Protein AF-C1DZU8-F1 (afdb_monomer_lite)

Foldseek 3Di:
DAFDFDDPVLLVQFDLVLLLVLQLVLLLVLLLVLLQLLLLLLLLLLLLLQCNHDVSDSVSSSVVSNVCCVPPVVCNVPDVLSVLSSQLRSQLSSLLSSLSSVCSNVVPDDDVSVVVSLVSSLVSNLVSQLVSLLVSLQVNHNCVVVVHHRFDQDPLLSVLSNVLSVLLSVLLVPQLVVQLVCCCVPVVDDSVVSNVVSNLCSNLVSLLVSVLSNSLSSNCRRPVPDDPVRSVVSSVVSSPVSSVSSSVSVCSSCPVSVVSSSVSSNVSSVVSCCVRPNDPVSVVVVVVVCVVVVPPPVVVCPDPVNVVVVVVVVVVVVCVVPPDDDDDDDDDDDDDDDDDDDDDDDDDYDDDDDDDDDDDDDDDDDDDDDDDDDDDDDDDDDDDDDDDDDDDDDDD

Sequence (396 aa):
MGVKQRTAEEKAAIPAVADASVALVAGVTASVAVAPFLMCVDRAVVSAAAGTAPGGSLARAIFAAASEFFKHPKVAFTSPALWMVAGVYGGTYFAKNVSDVVIERTGTSGPIAEWGKFGVVTGVNMGGSILKDAAFARLFGAAVAAGAAAAVVPTASYVLFAARDCLTIGGAFVVPDAAKDLLVASCGMSPQLAGAAAQLVSPPLMQVVCTPLHLLALNMVNAPVATLAQRVAALKVSTPPALIARSLRMLPAYGIGGILNTTLSARGRDAARRKFLPSAEDLKAVKERLGRRGGAAAAKLANAKGRKALASIGVAARRGIVGKTKGSELNPSDDTGDAPFTLRTGAGAGGGGGGARTLGRFDARRLKAGGGGGARRRLLGFGATTGGSRSAAAAS

InterPro domains:
  IPR038781 Probable citrulline exporter C365.16-like [PTHR37845] (19-270)

Organism: Micromonas commoda (strain RCC299 / NOUM17 / CCMP2709) (NCBI:txid296587)

pLDDT: mean 72.73, std 24.8, range [22.73, 95.0]

Structure (mmCIF, N/CA/C/O backbone):
data_AF-C1DZU8-F1
#
_entry.id   AF-C1DZU8-F1
#
loop_
_atom_site.group_PDB
_atom_site.id
_atom_site.type_symbol
_atom_site.label_atom_id
_atom_site.label_alt_id
_atom_site.label_comp_id
_atom_site.label_asym_id
_atom_site.label_entity_id
_atom_site.label_seq_id
_atom_site.pdbx_PDB_ins_code
_atom_site.Cartn_x
_atom_site.Cartn_y
_atom_site.Cartn_z
_atom_site.occupancy
_atom_site.B_iso_or_equiv
_atom_site.auth_seq_id
_atom_site.auth_comp_id
_atom_site.auth_asym_id
_atom_site.auth_atom_id
_atom_site.pdbx_PDB_model_num
ATOM 1 N N . MET A 1 1 ? 13.547 7.227 -8.035 1.00 37.09 1 MET A N 1
ATOM 2 C CA . MET A 1 1 ? 14.302 6.520 -9.098 1.00 37.09 1 MET A CA 1
ATOM 3 C C . MET A 1 1 ? 13.313 5.981 -10.121 1.00 37.09 1 MET A C 1
ATOM 5 O O . MET A 1 1 ? 12.410 5.251 -9.730 1.00 37.09 1 MET A O 1
ATOM 9 N N . GLY A 1 2 ? 13.434 6.376 -11.390 1.00 50.12 2 GLY A N 1
ATOM 10 C CA . GLY A 1 2 ? 12.626 5.816 -12.482 1.00 50.12 2 GLY A CA 1
ATOM 11 C C . GLY A 1 2 ? 13.201 4.495 -13.002 1.00 50.12 2 GLY A C 1
ATOM 12 O O . GLY A 1 2 ? 14.365 4.181 -12.755 1.00 50.12 2 GLY A O 1
ATOM 13 N N . VAL A 1 3 ? 12.397 3.727 -13.740 1.00 60.94 3 VAL A N 1
ATOM 14 C CA . VAL A 1 3 ? 12.910 2.592 -14.523 1.00 60.94 3 VAL A CA 1
ATOM 15 C C . VAL A 1 3 ? 13.733 3.150 -15.689 1.00 60.94 3 VAL A C 1
ATOM 17 O O . VAL A 1 3 ? 13.331 4.138 -16.303 1.00 60.94 3 VAL A O 1
ATOM 20 N N . LYS A 1 4 ? 14.884 2.537 -16.001 1.00 72.94 4 LYS A N 1
ATOM 21 C CA . LYS A 1 4 ? 15.713 2.948 -17.143 1.00 72.94 4 LYS A CA 1
ATOM 22 C C . LYS A 1 4 ? 14.893 2.861 -18.438 1.00 72.94 4 LYS A C 1
ATOM 24 O O . LYS A 1 4 ? 14.325 1.810 -18.734 1.00 72.94 4 LYS A O 1
ATOM 29 N N . GLN A 1 5 ? 14.851 3.965 -19.179 1.00 82.44 5 GLN A N 1
ATOM 30 C CA . GLN A 1 5 ? 14.191 4.061 -20.480 1.00 82.44 5 GLN A CA 1
ATOM 31 C C . GLN A 1 5 ? 14.921 3.187 -21.512 1.00 82.44 5 GLN A C 1
ATOM 33 O O . GLN A 1 5 ? 16.155 3.171 -21.555 1.00 82.44 5 GLN A O 1
ATOM 38 N N . ARG A 1 6 ? 14.157 2.470 -22.338 1.00 85.81 6 ARG A N 1
ATOM 39 C CA . ARG A 1 6 ? 14.628 1.705 -23.497 1.00 85.81 6 ARG A CA 1
ATOM 40 C C . ARG A 1 6 ? 15.145 2.646 -24.582 1.00 85.81 6 ARG A C 1
ATOM 42 O O . ARG A 1 6 ? 14.563 3.708 -24.818 1.00 85.81 6 ARG A O 1
ATOM 49 N N . THR A 1 7 ? 16.173 2.219 -25.309 1.00 86.94 7 THR A N 1
ATOM 50 C CA . THR A 1 7 ? 16.588 2.894 -26.554 1.00 86.94 7 THR A CA 1
ATOM 51 C C . THR A 1 7 ? 15.544 2.700 -27.664 1.00 86.94 7 THR A C 1
ATOM 53 O O . THR A 1 7 ? 14.659 1.850 -27.554 1.00 86.94 7 THR A O 1
ATOM 56 N N . ALA A 1 8 ? 15.630 3.467 -28.757 1.00 85.06 8 ALA A N 1
ATOM 57 C CA . ALA A 1 8 ? 14.734 3.297 -29.908 1.00 85.06 8 ALA A CA 1
ATOM 58 C C . ALA A 1 8 ? 14.808 1.871 -30.499 1.00 85.06 8 ALA A C 1
ATOM 60 O O . ALA A 1 8 ? 13.776 1.242 -30.731 1.00 85.06 8 ALA A O 1
ATOM 61 N N . GLU A 1 9 ? 16.021 1.328 -30.638 1.00 85.69 9 GLU A N 1
ATOM 62 C CA . GLU A 1 9 ? 16.281 -0.053 -31.071 1.00 85.69 9 GLU A CA 1
ATOM 63 C C . GLU A 1 9 ? 15.629 -1.082 -30.135 1.00 85.69 9 GLU A C 1
ATOM 65 O O . GLU A 1 9 ? 14.965 -2.021 -30.577 1.00 85.69 9 GLU A O 1
ATOM 70 N N . GLU A 1 10 ? 15.761 -0.884 -28.821 1.00 87.88 10 GLU A N 1
ATOM 71 C CA . GLU A 1 10 ? 15.148 -1.758 -27.824 1.00 87.88 10 GLU A CA 1
ATOM 72 C C . GLU A 1 10 ? 13.615 -1.691 -27.856 1.00 87.88 10 GLU A C 1
ATOM 74 O O . GLU A 1 10 ? 12.961 -2.722 -27.688 1.00 87.88 10 GLU A O 1
ATOM 79 N N . LYS A 1 11 ? 13.022 -0.516 -28.111 1.00 87.19 11 LYS A N 1
ATOM 80 C CA . LYS A 1 11 ? 11.566 -0.378 -28.294 1.00 87.19 11 LYS A CA 1
ATOM 81 C C . LYS A 1 11 ? 11.083 -1.108 -29.549 1.00 87.19 11 LYS A C 1
ATOM 83 O O . LYS A 1 11 ? 10.016 -1.717 -29.494 1.00 87.19 11 LYS A O 1
ATOM 88 N N . ALA A 1 12 ? 11.856 -1.093 -30.635 1.00 86.44 12 ALA A N 1
ATOM 89 C CA . ALA A 1 12 ? 11.521 -1.809 -31.866 1.00 86.44 12 ALA A CA 1
ATOM 90 C C . ALA A 1 12 ? 11.604 -3.340 -31.703 1.00 86.44 12 ALA A C 1
ATOM 92 O O . ALA A 1 12 ? 10.720 -4.058 -32.164 1.00 86.44 12 ALA A O 1
ATOM 93 N N . ALA A 1 13 ? 12.634 -3.849 -31.018 1.00 87.50 13 ALA A N 1
ATOM 94 C CA . ALA A 1 13 ? 12.876 -5.290 -30.906 1.00 87.50 13 ALA A CA 1
ATOM 95 C C . ALA A 1 13 ? 12.125 -5.988 -29.755 1.00 87.50 13 ALA A C 1
ATOM 97 O O . ALA A 1 13 ? 11.816 -7.176 -29.847 1.00 87.50 13 ALA A O 1
ATOM 98 N N . ILE A 1 14 ? 11.849 -5.289 -28.648 1.00 91.12 14 ILE A N 1
ATOM 99 C CA . ILE A 1 14 ? 11.209 -5.871 -27.458 1.00 91.12 14 ILE A CA 1
ATOM 100 C C . ILE A 1 14 ? 9.703 -5.583 -27.514 1.00 91.12 14 ILE A C 1
ATOM 102 O O . ILE A 1 14 ? 9.322 -4.413 -27.431 1.00 91.12 14 ILE A O 1
ATOM 106 N N . PRO A 1 15 ? 8.816 -6.596 -27.564 1.00 91.25 15 PRO A N 1
ATOM 107 C CA . PRO A 1 15 ? 7.370 -6.377 -27.555 1.00 91.25 15 PRO A CA 1
ATOM 108 C C . PRO A 1 15 ? 6.892 -5.661 -26.283 1.00 91.25 15 PRO A C 1
ATOM 110 O O . PRO A 1 15 ? 7.299 -6.023 -25.177 1.00 91.25 15 PRO A O 1
ATOM 113 N N . ALA A 1 16 ? 5.964 -4.706 -26.408 1.00 89.31 16 ALA A N 1
ATOM 114 C CA . ALA A 1 16 ? 5.405 -3.986 -25.255 1.00 89.31 16 ALA A CA 1
ATOM 115 C C . ALA A 1 16 ? 4.749 -4.929 -24.223 1.00 89.31 16 ALA A C 1
ATOM 117 O O . ALA A 1 16 ? 4.888 -4.723 -23.019 1.00 89.31 16 ALA A O 1
ATOM 118 N N . VAL A 1 17 ? 4.131 -6.028 -24.680 1.00 90.94 17 VAL A N 1
ATOM 119 C CA . VAL A 1 17 ? 3.574 -7.081 -23.809 1.00 90.94 17 VAL A CA 1
ATOM 120 C C . VAL A 1 17 ? 4.633 -7.746 -22.917 1.00 90.94 17 VAL A C 1
ATOM 122 O O . VAL A 1 17 ? 4.311 -8.166 -21.808 1.00 90.94 17 VAL A O 1
ATOM 125 N N . ALA A 1 18 ? 5.903 -7.806 -23.337 1.00 92.50 18 ALA A N 1
ATOM 126 C CA . ALA A 1 18 ? 6.977 -8.350 -22.507 1.00 92.50 18 ALA A CA 1
ATOM 127 C C . ALA A 1 18 ? 7.333 -7.400 -21.352 1.00 92.50 18 ALA A C 1
ATOM 129 O O . ALA A 1 18 ? 7.465 -7.848 -20.214 1.00 92.50 18 ALA A O 1
ATOM 130 N N . ASP A 1 19 ? 7.417 -6.093 -21.621 1.00 91.00 19 ASP A N 1
ATOM 131 C CA . ASP A 1 19 ? 7.613 -5.073 -20.582 1.00 91.00 19 ASP A CA 1
ATOM 132 C C . ASP A 1 19 ? 6.403 -4.999 -19.629 1.00 91.00 19 ASP A C 1
ATOM 134 O O . ASP A 1 19 ? 6.588 -4.944 -18.415 1.00 91.00 19 ASP A O 1
ATOM 138 N N . ALA A 1 20 ? 5.172 -5.096 -20.146 1.00 90.88 20 ALA A N 1
ATOM 139 C CA . ALA A 1 20 ? 3.954 -5.148 -19.331 1.00 90.88 20 ALA A CA 1
ATOM 140 C C . ALA A 1 20 ? 3.862 -6.429 -18.471 1.00 90.88 20 ALA A C 1
ATOM 142 O O . ALA A 1 20 ? 3.429 -6.382 -17.320 1.00 90.88 20 ALA A O 1
ATOM 143 N N . SER A 1 21 ? 4.331 -7.572 -18.986 1.00 93.31 21 SER A N 1
ATOM 144 C CA . SER A 1 21 ? 4.415 -8.822 -18.213 1.00 93.31 21 SER A CA 1
ATOM 145 C C . SER A 1 21 ? 5.433 -8.713 -17.075 1.00 93.31 21 SER A C 1
ATOM 147 O O . SER A 1 21 ? 5.164 -9.157 -15.961 1.00 93.31 21 SER A O 1
ATOM 149 N N . VAL A 1 22 ? 6.586 -8.079 -17.324 1.00 94.00 22 VAL A N 1
ATOM 150 C CA . VAL A 1 22 ? 7.574 -7.768 -16.277 1.00 94.00 22 VAL A CA 1
ATOM 151 C C . VAL A 1 22 ? 6.978 -6.823 -15.233 1.00 94.00 22 VAL A C 1
ATOM 153 O O . VAL A 1 22 ? 7.119 -7.084 -14.041 1.00 94.00 22 VAL A O 1
ATOM 156 N N . ALA A 1 23 ? 6.279 -5.770 -15.665 1.00 91.38 23 ALA A N 1
ATOM 157 C CA . ALA A 1 23 ? 5.597 -4.815 -14.794 1.00 91.38 23 ALA A CA 1
ATOM 158 C C . ALA A 1 23 ? 4.589 -5.493 -13.846 1.00 91.38 23 ALA A C 1
ATOM 160 O O . ALA A 1 23 ? 4.555 -5.158 -12.658 1.00 91.38 23 ALA A O 1
ATOM 161 N N . LEU A 1 24 ? 3.818 -6.466 -14.353 1.00 92.50 24 LEU A N 1
ATOM 162 C CA . LEU A 1 24 ? 2.885 -7.281 -13.569 1.00 92.50 24 LEU A CA 1
ATOM 163 C C . LEU A 1 24 ? 3.607 -8.185 -12.569 1.00 92.50 24 LEU A C 1
ATOM 165 O O . LEU A 1 24 ? 3.316 -8.123 -11.376 1.00 92.50 24 LEU A O 1
ATOM 169 N N . VAL A 1 25 ? 4.558 -9.001 -13.031 1.00 95.00 25 VAL A N 1
ATOM 170 C CA . VAL A 1 25 ? 5.270 -9.954 -12.164 1.00 95.00 25 VAL A CA 1
ATOM 171 C C . VAL A 1 25 ? 6.036 -9.219 -11.063 1.00 95.00 25 VAL A C 1
ATOM 173 O O . VAL A 1 25 ? 5.931 -9.599 -9.901 1.00 95.00 25 VAL A O 1
ATOM 176 N N . ALA A 1 26 ? 6.733 -8.126 -11.385 1.00 93.81 26 ALA A N 1
ATOM 177 C CA . ALA A 1 26 ? 7.446 -7.318 -10.398 1.00 93.81 26 ALA A CA 1
ATOM 178 C C . ALA A 1 26 ? 6.505 -6.729 -9.333 1.00 93.81 26 ALA A C 1
ATOM 180 O O . ALA A 1 26 ? 6.781 -6.864 -8.140 1.00 93.81 26 ALA A O 1
ATOM 181 N N . GLY A 1 27 ? 5.376 -6.140 -9.750 1.00 92.50 27 GLY A N 1
ATOM 182 C CA . GLY A 1 27 ? 4.399 -5.545 -8.837 1.00 92.50 27 GLY A CA 1
ATOM 183 C C . GLY A 1 27 ? 3.714 -6.579 -7.939 1.00 92.50 27 GLY A C 1
ATOM 184 O O . GLY A 1 27 ? 3.627 -6.385 -6.726 1.00 92.50 27 GLY A O 1
ATOM 185 N N . VAL A 1 28 ? 3.290 -7.714 -8.505 1.00 93.50 28 VAL A N 1
ATOM 186 C CA . VAL A 1 28 ? 2.667 -8.812 -7.749 1.00 93.50 28 VAL A CA 1
ATOM 187 C C . VAL A 1 28 ? 3.661 -9.439 -6.773 1.00 93.50 28 VAL A C 1
ATOM 189 O O . VAL A 1 28 ? 3.337 -9.571 -5.595 1.00 93.50 28 VAL A O 1
ATOM 192 N N . THR A 1 29 ? 4.881 -9.778 -7.205 1.00 94.19 29 THR A N 1
ATOM 193 C CA . THR A 1 29 ? 5.896 -10.374 -6.320 1.00 94.19 29 THR A CA 1
ATOM 194 C C . THR A 1 29 ? 6.289 -9.425 -5.187 1.00 94.19 29 THR A C 1
ATOM 196 O O . THR A 1 29 ? 6.354 -9.854 -4.036 1.00 94.19 29 THR A O 1
ATOM 199 N N . ALA A 1 30 ? 6.499 -8.137 -5.479 1.00 93.31 30 ALA A N 1
ATOM 200 C CA . ALA A 1 30 ? 6.828 -7.151 -4.454 1.00 93.31 30 ALA A CA 1
ATOM 201 C C . ALA A 1 30 ? 5.688 -6.959 -3.444 1.00 93.31 30 ALA A C 1
ATOM 203 O O . ALA A 1 30 ? 5.943 -6.859 -2.247 1.00 93.31 30 ALA A O 1
ATOM 204 N N . SER A 1 31 ? 4.439 -6.960 -3.916 1.00 93.12 31 SER A N 1
ATOM 205 C CA . SER A 1 31 ? 3.251 -6.880 -3.065 1.00 93.12 31 SER A CA 1
ATOM 206 C C . SER A 1 31 ? 3.084 -8.111 -2.167 1.00 93.12 31 SER A C 1
ATOM 208 O O . SER A 1 31 ? 2.959 -7.970 -0.953 1.00 93.12 31 SER A O 1
ATOM 210 N N . VAL A 1 32 ? 3.159 -9.325 -2.727 1.00 94.00 32 VAL A N 1
ATOM 211 C CA . VAL A 1 32 ? 3.045 -10.586 -1.969 1.00 94.00 32 VAL A CA 1
ATOM 212 C C . VAL A 1 32 ? 4.134 -10.704 -0.896 1.00 94.00 32 VAL A C 1
ATOM 214 O O . VAL A 1 32 ? 3.854 -11.201 0.191 1.00 94.00 32 VAL A O 1
ATOM 217 N N . ALA A 1 33 ? 5.344 -10.193 -1.149 1.00 92.69 33 ALA A N 1
ATOM 218 C CA . ALA A 1 33 ? 6.427 -10.185 -0.165 1.00 92.69 33 ALA A CA 1
ATOM 219 C C . ALA A 1 33 ? 6.136 -9.307 1.072 1.00 92.69 33 ALA A C 1
ATOM 221 O O . ALA A 1 33 ? 6.560 -9.654 2.172 1.00 92.69 33 ALA A O 1
ATOM 222 N N . VAL A 1 34 ? 5.410 -8.191 0.919 1.00 92.00 34 VAL A N 1
ATOM 223 C CA . VAL A 1 34 ? 5.080 -7.278 2.036 1.00 92.00 34 VAL A CA 1
ATOM 224 C C . VAL A 1 34 ? 3.693 -7.527 2.641 1.00 92.00 34 VAL A C 1
ATOM 226 O O . VAL A 1 34 ? 3.452 -7.166 3.795 1.00 92.00 34 VAL A O 1
ATOM 229 N N . ALA A 1 35 ? 2.787 -8.176 1.903 1.00 93.19 35 ALA A N 1
ATOM 230 C CA . ALA A 1 35 ? 1.394 -8.382 2.295 1.00 93.19 35 ALA A CA 1
ATOM 231 C C . ALA A 1 35 ? 1.185 -9.038 3.679 1.00 93.19 35 ALA A C 1
ATOM 233 O O . ALA A 1 35 ? 0.297 -8.560 4.386 1.00 93.19 35 ALA A O 1
ATOM 234 N N . PRO A 1 36 ? 1.972 -10.042 4.136 1.00 92.31 36 PRO A N 1
ATOM 235 C CA . PRO A 1 36 ? 1.800 -10.633 5.468 1.00 92.31 36 PRO A CA 1
ATOM 236 C C . PRO A 1 36 ? 1.897 -9.608 6.603 1.00 92.31 36 PRO A C 1
ATOM 238 O O . PRO A 1 36 ? 1.023 -9.548 7.466 1.00 92.31 36 PRO A O 1
ATOM 241 N N . PHE A 1 37 ? 2.917 -8.745 6.569 1.00 91.25 37 PHE A N 1
ATOM 242 C CA . PHE A 1 37 ? 3.114 -7.705 7.580 1.00 91.25 37 PHE A CA 1
ATOM 243 C C . PHE A 1 37 ? 2.000 -6.651 7.533 1.00 91.25 37 PHE A C 1
ATOM 245 O O . PHE A 1 37 ? 1.435 -6.285 8.565 1.00 91.25 37 PHE A O 1
ATOM 252 N N . LEU A 1 38 ? 1.650 -6.196 6.326 1.00 91.31 38 LEU A N 1
ATOM 253 C CA . LEU A 1 38 ? 0.592 -5.207 6.115 1.00 91.31 38 LEU A CA 1
ATOM 254 C C . LEU A 1 38 ? -0.774 -5.736 6.588 1.00 91.31 38 LEU A C 1
ATOM 256 O O . LEU A 1 38 ? -1.510 -5.011 7.252 1.00 91.31 38 LEU A O 1
ATOM 260 N N . MET A 1 39 ? -1.079 -7.012 6.324 1.00 91.69 39 MET A N 1
ATOM 261 C CA . MET A 1 39 ? -2.294 -7.682 6.793 1.00 91.69 39 MET A CA 1
ATOM 262 C C . MET A 1 39 ? -2.345 -7.773 8.324 1.00 91.69 39 MET A C 1
ATOM 264 O O . MET A 1 39 ? -3.403 -7.515 8.897 1.00 91.69 39 MET A O 1
ATOM 268 N N . CYS A 1 40 ? -1.234 -8.100 8.997 1.00 91.00 40 CYS A N 1
ATOM 269 C CA . CYS A 1 40 ? -1.188 -8.139 10.463 1.00 91.00 40 CYS A CA 1
ATOM 270 C C . CYS A 1 40 ? -1.559 -6.789 11.086 1.00 91.00 40 CYS A C 1
ATOM 272 O O . CYS A 1 40 ? -2.351 -6.756 12.025 1.00 91.00 40 CYS A O 1
ATOM 274 N N . VAL A 1 41 ? -1.035 -5.681 10.548 1.00 90.12 41 VAL A N 1
ATOM 275 C CA . VAL A 1 41 ? -1.372 -4.338 11.043 1.00 90.12 41 VAL A CA 1
ATOM 276 C C . VAL A 1 41 ? -2.816 -3.960 10.708 1.00 90.12 41 VAL A C 1
ATOM 278 O O . VAL A 1 41 ? -3.546 -3.542 11.604 1.00 90.12 41 VAL A O 1
ATOM 281 N N . ASP A 1 42 ? -3.258 -4.140 9.460 1.00 88.69 42 ASP A N 1
ATOM 282 C CA . ASP A 1 42 ? -4.618 -3.774 9.037 1.00 88.69 42 ASP A CA 1
ATOM 283 C C . ASP A 1 42 ? -5.686 -4.547 9.829 1.00 88.69 42 ASP A C 1
ATOM 285 O O . ASP A 1 42 ? -6.633 -3.948 10.341 1.00 88.69 42 ASP A O 1
ATOM 289 N N . ARG A 1 43 ? -5.509 -5.865 9.999 1.00 88.69 43 ARG A N 1
ATOM 290 C CA . ARG A 1 43 ? -6.407 -6.707 10.806 1.00 88.69 43 ARG A CA 1
ATOM 291 C C . ARG A 1 43 ? -6.410 -6.263 12.265 1.00 88.69 43 ARG A C 1
ATOM 293 O O . ARG A 1 43 ? -7.480 -6.109 12.842 1.00 88.69 43 ARG A O 1
ATOM 300 N N . ALA A 1 44 ? -5.237 -6.014 12.849 1.00 87.81 44 ALA A N 1
ATOM 301 C CA . ALA A 1 44 ? -5.123 -5.602 14.243 1.00 87.81 44 ALA A CA 1
ATOM 302 C C . ALA A 1 44 ? -5.789 -4.244 14.520 1.00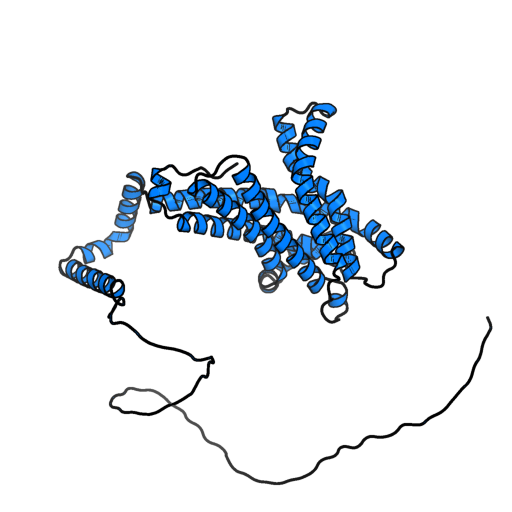 87.81 44 ALA A C 1
ATOM 304 O O . ALA A 1 44 ? -6.473 -4.106 15.533 1.00 87.81 44 ALA A O 1
ATOM 305 N N . VAL A 1 45 ? -5.643 -3.262 13.620 1.00 86.56 45 VAL A N 1
ATOM 306 C CA . VAL A 1 45 ? -6.303 -1.947 13.734 1.00 86.56 45 VAL A CA 1
ATOM 307 C C . VAL A 1 45 ? -7.823 -2.092 13.679 1.00 86.56 45 VAL A C 1
ATOM 309 O O . VAL A 1 45 ? -8.516 -1.498 14.503 1.00 86.56 45 VAL A O 1
ATOM 312 N N . VAL A 1 46 ? -8.349 -2.918 12.768 1.00 84.88 46 VAL A N 1
ATOM 313 C CA . VAL A 1 46 ? -9.797 -3.156 12.657 1.00 84.88 46 VAL A CA 1
ATOM 314 C C . VAL A 1 46 ? -10.340 -3.899 13.880 1.00 84.88 46 VAL A C 1
ATOM 316 O O . VAL A 1 46 ? -11.350 -3.475 14.436 1.00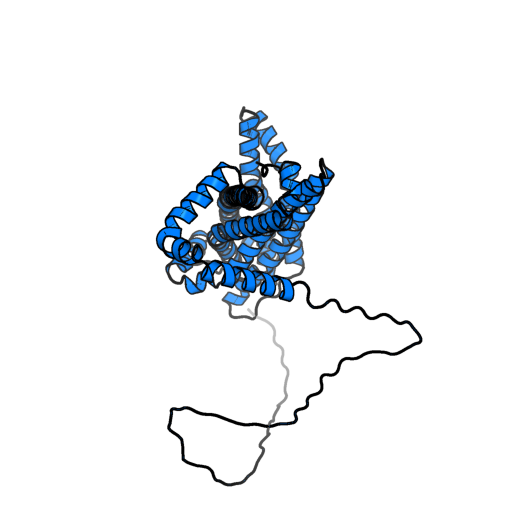 84.88 46 VAL A O 1
ATOM 319 N N . SER A 1 47 ? -9.647 -4.936 14.365 1.00 84.00 47 SER A N 1
ATOM 320 C CA . SER A 1 47 ? -10.031 -5.646 15.593 1.00 84.00 47 SER A CA 1
ATOM 321 C C . SER A 1 47 ? -9.970 -4.743 16.833 1.00 84.00 47 SER A C 1
ATOM 323 O O . SER A 1 47 ? -10.860 -4.788 17.677 1.00 84.00 47 SER A O 1
ATOM 325 N N . ALA A 1 48 ? -8.972 -3.860 16.939 1.00 85.12 48 ALA A N 1
ATOM 326 C CA . ALA A 1 48 ? -8.913 -2.868 18.015 1.00 85.12 48 ALA A CA 1
ATOM 327 C C . ALA A 1 48 ? -10.074 -1.860 17.933 1.00 85.12 48 ALA A C 1
ATOM 329 O O . ALA A 1 48 ? -10.718 -1.591 18.944 1.00 85.12 48 ALA A O 1
ATOM 330 N N . ALA A 1 49 ? -10.409 -1.371 16.734 1.00 83.19 49 ALA A N 1
ATOM 331 C CA . ALA A 1 49 ? -11.562 -0.494 16.500 1.00 83.19 49 ALA A CA 1
ATOM 332 C C . ALA A 1 49 ? -12.926 -1.188 16.708 1.00 83.19 49 ALA A C 1
ATOM 334 O O . ALA A 1 49 ? -13.948 -0.514 16.848 1.00 83.19 49 ALA A O 1
ATOM 335 N N . ALA A 1 50 ? -12.956 -2.523 16.711 1.00 81.56 50 ALA A N 1
ATOM 336 C CA . ALA A 1 50 ? -14.119 -3.343 17.048 1.00 81.56 50 ALA A CA 1
ATOM 337 C C . ALA A 1 50 ? -14.199 -3.712 18.541 1.00 81.56 50 ALA A C 1
ATOM 339 O O . ALA A 1 50 ? -15.188 -4.308 18.956 1.00 81.56 50 ALA A O 1
ATOM 340 N N . GLY A 1 51 ? -13.176 -3.394 19.345 1.00 81.06 51 GLY A N 1
ATOM 341 C CA . GLY A 1 51 ? -13.072 -3.839 20.741 1.00 81.06 51 GLY A CA 1
ATOM 342 C C . GLY A 1 51 ? -12.698 -5.320 20.907 1.00 81.06 51 GLY A C 1
ATOM 343 O O . GLY A 1 51 ? -12.748 -5.842 22.014 1.00 81.06 51 GLY A O 1
ATOM 344 N N . THR A 1 52 ? -12.301 -6.002 19.828 1.00 81.25 52 THR A N 1
ATOM 345 C CA . THR A 1 52 ? -12.053 -7.456 19.772 1.00 81.25 52 THR A CA 1
ATOM 346 C C . THR A 1 52 ? -10.563 -7.822 19.816 1.00 81.25 52 THR A C 1
ATOM 348 O O . THR A 1 52 ? -10.195 -8.991 19.698 1.00 81.25 52 THR A O 1
ATOM 351 N N . ALA A 1 53 ? -9.678 -6.834 19.984 1.00 80.62 53 ALA A N 1
ATOM 352 C CA . ALA A 1 53 ? -8.236 -7.049 20.092 1.00 80.62 53 ALA A CA 1
ATOM 353 C C . ALA A 1 53 ? -7.867 -7.904 21.330 1.00 80.62 53 ALA A C 1
ATOM 355 O O . ALA A 1 53 ? -8.296 -7.573 22.440 1.00 80.62 53 ALA A O 1
ATOM 356 N N . PRO A 1 54 ? -7.018 -8.946 21.190 1.00 75.38 54 PRO A N 1
ATOM 357 C CA . PRO A 1 54 ? -6.572 -9.784 22.304 1.00 75.38 54 PRO A CA 1
ATOM 358 C C . PRO A 1 54 ? -6.024 -8.982 23.495 1.00 75.38 54 PRO A C 1
ATOM 360 O O . PRO A 1 54 ? -4.995 -8.308 23.403 1.00 75.38 54 PRO A O 1
ATOM 363 N N . GLY A 1 55 ? -6.724 -9.056 24.631 1.00 72.25 55 GLY A N 1
ATOM 364 C CA . GLY A 1 55 ? -6.373 -8.322 25.851 1.00 72.25 55 GLY A CA 1
ATOM 365 C C . GLY A 1 55 ? -6.344 -6.798 25.674 1.00 72.25 55 GLY A C 1
ATOM 366 O O . GLY A 1 55 ? -5.466 -6.152 26.246 1.00 72.25 55 GLY A O 1
ATOM 367 N N . GLY A 1 56 ? -7.215 -6.246 24.818 1.00 75.38 56 GLY A N 1
ATOM 368 C CA . GLY A 1 56 ? -7.382 -4.805 24.579 1.00 75.38 56 GLY A CA 1
ATOM 369 C C . GLY A 1 56 ? -6.197 -4.101 23.905 1.00 75.38 56 GLY A C 1
ATOM 370 O O . GLY A 1 56 ? -6.230 -2.889 23.713 1.00 75.38 56 GLY A O 1
ATOM 371 N N . SER A 1 57 ? -5.137 -4.830 23.543 1.00 83.44 57 SER A N 1
ATOM 372 C CA . SER A 1 57 ? -3.876 -4.248 23.081 1.00 83.44 57 SER A CA 1
ATOM 373 C C . SER A 1 57 ? -3.676 -4.445 21.582 1.00 83.44 57 SER A C 1
ATOM 375 O O . SER A 1 57 ? -3.608 -5.573 21.089 1.00 83.44 57 SER A O 1
ATOM 377 N N . LEU A 1 58 ? -3.486 -3.338 20.859 1.00 85.00 58 LEU A N 1
ATOM 378 C CA . LEU A 1 58 ? -3.155 -3.362 19.433 1.00 85.00 58 LEU A CA 1
ATOM 379 C C . LEU A 1 58 ? -1.847 -4.123 19.158 1.00 85.00 58 LEU A C 1
ATOM 381 O O . LEU A 1 58 ? -1.771 -4.880 18.196 1.00 85.00 58 LEU A O 1
ATOM 385 N N . ALA A 1 59 ? -0.842 -3.989 20.031 1.00 86.31 59 ALA A N 1
ATOM 386 C CA . ALA A 1 59 ? 0.408 -4.736 19.909 1.00 86.31 59 ALA A CA 1
ATOM 387 C C . ALA A 1 59 ? 0.165 -6.250 20.024 1.00 86.31 59 ALA A C 1
ATOM 389 O O . ALA A 1 59 ? 0.618 -7.009 19.169 1.00 86.31 59 ALA A O 1
ATOM 390 N N . ARG A 1 60 ? -0.622 -6.698 21.017 1.00 85.88 60 ARG A N 1
ATOM 391 C CA . ARG A 1 60 ? -1.008 -8.117 21.142 1.00 85.88 60 ARG A CA 1
ATOM 392 C C . ARG A 1 60 ? -1.805 -8.605 19.932 1.00 85.88 60 ARG A C 1
ATOM 394 O O . ARG A 1 60 ? -1.580 -9.729 19.500 1.00 85.88 60 ARG A O 1
ATOM 401 N N . ALA A 1 61 ? -2.673 -7.776 19.351 1.00 86.44 61 ALA A N 1
ATOM 402 C CA . ALA A 1 61 ? -3.390 -8.111 18.120 1.00 86.44 61 ALA A CA 1
ATOM 403 C C . ALA A 1 61 ? -2.445 -8.298 16.913 1.00 86.44 61 ALA A C 1
ATOM 405 O O . ALA A 1 61 ? -2.591 -9.275 16.178 1.00 86.44 61 ALA A O 1
ATOM 406 N N . ILE A 1 62 ? -1.437 -7.429 16.749 1.00 89.12 62 ILE A N 1
ATOM 407 C CA . ILE A 1 62 ? -0.399 -7.568 15.708 1.00 89.12 62 ILE A CA 1
ATOM 408 C C . ILE A 1 62 ? 0.411 -8.854 15.925 1.00 89.12 62 ILE A C 1
ATOM 410 O O . ILE A 1 62 ? 0.571 -9.636 14.989 1.00 89.12 62 ILE A O 1
ATOM 414 N N . PHE A 1 63 ? 0.885 -9.113 17.150 1.00 89.19 63 PHE A N 1
ATOM 415 C CA . PHE A 1 63 ? 1.646 -10.328 17.466 1.00 89.19 63 PHE A CA 1
ATOM 416 C C . PHE A 1 63 ? 0.813 -11.607 17.317 1.00 89.19 63 PHE A C 1
ATOM 418 O O . PHE A 1 63 ? 1.331 -12.610 16.831 1.00 89.19 63 PHE A O 1
ATOM 425 N N . ALA A 1 64 ? -0.475 -11.584 17.672 1.00 86.88 64 ALA A N 1
ATOM 426 C CA . ALA A 1 64 ? -1.381 -12.710 17.464 1.00 86.88 64 ALA A CA 1
ATOM 427 C C . ALA A 1 64 ? -1.527 -13.031 15.968 1.00 86.88 64 ALA A C 1
ATOM 429 O O . ALA A 1 64 ? -1.278 -14.172 15.572 1.00 86.88 64 ALA A O 1
ATOM 430 N N . ALA A 1 65 ? -1.822 -12.022 15.137 1.00 86.31 65 ALA A N 1
ATOM 431 C CA . ALA A 1 65 ? -1.920 -12.174 13.685 1.00 86.31 65 ALA A CA 1
ATOM 432 C C . ALA A 1 65 ? -0.593 -12.638 13.054 1.00 86.31 65 ALA A C 1
ATOM 434 O O . ALA A 1 65 ? -0.594 -13.516 12.194 1.00 86.31 65 ALA A O 1
ATOM 435 N N . ALA A 1 66 ? 0.548 -12.120 13.521 1.00 90.12 66 ALA A N 1
ATOM 436 C CA . ALA A 1 66 ? 1.866 -12.572 13.076 1.00 90.12 66 ALA A CA 1
ATOM 437 C C . ALA A 1 66 ? 2.141 -14.032 13.476 1.00 90.12 66 ALA A C 1
ATOM 439 O O . ALA A 1 66 ? 2.657 -14.804 12.671 1.00 90.12 66 ALA A O 1
ATOM 440 N N . SER A 1 67 ? 1.751 -14.441 14.689 1.00 90.12 67 SER A N 1
ATOM 441 C CA . SER A 1 67 ? 1.938 -15.816 15.171 1.00 90.12 67 SER A CA 1
ATOM 442 C C . SER A 1 67 ? 1.137 -16.852 14.376 1.00 90.12 67 SER A C 1
ATOM 444 O O . SER A 1 67 ? 1.546 -18.011 14.312 1.00 90.12 67 SER A O 1
ATOM 446 N N . GLU A 1 68 ? 0.045 -16.444 13.722 1.00 88.62 68 GLU A N 1
ATOM 447 C CA . GLU A 1 68 ? -0.779 -17.312 12.874 1.00 88.62 68 GLU A CA 1
ATOM 448 C C . GLU A 1 68 ? 0.010 -17.852 11.670 1.00 88.62 68 GLU A C 1
ATOM 450 O O . GLU A 1 68 ? -0.133 -19.024 11.330 1.00 88.62 68 GLU A O 1
ATOM 455 N N . PHE A 1 69 ? 0.929 -17.065 11.094 1.00 89.69 69 PHE A N 1
ATOM 456 C CA . PHE A 1 69 ? 1.809 -17.521 10.006 1.00 89.69 69 PHE A CA 1
ATOM 457 C C . PHE A 1 69 ? 2.774 -18.636 10.428 1.00 89.69 69 PHE A C 1
ATOM 459 O O . PHE A 1 69 ? 3.162 -19.446 9.591 1.00 89.69 69 PHE A O 1
ATOM 466 N N . PHE A 1 70 ? 3.146 -18.702 11.709 1.00 90.88 70 PHE A N 1
ATOM 467 C CA . PHE A 1 70 ? 4.057 -19.724 12.234 1.00 90.88 70 PHE A CA 1
ATOM 468 C C . PHE A 1 70 ? 3.306 -20.937 12.795 1.00 90.88 70 PHE A C 1
ATOM 470 O O . PHE A 1 70 ? 3.703 -22.073 12.555 1.00 90.88 70 PHE A O 1
ATOM 477 N N . LYS A 1 71 ? 2.203 -20.708 13.520 1.00 92.44 71 LYS A N 1
ATOM 478 C CA . LYS A 1 71 ? 1.409 -21.765 14.171 1.00 92.44 71 LYS A CA 1
ATOM 479 C C . LYS A 1 71 ? 0.432 -22.450 13.213 1.00 92.44 71 LYS A C 1
ATOM 481 O O . LYS A 1 71 ? 0.229 -23.658 13.297 1.00 92.44 71 LYS A O 1
ATOM 486 N N . HIS A 1 72 ? -0.164 -21.690 12.294 1.00 90.00 72 HIS A N 1
ATOM 487 C CA . HIS A 1 72 ? -1.201 -22.152 11.369 1.00 90.00 72 HIS A CA 1
ATOM 488 C C . HIS A 1 72 ? -0.971 -21.616 9.938 1.00 90.00 72 HIS A C 1
ATOM 490 O O . HIS A 1 72 ? -1.882 -21.023 9.352 1.00 90.00 72 HIS A O 1
ATOM 496 N N . PRO A 1 73 ? 0.213 -21.848 9.325 1.00 90.06 73 PRO A N 1
ATOM 497 C CA . PRO A 1 73 ? 0.600 -21.253 8.041 1.00 90.06 73 PRO A CA 1
ATOM 498 C C . PRO A 1 73 ? -0.440 -21.458 6.936 1.00 90.06 73 PRO A C 1
ATOM 500 O O . PRO A 1 73 ? -0.724 -20.531 6.184 1.00 90.06 73 PRO A O 1
ATOM 503 N N . LYS A 1 74 ? -1.056 -22.648 6.858 1.00 90.12 74 LYS A N 1
ATOM 504 C CA . LYS A 1 74 ? -2.109 -22.931 5.871 1.00 90.12 74 LYS A CA 1
ATOM 505 C C . LYS A 1 74 ? -3.272 -21.942 5.983 1.00 90.12 74 LYS A C 1
ATOM 507 O O . LYS A 1 74 ? -3.672 -21.400 4.965 1.00 90.12 74 LYS A O 1
ATOM 512 N N . VAL A 1 75 ? -3.752 -21.661 7.197 1.00 87.00 75 VAL A N 1
ATOM 513 C CA . VAL A 1 75 ? -4.867 -20.730 7.443 1.00 87.00 75 VAL A CA 1
ATOM 514 C C . VAL A 1 75 ? -4.455 -19.305 7.071 1.00 87.00 75 VAL A C 1
ATOM 516 O O . VAL A 1 75 ? -5.137 -18.664 6.270 1.00 87.00 75 VAL A O 1
ATOM 519 N N . ALA A 1 76 ? -3.291 -18.858 7.553 1.00 86.81 76 ALA A N 1
ATOM 520 C CA . ALA A 1 76 ? -2.774 -17.516 7.298 1.00 86.81 76 ALA A CA 1
ATOM 521 C C . ALA A 1 76 ? -2.576 -17.228 5.795 1.00 86.81 76 ALA A C 1
ATOM 523 O O . ALA A 1 76 ? -2.998 -16.178 5.310 1.00 86.81 76 ALA A O 1
ATOM 524 N N . PHE A 1 77 ? -2.005 -18.171 5.033 1.00 90.00 77 PHE A N 1
ATOM 525 C CA . PHE A 1 77 ? -1.779 -18.013 3.590 1.00 90.00 77 PHE A CA 1
ATOM 526 C C . PHE A 1 77 ? -3.028 -18.245 2.720 1.00 90.00 77 PHE A C 1
ATOM 528 O O . PHE A 1 77 ? -3.074 -17.742 1.597 1.00 90.00 77 PHE A O 1
ATOM 535 N N . THR A 1 78 ? -4.063 -18.940 3.209 1.00 89.19 78 THR A N 1
ATOM 536 C CA . THR A 1 78 ? -5.372 -19.017 2.520 1.00 89.19 78 THR A CA 1
ATOM 537 C C . THR A 1 78 ? -6.340 -17.894 2.902 1.00 89.19 78 THR A C 1
ATOM 539 O O . THR A 1 78 ? -7.406 -17.781 2.303 1.00 89.19 78 THR A O 1
ATOM 542 N N . SER A 1 79 ? -5.990 -17.054 3.881 1.00 87.44 79 SER A N 1
ATOM 543 C CA . SER A 1 79 ? -6.843 -15.966 4.363 1.00 87.44 79 SER A CA 1
ATOM 544 C C . SER A 1 79 ? -7.201 -14.977 3.241 1.00 87.44 79 SER A C 1
ATOM 546 O O . SER A 1 79 ? -6.296 -14.373 2.654 1.00 87.44 79 SER A O 1
ATOM 548 N N . PRO A 1 80 ? -8.497 -14.716 2.967 1.00 88.00 80 PRO A N 1
ATOM 549 C CA . PRO A 1 80 ? -8.907 -13.713 1.982 1.00 88.00 80 PRO A CA 1
ATOM 550 C C . PRO A 1 80 ? -8.338 -12.318 2.275 1.00 88.00 80 PRO A C 1
ATOM 552 O O . PRO A 1 80 ? -8.031 -11.569 1.352 1.00 88.00 80 PRO A O 1
ATOM 555 N N . ALA A 1 81 ? -8.135 -11.986 3.554 1.00 87.69 81 ALA A N 1
ATOM 556 C CA . ALA A 1 81 ? -7.581 -10.706 3.984 1.00 87.69 81 ALA A CA 1
ATOM 557 C C . ALA A 1 81 ? -6.142 -10.477 3.484 1.00 87.69 81 ALA A C 1
ATOM 559 O O . ALA A 1 81 ? -5.803 -9.357 3.095 1.00 87.69 81 ALA A O 1
ATOM 560 N N . LEU A 1 82 ? -5.318 -11.532 3.432 1.00 91.69 82 LEU A N 1
ATOM 561 C CA . LEU A 1 82 ? -3.961 -11.467 2.881 1.00 91.69 82 LEU A CA 1
ATOM 562 C C . LEU A 1 82 ? -4.002 -11.095 1.395 1.00 91.69 82 LEU A C 1
ATOM 564 O O . LEU A 1 82 ? -3.290 -10.195 0.950 1.00 91.69 82 LEU A O 1
ATOM 568 N N . TRP A 1 83 ? -4.871 -11.767 0.640 1.00 92.25 83 TRP A N 1
ATOM 569 C CA . TRP A 1 83 ? -4.987 -11.597 -0.806 1.00 92.25 83 TRP A CA 1
ATOM 570 C C . TRP A 1 83 ? -5.669 -10.287 -1.208 1.00 92.25 83 TRP A C 1
ATOM 572 O O . TRP A 1 83 ? -5.299 -9.713 -2.228 1.00 92.25 83 TRP A O 1
ATOM 582 N N . MET A 1 84 ? -6.571 -9.745 -0.384 1.00 92.50 84 MET A N 1
ATOM 583 C CA . MET A 1 84 ? -7.079 -8.377 -0.553 1.00 92.50 84 MET A CA 1
ATOM 584 C C . MET A 1 84 ? -5.950 -7.347 -0.426 1.00 92.50 84 MET A C 1
ATOM 586 O O . MET A 1 84 ? -5.795 -6.500 -1.302 1.00 92.50 84 MET A O 1
ATOM 590 N N . VAL A 1 85 ? -5.117 -7.439 0.618 1.00 91.62 85 VAL A N 1
ATOM 591 C CA . VAL A 1 85 ? -3.963 -6.538 0.806 1.00 91.62 85 VAL A CA 1
ATOM 592 C C . VAL A 1 85 ? -2.959 -6.690 -0.340 1.00 91.62 85 VAL A C 1
ATOM 594 O O . VAL A 1 85 ? -2.550 -5.689 -0.931 1.00 91.62 85 VAL A O 1
ATOM 597 N N . ALA A 1 86 ? -2.622 -7.927 -0.719 1.00 93.25 86 ALA A N 1
ATOM 598 C CA . ALA A 1 86 ? -1.755 -8.196 -1.863 1.00 93.25 86 ALA A CA 1
ATOM 599 C C . ALA A 1 86 ? -2.340 -7.649 -3.182 1.00 93.25 86 ALA A C 1
ATOM 601 O O . ALA A 1 86 ? -1.592 -7.135 -4.016 1.00 93.25 86 ALA A O 1
ATOM 602 N N . GLY A 1 87 ? -3.665 -7.704 -3.353 1.00 93.44 87 GLY A N 1
ATOM 603 C CA . GLY A 1 87 ? -4.382 -7.156 -4.503 1.00 93.44 87 GLY A CA 1
ATOM 604 C C . GLY A 1 87 ? -4.287 -5.632 -4.599 1.00 93.44 87 GLY A C 1
ATOM 605 O O . GLY A 1 87 ? -3.927 -5.123 -5.656 1.00 93.44 87 GLY A O 1
ATOM 606 N N . VAL A 1 88 ? -4.521 -4.899 -3.502 1.00 92.12 88 VAL A N 1
ATOM 607 C CA . VAL A 1 88 ? -4.429 -3.422 -3.494 1.00 92.12 88 VAL A CA 1
ATOM 608 C C . VAL A 1 88 ? -3.012 -2.949 -3.821 1.00 92.12 88 VAL A C 1
ATOM 610 O O .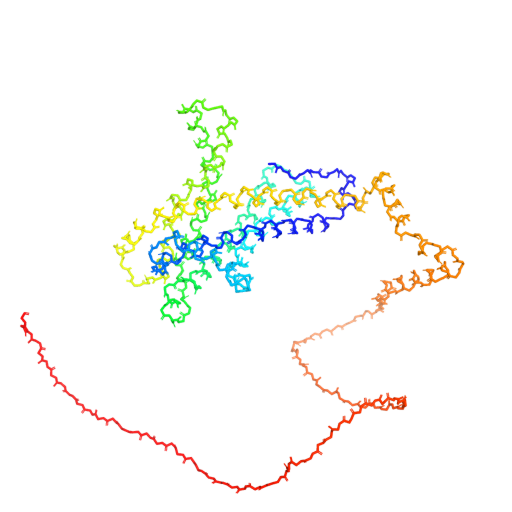 VAL A 1 88 ? -2.819 -2.132 -4.725 1.00 92.12 88 VAL A O 1
ATOM 613 N N . TYR A 1 89 ? -2.001 -3.480 -3.129 1.00 91.06 89 TYR A N 1
ATOM 614 C CA . TYR A 1 89 ? -0.610 -3.073 -3.351 1.00 91.06 89 TYR A CA 1
ATOM 615 C C . TYR A 1 89 ? -0.070 -3.567 -4.700 1.00 91.06 89 TYR A C 1
ATOM 617 O O . TYR A 1 89 ? 0.612 -2.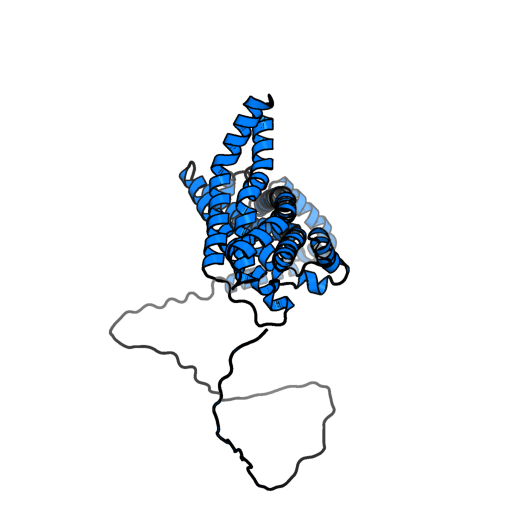821 -5.400 1.00 91.06 89 TYR A O 1
ATOM 625 N N . GLY A 1 90 ? -0.436 -4.783 -5.116 1.00 92.56 90 GLY A N 1
ATOM 626 C CA . GLY A 1 90 ? -0.021 -5.370 -6.390 1.00 92.56 90 GLY A CA 1
ATOM 627 C C . GLY A 1 90 ? -0.630 -4.626 -7.571 1.00 92.56 90 GLY A C 1
ATOM 628 O O . GLY A 1 90 ? 0.086 -4.288 -8.508 1.00 92.56 90 GLY A O 1
ATOM 629 N N . GLY A 1 91 ? -1.919 -4.286 -7.479 1.00 93.19 91 GLY A N 1
ATOM 630 C CA . GLY A 1 91 ? -2.618 -3.435 -8.437 1.00 93.19 91 GLY A CA 1
ATOM 631 C C . GLY A 1 91 ? -2.013 -2.034 -8.517 1.00 93.19 91 GLY A C 1
ATOM 632 O O . GLY A 1 91 ? -1.763 -1.551 -9.615 1.00 93.19 91 GLY A O 1
ATOM 633 N N . THR A 1 92 ? -1.687 -1.413 -7.377 1.00 92.81 92 THR A N 1
ATOM 634 C CA . THR A 1 92 ? -1.044 -0.084 -7.341 1.00 92.81 92 THR A CA 1
ATOM 635 C C . THR A 1 92 ? 0.334 -0.104 -8.020 1.00 92.81 92 THR A C 1
ATOM 637 O O . THR A 1 92 ? 0.621 0.747 -8.864 1.00 92.81 92 THR A O 1
ATOM 640 N N . TYR A 1 93 ? 1.184 -1.094 -7.712 1.00 91.62 93 TYR A N 1
ATOM 641 C CA . TYR A 1 93 ? 2.487 -1.243 -8.373 1.00 91.62 93 TYR A CA 1
ATOM 642 C C . TYR A 1 93 ? 2.358 -1.575 -9.857 1.00 91.62 93 TYR A C 1
ATOM 644 O O . TYR A 1 93 ? 3.093 -1.013 -10.665 1.00 91.62 93 TYR A O 1
ATOM 652 N N . PHE A 1 94 ? 1.426 -2.456 -10.227 1.00 92.62 94 PHE A N 1
ATOM 653 C CA . PHE A 1 94 ? 1.153 -2.801 -11.618 1.00 92.62 94 PHE A CA 1
ATOM 654 C C . PHE A 1 94 ? 0.704 -1.577 -12.418 1.00 92.62 94 PHE A C 1
ATOM 656 O O . PHE A 1 94 ? 1.304 -1.293 -13.450 1.00 92.62 94 PHE A O 1
ATOM 663 N N . ALA A 1 95 ? -0.268 -0.815 -11.909 1.00 93.56 95 ALA A N 1
ATOM 664 C CA . ALA A 1 95 ? -0.745 0.426 -12.513 1.00 93.56 95 ALA A CA 1
ATOM 665 C C . ALA A 1 95 ? 0.413 1.405 -12.745 1.00 93.56 95 ALA A C 1
ATOM 667 O O . ALA A 1 95 ? 0.637 1.829 -13.874 1.00 93.56 95 ALA A O 1
ATOM 668 N N . LYS A 1 96 ? 1.232 1.659 -11.714 1.00 92.88 96 LYS A N 1
ATOM 669 C CA . LYS A 1 96 ? 2.427 2.510 -11.811 1.00 92.88 96 LYS A CA 1
ATOM 670 C C . LYS A 1 96 ? 3.394 2.004 -12.884 1.00 92.88 96 LYS A C 1
ATOM 672 O O . LYS A 1 96 ? 3.832 2.775 -13.735 1.00 92.88 96 LYS A O 1
ATOM 677 N N . ASN A 1 97 ? 3.754 0.721 -12.836 1.00 93.06 97 ASN A N 1
ATOM 678 C CA . ASN A 1 97 ? 4.753 0.137 -13.730 1.00 93.06 97 ASN A CA 1
ATOM 679 C C . ASN A 1 97 ? 4.266 0.106 -15.190 1.00 93.06 97 ASN A C 1
ATOM 681 O O . ASN A 1 97 ? 5.053 0.353 -16.099 1.00 93.06 97 ASN A O 1
ATOM 685 N N . VAL A 1 98 ? 2.983 -0.189 -15.427 1.00 92.31 98 VAL A N 1
ATOM 686 C CA . VAL A 1 98 ? 2.386 -0.167 -16.769 1.00 92.31 98 VAL A CA 1
ATOM 687 C C . VAL A 1 98 ? 2.245 1.258 -17.280 1.00 92.31 98 VAL A C 1
ATOM 689 O O . VAL A 1 98 ? 2.548 1.480 -18.445 1.00 92.31 98 VAL A O 1
ATOM 692 N N . SER A 1 99 ? 1.878 2.233 -16.443 1.00 92.50 99 SER A N 1
ATOM 693 C CA . SER A 1 99 ? 1.892 3.645 -16.840 1.00 92.50 99 SER A CA 1
ATOM 694 C C . SER A 1 99 ? 3.283 4.087 -17.297 1.00 92.50 99 SER A C 1
ATOM 696 O O . SER A 1 99 ? 3.387 4.675 -18.369 1.00 92.50 99 SER A O 1
ATOM 698 N N . ASP A 1 100 ? 4.349 3.742 -16.560 1.00 91.12 100 ASP A N 1
ATOM 699 C CA . ASP A 1 100 ? 5.730 4.023 -16.989 1.00 91.12 100 ASP A CA 1
ATOM 700 C C . ASP A 1 100 ? 6.037 3.387 -18.368 1.00 91.12 100 ASP A C 1
ATOM 702 O O . ASP A 1 100 ? 6.624 4.046 -19.224 1.00 91.12 100 ASP A O 1
ATOM 706 N N . VAL A 1 101 ? 5.604 2.139 -18.615 1.00 90.44 101 VAL A N 1
ATOM 707 C CA . VAL A 1 101 ? 5.777 1.453 -19.916 1.00 90.44 101 VAL A CA 1
ATOM 708 C C . VAL A 1 101 ? 4.949 2.103 -21.029 1.00 90.44 101 VAL A C 1
ATOM 710 O O . VAL A 1 101 ? 5.446 2.232 -22.144 1.00 90.44 101 VAL A O 1
ATOM 713 N N . VAL A 1 102 ? 3.705 2.511 -20.768 1.00 90.94 102 VAL A N 1
ATOM 714 C CA . VAL A 1 102 ? 2.836 3.158 -21.766 1.00 90.94 102 VAL A CA 1
ATOM 715 C C . VAL A 1 102 ? 3.422 4.504 -22.175 1.00 90.94 102 VAL A C 1
ATOM 717 O O . VAL A 1 102 ? 3.680 4.690 -23.359 1.00 90.94 102 VAL A O 1
ATOM 720 N N . ILE A 1 103 ? 3.717 5.378 -21.206 1.00 91.12 103 ILE A N 1
ATOM 721 C CA . ILE A 1 103 ? 4.326 6.707 -21.403 1.00 91.12 103 ILE A CA 1
ATOM 722 C C . ILE A 1 103 ? 5.596 6.603 -22.253 1.00 91.12 103 ILE A C 1
ATOM 724 O O . ILE A 1 103 ? 5.774 7.308 -23.246 1.00 91.12 103 ILE A O 1
ATOM 728 N N . GLU A 1 104 ? 6.462 5.655 -21.903 1.00 89.88 104 GLU A N 1
ATOM 729 C CA . GLU A 1 104 ? 7.684 5.371 -22.640 1.00 89.88 104 GLU A CA 1
ATOM 730 C C . GLU A 1 104 ? 7.435 4.913 -24.088 1.00 89.88 104 GLU A C 1
ATOM 732 O O . GLU A 1 104 ? 8.204 5.268 -24.989 1.00 89.88 104 GLU A O 1
ATOM 737 N N . ARG A 1 105 ? 6.414 4.083 -24.322 1.00 88.50 105 ARG A N 1
ATOM 738 C CA . ARG A 1 105 ? 6.115 3.493 -25.636 1.00 88.50 105 ARG A CA 1
ATOM 739 C C . ARG A 1 105 ? 5.385 4.457 -26.563 1.00 88.50 105 ARG A C 1
ATOM 741 O O . ARG A 1 105 ? 5.635 4.409 -27.762 1.00 88.50 105 ARG A O 1
ATOM 748 N N . THR A 1 106 ? 4.541 5.332 -26.024 1.00 89.12 106 THR A N 1
ATOM 749 C CA . THR A 1 106 ? 3.873 6.407 -26.772 1.00 89.12 106 THR A CA 1
ATOM 750 C C . THR A 1 106 ? 4.768 7.629 -26.976 1.00 89.12 106 THR A C 1
ATOM 752 O O . THR A 1 106 ? 4.427 8.500 -27.769 1.00 89.12 106 THR A O 1
ATOM 755 N N . GLY A 1 107 ? 5.894 7.725 -26.258 1.00 85.56 107 GLY A N 1
ATOM 756 C CA . GLY A 1 107 ? 6.754 8.912 -26.269 1.00 85.56 107 GLY A CA 1
ATOM 757 C C . GLY A 1 107 ? 6.116 10.129 -25.592 1.00 85.56 107 GLY A C 1
ATOM 758 O O . GLY A 1 107 ? 6.610 11.245 -25.743 1.00 85.56 107 GLY A O 1
ATOM 759 N N . THR A 1 108 ? 5.019 9.936 -24.852 1.00 86.44 108 THR A N 1
ATOM 760 C CA . THR A 1 108 ? 4.359 11.016 -24.114 1.00 86.44 108 THR A CA 1
ATOM 761 C C . THR A 1 108 ? 5.298 11.512 -23.017 1.00 86.44 108 THR A C 1
ATOM 763 O O . THR A 1 108 ? 5.964 10.725 -22.350 1.00 86.44 108 THR A O 1
ATOM 766 N N . SER A 1 109 ? 5.378 12.824 -22.824 1.00 85.38 109 SER A N 1
ATOM 767 C CA . SER A 1 109 ? 6.288 13.436 -21.856 1.00 85.38 109 SER A CA 1
ATOM 768 C C . SER A 1 109 ? 5.682 14.704 -21.256 1.00 85.38 109 SER A C 1
ATOM 770 O O . SER A 1 109 ? 4.643 15.189 -21.709 1.00 85.38 109 SER A O 1
ATOM 772 N N . GLY A 1 110 ? 6.313 15.220 -20.202 1.00 86.31 110 GLY A N 1
ATOM 773 C CA . GLY A 1 110 ? 5.854 16.421 -19.510 1.00 86.31 110 GLY A CA 1
ATOM 774 C C . GLY A 1 110 ? 4.615 16.197 -18.628 1.00 86.31 110 GLY A C 1
ATOM 775 O O . GLY A 1 110 ? 4.262 15.053 -18.321 1.00 86.31 110 GLY A O 1
ATOM 776 N N . PRO A 1 111 ? 3.948 17.285 -18.194 1.00 85.69 111 PRO A N 1
ATOM 777 C CA . PRO A 1 111 ? 2.937 17.232 -17.138 1.00 85.69 111 PRO A CA 1
ATOM 778 C C . PRO A 1 111 ? 1.773 16.278 -17.420 1.00 85.69 111 PRO A C 1
ATOM 780 O O . PRO A 1 111 ? 1.333 15.583 -16.512 1.00 85.69 111 PRO A O 1
ATOM 783 N N . ILE A 1 112 ? 1.298 16.192 -18.667 1.00 85.38 112 ILE A N 1
ATOM 784 C CA . ILE A 1 112 ? 0.149 15.347 -19.043 1.00 85.38 112 ILE A CA 1
ATOM 785 C C . ILE A 1 112 ? 0.437 13.860 -18.772 1.00 85.38 112 ILE A C 1
ATOM 787 O O . ILE A 1 112 ? -0.439 13.144 -18.287 1.00 85.38 112 ILE A O 1
ATOM 791 N N . ALA A 1 113 ? 1.667 13.399 -19.027 1.00 87.56 113 ALA A N 1
ATOM 792 C CA . ALA A 1 113 ? 2.068 12.020 -18.759 1.00 87.56 113 ALA A CA 1
ATOM 793 C C . ALA A 1 113 ? 2.055 11.709 -17.254 1.00 87.56 113 ALA A C 1
ATOM 795 O O . ALA A 1 113 ? 1.470 10.711 -16.831 1.00 87.56 113 ALA A O 1
ATOM 796 N N . GLU A 1 114 ? 2.660 12.580 -16.442 1.00 85.44 114 GLU A N 1
ATOM 797 C CA . GLU A 1 114 ? 2.738 12.377 -14.993 1.00 85.44 114 GLU A CA 1
ATOM 798 C C . GLU A 1 114 ? 1.369 12.536 -14.315 1.00 85.44 114 GLU A C 1
ATOM 800 O O . GLU A 1 114 ? 1.027 11.703 -13.480 1.00 85.44 114 GLU A O 1
ATOM 805 N N . TRP A 1 115 ? 0.533 13.499 -14.724 1.00 86.94 115 TRP A N 1
ATOM 806 C CA . TRP A 1 115 ? -0.848 13.627 -14.234 1.00 86.94 115 TRP A CA 1
ATOM 807 C C . TRP A 1 115 ? -1.732 12.441 -14.643 1.00 86.94 115 TRP A C 1
ATOM 809 O O . TRP A 1 115 ? -2.509 11.953 -13.824 1.00 86.94 115 TRP A O 1
ATOM 819 N N . GLY A 1 116 ? -1.592 11.925 -15.870 1.00 89.62 116 GLY A N 1
ATOM 820 C CA . GLY A 1 116 ? -2.321 10.736 -16.322 1.00 89.62 116 GLY A CA 1
ATOM 821 C C . GLY A 1 116 ? -1.942 9.485 -15.523 1.00 89.62 116 GLY A C 1
ATOM 822 O O . GLY A 1 116 ? -2.809 8.784 -15.000 1.00 89.62 116 GLY A O 1
ATOM 823 N N . LYS A 1 117 ? -0.638 9.241 -15.351 1.00 91.00 117 LYS A N 1
ATOM 824 C CA . LYS A 1 117 ? -0.104 8.180 -14.482 1.00 91.00 117 LYS A CA 1
ATOM 825 C C . LYS A 1 117 ? -0.545 8.348 -13.035 1.00 91.00 117 LYS A C 1
ATOM 827 O O . LYS A 1 117 ? -0.951 7.368 -12.418 1.00 91.00 117 LYS A O 1
ATOM 832 N N . PHE A 1 118 ? -0.499 9.568 -12.507 1.00 87.81 118 PHE A N 1
ATOM 833 C CA . PHE A 1 118 ? -0.972 9.874 -11.165 1.00 87.81 118 PHE A CA 1
ATOM 834 C C . PHE A 1 118 ? -2.452 9.501 -11.007 1.00 87.81 118 PHE A C 1
ATOM 836 O O . PHE A 1 118 ? -2.783 8.707 -10.132 1.00 87.81 118 PHE A O 1
ATOM 843 N N . GLY A 1 119 ? -3.318 9.965 -11.914 1.00 89.81 119 GLY A N 1
ATOM 844 C CA . GLY A 1 119 ? -4.748 9.645 -11.919 1.00 89.81 119 GLY A CA 1
ATOM 845 C C . GLY A 1 119 ? -5.035 8.140 -11.969 1.00 89.81 119 GLY A C 1
ATOM 846 O O . GLY A 1 119 ? -5.840 7.637 -11.185 1.00 89.81 119 GLY A O 1
ATOM 847 N N . VAL A 1 120 ? -4.334 7.396 -12.833 1.00 92.38 120 VAL A N 1
ATOM 848 C CA . VAL A 1 120 ? -4.470 5.931 -12.935 1.00 92.38 120 VAL A CA 1
ATOM 849 C C . VAL A 1 120 ? -4.013 5.231 -11.650 1.00 92.38 120 VAL A C 1
ATOM 851 O O . VAL A 1 120 ? -4.726 4.372 -11.127 1.00 92.38 120 VAL A O 1
ATOM 854 N N . VAL A 1 121 ? -2.848 5.603 -11.111 1.00 91.81 121 VAL A N 1
ATOM 855 C CA . VAL A 1 121 ? -2.302 5.006 -9.882 1.00 91.81 121 VAL A CA 1
ATOM 856 C C . VAL A 1 121 ? -3.201 5.298 -8.684 1.00 91.81 121 VAL A C 1
ATOM 858 O O . VAL A 1 121 ? -3.493 4.375 -7.921 1.00 91.81 121 VAL A O 1
ATOM 861 N N . THR A 1 122 ? -3.685 6.534 -8.521 1.00 88.94 122 THR A N 1
ATOM 862 C CA . THR A 1 122 ? -4.575 6.863 -7.404 1.00 88.94 122 THR A CA 1
ATOM 863 C C . THR A 1 122 ? -5.946 6.221 -7.570 1.00 88.94 122 THR A C 1
ATOM 865 O O . THR A 1 122 ? -6.432 5.649 -6.605 1.00 88.94 122 THR A O 1
ATOM 868 N N . GLY A 1 123 ? -6.533 6.186 -8.772 1.00 91.19 123 GLY A N 1
ATOM 869 C CA . GLY A 1 123 ? -7.814 5.511 -9.008 1.00 91.19 123 GLY A CA 1
ATOM 870 C C . GLY A 1 123 ? -7.781 4.030 -8.610 1.00 91.19 123 GLY A C 1
ATOM 871 O O . GLY A 1 123 ? -8.659 3.558 -7.884 1.00 91.19 123 GLY A O 1
ATOM 872 N N . VAL A 1 124 ? -6.718 3.314 -8.995 1.00 93.06 124 VAL A N 1
ATOM 873 C CA . VAL A 1 124 ? -6.501 1.911 -8.598 1.00 93.06 124 VAL A CA 1
ATOM 874 C C . VAL A 1 124 ? -6.255 1.778 -7.090 1.00 93.06 124 VAL A C 1
ATOM 876 O O . VAL A 1 124 ? -6.817 0.883 -6.454 1.00 93.06 124 VAL A O 1
ATOM 879 N N . ASN A 1 125 ? -5.454 2.668 -6.497 1.00 91.81 125 ASN A N 1
ATOM 880 C CA . ASN A 1 125 ? -5.136 2.618 -5.071 1.00 91.81 125 ASN A CA 1
ATOM 881 C C . ASN A 1 125 ? -6.352 2.921 -4.176 1.00 91.81 125 ASN A C 1
ATOM 883 O O . ASN A 1 125 ? -6.601 2.178 -3.227 1.00 91.81 125 ASN A O 1
ATOM 887 N N . MET A 1 126 ? -7.126 3.961 -4.501 1.00 90.00 126 MET A N 1
ATOM 888 C CA . MET A 1 126 ? -8.353 4.358 -3.802 1.00 90.00 126 MET A CA 1
ATOM 889 C C . MET A 1 126 ? -9.428 3.282 -3.929 1.00 90.00 126 MET A C 1
ATOM 891 O O . MET A 1 126 ? -9.936 2.794 -2.922 1.00 90.00 126 MET A O 1
ATOM 895 N N . GLY A 1 127 ? -9.746 2.864 -5.161 1.00 89.94 127 GLY A N 1
ATOM 896 C CA . GLY A 1 127 ? -10.771 1.850 -5.413 1.00 89.94 127 GLY A CA 1
ATOM 897 C C . GLY A 1 127 ? -10.457 0.539 -4.691 1.00 89.94 127 GLY A C 1
ATOM 898 O O . GLY A 1 127 ? -11.309 -0.011 -3.993 1.00 89.94 127 GLY A O 1
ATOM 899 N N . GLY A 1 128 ? -9.200 0.089 -4.767 1.00 90.75 128 GLY A N 1
ATOM 900 C CA . GLY A 1 128 ? -8.725 -1.064 -4.009 1.00 90.75 128 GLY A CA 1
ATOM 901 C C . GLY A 1 128 ? -8.823 -0.867 -2.492 1.00 90.75 128 GLY A C 1
ATOM 902 O O . GLY A 1 128 ? -9.329 -1.747 -1.795 1.00 90.75 128 GLY A O 1
ATOM 903 N N . SER A 1 129 ? -8.373 0.278 -1.970 1.00 88.38 129 SER A N 1
ATOM 904 C CA . SER A 1 129 ? -8.360 0.563 -0.528 1.00 88.38 129 SER A CA 1
ATOM 905 C C . SER A 1 129 ? -9.763 0.610 0.070 1.00 88.38 129 SER A C 1
ATOM 907 O O . SER A 1 129 ? -10.006 -0.058 1.073 1.00 88.38 129 SER A O 1
ATOM 909 N N . ILE A 1 130 ? -10.704 1.308 -0.570 1.00 89.81 130 ILE A N 1
ATOM 910 C CA . ILE A 1 130 ? -12.102 1.414 -0.128 1.00 89.81 130 ILE A CA 1
ATOM 911 C C . ILE A 1 130 ? -12.766 0.028 -0.083 1.00 89.81 130 ILE A C 1
ATOM 913 O O . ILE A 1 130 ? -13.373 -0.333 0.929 1.00 89.81 130 ILE A O 1
ATOM 917 N N . LEU A 1 131 ? -12.615 -0.779 -1.141 1.00 89.31 131 LEU A N 1
ATOM 918 C CA . LEU A 1 131 ? -13.166 -2.139 -1.193 1.00 89.31 131 LEU A CA 1
ATOM 919 C C . LEU A 1 131 ? -12.535 -3.052 -0.131 1.00 89.31 131 LEU A C 1
ATOM 921 O O . LEU A 1 131 ? -13.248 -3.793 0.550 1.00 89.31 131 LEU A O 1
ATOM 925 N N . LYS A 1 132 ? -11.212 -2.968 0.054 1.00 91.75 132 LYS A N 1
ATOM 926 C CA . LYS A 1 132 ? -10.472 -3.724 1.073 1.00 91.75 132 LYS A CA 1
ATOM 927 C C . LYS A 1 132 ? -10.887 -3.320 2.487 1.00 91.75 132 LYS A C 1
ATOM 929 O O . LYS A 1 132 ? -11.070 -4.194 3.325 1.00 91.75 132 LYS A O 1
ATOM 934 N N . ASP A 1 133 ? -11.050 -2.030 2.774 1.00 88.00 133 ASP A N 1
ATOM 935 C CA . ASP A 1 133 ? -11.436 -1.545 4.106 1.00 88.00 133 ASP A CA 1
ATOM 936 C C . ASP A 1 133 ? -12.885 -1.918 4.449 1.00 88.00 133 ASP A C 1
ATOM 938 O O . ASP A 1 133 ? -13.147 -2.389 5.558 1.00 88.00 133 ASP A O 1
ATOM 942 N N . ALA A 1 134 ? -13.806 -1.832 3.483 1.00 85.81 134 ALA A N 1
ATOM 943 C CA . ALA A 1 134 ? -15.162 -2.354 3.637 1.00 85.81 134 ALA A CA 1
ATOM 944 C C . ALA A 1 134 ? -15.162 -3.874 3.893 1.00 85.81 134 ALA A C 1
ATOM 946 O O . ALA A 1 134 ? -15.832 -4.349 4.809 1.00 85.81 134 ALA A O 1
ATOM 947 N N . ALA A 1 135 ? -14.376 -4.652 3.141 1.00 86.62 135 ALA A N 1
ATOM 948 C CA . ALA A 1 135 ? -14.259 -6.095 3.354 1.00 86.62 135 ALA A CA 1
ATOM 949 C C . ALA A 1 135 ? -13.627 -6.448 4.714 1.00 86.62 135 ALA A C 1
ATOM 951 O O . ALA A 1 135 ? -14.103 -7.357 5.391 1.00 86.62 135 ALA A O 1
ATOM 952 N N . PHE A 1 136 ? -12.611 -5.709 5.163 1.00 84.12 136 PHE A N 1
ATOM 953 C CA . PHE A 1 136 ? -11.993 -5.904 6.477 1.00 84.12 136 PHE A CA 1
ATOM 954 C C . PHE A 1 136 ? -12.966 -5.586 7.618 1.00 84.12 136 PHE A C 1
ATOM 956 O O . PHE A 1 136 ? -13.048 -6.363 8.567 1.00 84.12 136 PHE A O 1
ATOM 963 N N . ALA A 1 137 ? -13.750 -4.508 7.511 1.00 82.94 137 ALA A N 1
ATOM 964 C CA . ALA A 1 137 ? -14.807 -4.201 8.476 1.00 82.94 137 ALA A CA 1
ATOM 965 C C . ALA A 1 137 ? -15.860 -5.324 8.551 1.00 82.94 137 ALA A C 1
ATOM 967 O O . ALA A 1 137 ? -16.340 -5.655 9.632 1.00 82.94 137 ALA A O 1
ATOM 968 N N . ARG A 1 138 ? -16.168 -5.971 7.417 1.00 82.56 138 ARG A N 1
ATOM 969 C CA . ARG A 1 138 ? -17.080 -7.126 7.353 1.00 82.56 138 ARG A CA 1
ATOM 970 C C . ARG A 1 138 ? -16.496 -8.428 7.896 1.00 82.56 138 ARG A C 1
ATOM 972 O O . ARG A 1 138 ? -17.274 -9.259 8.341 1.00 82.56 138 ARG A O 1
ATOM 979 N N . LEU A 1 139 ? -15.177 -8.624 7.833 1.00 82.25 139 LEU A N 1
ATOM 980 C CA . LEU A 1 139 ? -14.497 -9.858 8.259 1.00 82.25 139 LEU A CA 1
ATOM 981 C C . LEU A 1 139 ? -13.994 -9.816 9.710 1.00 82.25 139 LEU A C 1
ATOM 983 O O . LEU A 1 139 ? -13.890 -10.862 10.345 1.00 82.25 139 LEU A O 1
ATOM 987 N N . PHE A 1 140 ? -13.666 -8.630 10.229 1.00 81.19 140 PHE A N 1
ATOM 988 C CA . PHE A 1 140 ? -13.028 -8.447 11.542 1.00 81.19 140 PHE A CA 1
ATOM 989 C C . PHE A 1 140 ? -13.749 -7.436 12.451 1.00 81.19 140 PHE A C 1
ATOM 991 O O . PHE A 1 140 ? -13.247 -7.118 13.531 1.00 81.19 140 PHE A O 1
ATOM 998 N N . GLY A 1 141 ? -14.903 -6.919 12.018 1.00 76.00 141 GLY A N 1
ATOM 999 C CA . GLY A 1 141 ? -15.749 -6.023 12.804 1.00 76.00 141 GLY A CA 1
ATOM 1000 C C . GLY A 1 141 ? -16.519 -6.722 13.928 1.00 76.00 141 GLY A C 1
ATOM 1001 O O . GLY A 1 141 ? -16.592 -7.951 14.005 1.00 76.00 141 GLY A O 1
ATOM 1002 N N . ALA A 1 142 ? -17.136 -5.915 14.793 1.00 75.00 142 ALA A N 1
ATOM 1003 C CA . ALA A 1 142 ? -17.780 -6.375 16.027 1.00 75.00 142 ALA A CA 1
ATOM 1004 C C . ALA A 1 142 ? -18.904 -7.403 15.785 1.00 75.00 142 ALA A C 1
ATOM 1006 O O . ALA A 1 142 ? -19.032 -8.361 16.542 1.00 75.00 142 ALA A O 1
ATOM 1007 N N . ALA A 1 143 ? -19.665 -7.259 14.693 1.00 70.19 143 ALA A N 1
ATOM 1008 C CA . ALA A 1 143 ? -20.751 -8.177 14.338 1.00 70.19 143 ALA A CA 1
ATOM 1009 C C . ALA A 1 143 ? -20.279 -9.632 14.151 1.00 70.19 143 ALA A C 1
ATOM 1011 O O . ALA A 1 143 ? -20.935 -10.550 14.634 1.00 70.19 143 ALA A O 1
ATOM 1012 N N . VAL A 1 144 ? -19.120 -9.851 13.514 1.00 66.25 144 VAL A N 1
ATOM 1013 C CA . VAL A 1 144 ? -18.570 -11.205 13.309 1.00 66.25 144 VAL A CA 1
ATOM 1014 C C . VAL A 1 144 ? -18.074 -11.804 14.621 1.00 66.25 144 VAL A C 1
ATOM 1016 O O . VAL A 1 144 ? -18.303 -12.982 14.880 1.00 66.25 144 VAL A O 1
ATOM 101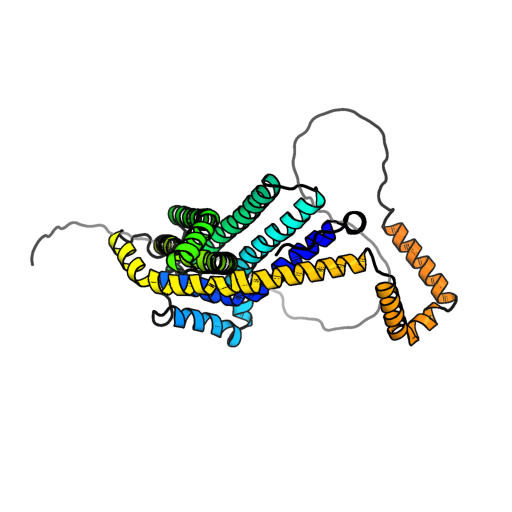9 N N . ALA A 1 145 ? -17.452 -10.998 15.485 1.00 66.38 145 ALA A N 1
ATOM 1020 C CA . ALA A 1 145 ? -17.037 -11.454 16.813 1.00 66.38 145 ALA A CA 1
ATOM 1021 C C . ALA A 1 145 ? -18.229 -11.802 17.725 1.00 66.38 145 ALA A C 1
ATOM 1023 O O . ALA A 1 145 ? -18.102 -12.669 18.583 1.00 66.38 145 ALA A O 1
ATOM 1024 N N . ALA A 1 146 ? -19.389 -11.176 17.503 1.00 67.12 146 ALA A N 1
ATOM 1025 C CA . ALA A 1 146 ? -20.656 -11.510 18.151 1.00 67.12 146 ALA A CA 1
ATOM 1026 C C . ALA A 1 146 ? -21.423 -12.671 17.474 1.00 67.12 146 ALA A C 1
ATOM 1028 O O . ALA A 1 146 ? -22.551 -12.962 17.864 1.00 67.12 146 ALA A O 1
ATOM 1029 N N . GLY A 1 147 ? -20.855 -13.323 16.449 1.00 64.44 147 GLY A N 1
ATOM 1030 C CA . GLY A 1 147 ? -21.496 -14.430 15.725 1.00 64.44 147 GLY A CA 1
ATOM 1031 C C . GLY A 1 147 ? -22.668 -14.026 14.819 1.00 64.44 147 GLY A C 1
ATOM 1032 O O . GLY A 1 147 ? -23.393 -14.895 14.336 1.00 64.44 147 GLY A O 1
ATOM 1033 N N . ALA A 1 148 ? -22.871 -12.729 14.577 1.00 68.56 148 ALA A N 1
ATOM 1034 C CA . ALA A 1 148 ? -23.937 -12.221 13.722 1.00 68.56 148 ALA A CA 1
ATOM 1035 C C . ALA A 1 148 ? -23.567 -12.285 12.228 1.00 68.56 148 ALA A C 1
ATOM 1037 O O . ALA A 1 148 ? -22.397 -12.385 11.845 1.00 68.56 148 ALA A O 1
ATOM 1038 N N . ALA A 1 149 ? -24.580 -12.179 11.362 1.00 61.72 149 ALA A N 1
ATOM 1039 C CA . ALA A 1 149 ? -24.378 -12.062 9.920 1.00 61.72 149 ALA A CA 1
ATOM 1040 C C . ALA A 1 149 ? -23.482 -10.855 9.574 1.00 61.72 149 ALA A C 1
ATOM 1042 O O . ALA A 1 149 ? -23.532 -9.815 10.235 1.00 61.72 149 ALA A O 1
ATOM 1043 N N . ALA A 1 150 ? -22.658 -10.998 8.529 1.00 60.22 150 ALA A N 1
ATOM 1044 C CA . ALA A 1 150 ? -21.634 -10.017 8.167 1.00 60.22 150 ALA A CA 1
ATOM 1045 C C . ALA A 1 150 ? -22.215 -8.600 8.020 1.00 60.22 150 ALA A C 1
ATOM 1047 O O . ALA A 1 150 ? -23.094 -8.377 7.185 1.00 60.22 150 ALA A O 1
ATOM 1048 N N . ALA A 1 151 ? -21.684 -7.653 8.801 1.00 66.75 151 ALA A N 1
ATOM 1049 C CA . ALA A 1 151 ? -22.207 -6.293 8.906 1.00 66.75 151 ALA A CA 1
ATOM 1050 C C . ALA A 1 151 ? -22.408 -5.620 7.536 1.00 66.75 151 ALA A C 1
ATOM 1052 O O . ALA A 1 151 ? -21.576 -5.736 6.632 1.00 66.75 151 ALA A O 1
ATOM 1053 N N . VAL A 1 152 ? -23.498 -4.867 7.393 1.00 78.25 152 VAL A N 1
ATOM 1054 C CA . VAL A 1 152 ? -23.669 -3.952 6.260 1.00 78.25 152 VAL A CA 1
ATOM 1055 C C . VAL A 1 152 ? -22.792 -2.730 6.519 1.00 78.25 152 VAL A C 1
ATOM 1057 O O . VAL A 1 152 ? -22.874 -2.124 7.584 1.00 78.25 152 VAL A O 1
ATOM 1060 N N . VAL A 1 153 ? -21.937 -2.372 5.560 1.00 83.44 153 VAL A N 1
ATOM 1061 C CA . VAL A 1 153 ? -21.091 -1.174 5.657 1.00 83.44 153 VAL A CA 1
ATOM 1062 C C . VAL A 1 153 ? -21.937 0.043 5.260 1.00 83.44 153 VAL A C 1
ATOM 1064 O O . VAL A 1 153 ? -22.404 0.080 4.120 1.00 83.44 153 VAL A O 1
ATOM 1067 N N . PRO A 1 154 ? -22.167 1.032 6.146 1.00 86.50 154 PRO A N 1
ATOM 1068 C CA . PRO A 1 154 ? -22.979 2.199 5.809 1.00 86.50 154 PRO A CA 1
ATOM 1069 C C . PRO A 1 154 ? -22.334 3.058 4.717 1.00 86.50 154 PRO A C 1
ATOM 1071 O O . PRO A 1 154 ? -21.111 3.201 4.672 1.00 86.50 154 PRO A O 1
ATOM 1074 N N . THR A 1 155 ? -23.147 3.735 3.899 1.00 88.38 155 THR A N 1
ATOM 1075 C CA . THR A 1 155 ? -22.672 4.692 2.878 1.00 88.38 155 THR A CA 1
ATOM 1076 C C . THR A 1 155 ? -21.745 5.760 3.470 1.00 88.38 155 THR A C 1
ATOM 1078 O O . THR A 1 155 ? -20.740 6.113 2.861 1.00 88.38 155 THR A O 1
ATOM 1081 N N . ALA A 1 156 ? -22.014 6.210 4.701 1.00 88.50 156 ALA A N 1
ATOM 1082 C CA . ALA A 1 156 ? -21.152 7.146 5.423 1.00 88.50 156 ALA A CA 1
ATOM 1083 C C . ALA A 1 156 ? -19.720 6.609 5.644 1.00 88.50 156 ALA A C 1
ATOM 1085 O O . ALA A 1 156 ? -18.762 7.368 5.520 1.00 88.50 156 ALA A O 1
ATOM 1086 N N . SER A 1 157 ? -19.543 5.304 5.887 1.00 88.56 157 SER A N 1
ATOM 1087 C CA . SER A 1 157 ? -18.214 4.687 5.991 1.00 88.56 157 SER A CA 1
ATOM 1088 C C . SER A 1 157 ? -17.475 4.707 4.651 1.00 88.56 157 SER A C 1
ATOM 1090 O O . SER A 1 157 ? -16.285 5.010 4.629 1.00 88.56 157 SER A O 1
ATOM 1092 N N . TYR A 1 158 ? -18.167 4.464 3.530 1.00 89.31 158 TYR A N 1
ATOM 1093 C CA . TYR A 1 158 ? -17.580 4.597 2.188 1.00 89.31 158 TYR A CA 1
ATOM 1094 C C . TYR A 1 158 ? -17.144 6.039 1.892 1.00 89.31 158 TYR A C 1
ATOM 1096 O O . TYR A 1 158 ? -16.027 6.248 1.419 1.00 89.31 158 TYR A O 1
ATOM 1104 N N . VAL A 1 159 ? -17.975 7.032 2.234 1.00 91.50 159 VAL A N 1
ATOM 1105 C CA . VAL A 1 159 ? -17.639 8.462 2.097 1.00 91.50 159 VAL A CA 1
ATOM 1106 C C . VAL A 1 159 ? -16.419 8.826 2.946 1.00 91.50 159 VAL A C 1
ATOM 1108 O O . VAL A 1 159 ? -15.501 9.468 2.446 1.00 91.50 159 VAL A O 1
ATOM 1111 N N . LEU A 1 160 ? -16.350 8.373 4.202 1.00 91.69 160 LEU A N 1
ATOM 1112 C CA . LEU A 1 160 ? -15.201 8.618 5.080 1.00 91.69 160 LEU A CA 1
ATOM 1113 C C . LEU A 1 160 ? -13.921 7.917 4.597 1.00 91.69 160 LEU A C 1
ATOM 1115 O O . LEU A 1 160 ? -12.836 8.494 4.698 1.00 91.69 160 LEU A O 1
ATOM 1119 N N . PHE A 1 161 ? -14.019 6.703 4.041 1.00 91.12 161 PHE A N 1
ATOM 1120 C CA . PHE A 1 161 ? -12.874 6.035 3.420 1.00 91.12 161 PHE A CA 1
ATOM 1121 C C . PHE A 1 161 ? -12.366 6.814 2.202 1.00 91.12 161 PHE A C 1
ATOM 1123 O O . PHE A 1 161 ? -11.163 7.068 2.137 1.00 91.12 161 PHE A O 1
ATOM 1130 N N . ALA A 1 162 ? -13.265 7.248 1.311 1.00 89.88 162 ALA A N 1
ATOM 1131 C CA . ALA A 1 162 ? -12.927 8.053 0.139 1.00 89.88 162 ALA A CA 1
ATOM 1132 C C . ALA A 1 162 ? -12.331 9.418 0.522 1.00 89.88 162 ALA A C 1
ATOM 1134 O O . ALA A 1 162 ? -11.289 9.792 -0.005 1.00 89.88 162 ALA A O 1
ATOM 1135 N N . ALA A 1 163 ? -12.917 10.126 1.494 1.00 91.44 163 ALA A N 1
ATOM 1136 C CA . ALA A 1 163 ? -12.410 11.409 1.985 1.00 91.44 163 ALA A CA 1
ATOM 1137 C C . ALA A 1 163 ? -10.988 11.288 2.559 1.00 91.44 163 ALA A C 1
ATOM 1139 O O . ALA A 1 163 ? -10.118 12.101 2.250 1.00 91.44 163 ALA A O 1
ATOM 1140 N N . ARG A 1 164 ? -10.720 10.235 3.344 1.00 93.12 164 ARG A N 1
ATOM 1141 C CA . ARG A 1 164 ? -9.375 9.914 3.848 1.00 93.12 164 ARG A CA 1
ATOM 1142 C C . ARG A 1 164 ? -8.378 9.653 2.719 1.00 93.12 164 ARG A C 1
ATOM 1144 O O . ARG A 1 164 ? -7.228 10.084 2.817 1.00 93.12 164 ARG A O 1
ATOM 1151 N N . ASP A 1 165 ? -8.785 8.951 1.666 1.00 89.75 165 ASP A N 1
ATOM 1152 C CA . ASP A 1 165 ? -7.892 8.671 0.542 1.00 89.75 165 ASP A CA 1
ATOM 1153 C C . ASP A 1 165 ? -7.633 9.939 -0.295 1.00 89.75 165 ASP A C 1
ATOM 1155 O O . ASP A 1 165 ? -6.475 10.229 -0.599 1.00 89.75 165 ASP A O 1
ATOM 1159 N N . CYS A 1 166 ? -8.653 10.772 -0.544 1.00 87.12 166 CYS A N 1
ATOM 1160 C CA . CYS A 1 166 ? -8.497 12.100 -1.154 1.00 87.12 166 CYS A CA 1
ATOM 1161 C C . CYS A 1 166 ? -7.527 12.990 -0.362 1.00 87.12 166 CYS A C 1
ATOM 1163 O O . CYS A 1 166 ? -6.663 13.634 -0.952 1.00 87.12 166 CYS A O 1
ATOM 1165 N N . LEU A 1 167 ? -7.629 13.002 0.972 1.00 88.31 167 LEU A N 1
ATOM 1166 C CA . LEU A 1 167 ? -6.708 13.745 1.837 1.00 88.31 167 LEU A CA 1
ATOM 1167 C C . LEU A 1 167 ? -5.284 13.190 1.770 1.00 88.31 167 LEU A C 1
ATOM 1169 O O . LEU A 1 167 ? -4.341 13.971 1.717 1.00 88.31 167 LEU A O 1
ATOM 1173 N N . THR A 1 168 ? -5.113 11.866 1.722 1.00 86.19 168 THR A N 1
ATOM 1174 C CA . THR A 1 168 ? -3.790 11.237 1.554 1.00 86.19 168 THR A CA 1
ATOM 1175 C C . THR A 1 168 ? -3.142 11.663 0.231 1.00 86.19 168 THR A C 1
ATOM 1177 O O . THR A 1 168 ? -1.951 11.961 0.196 1.00 86.19 168 THR A O 1
ATOM 1180 N N . ILE A 1 169 ? -3.939 11.748 -0.837 1.00 85.56 169 ILE A N 1
ATOM 1181 C CA . ILE A 1 169 ? -3.539 12.203 -2.174 1.00 85.56 169 ILE A CA 1
ATOM 1182 C C . ILE A 1 169 ? -3.186 13.693 -2.196 1.00 85.56 169 ILE A C 1
ATOM 1184 O O . ILE A 1 169 ? -2.075 14.038 -2.587 1.00 85.56 169 ILE A O 1
ATOM 1188 N N . GLY A 1 170 ? -4.079 14.577 -1.742 1.00 82.69 170 GLY A N 1
ATOM 1189 C CA . GLY A 1 170 ? -3.812 16.020 -1.693 1.00 82.69 170 GLY A CA 1
ATOM 1190 C C . GLY A 1 170 ? -2.625 16.351 -0.784 1.00 82.69 170 GLY A C 1
ATOM 1191 O O . GLY A 1 170 ? -1.749 17.136 -1.141 1.00 82.69 170 GLY A O 1
ATOM 1192 N N . GLY A 1 171 ? -2.535 15.661 0.354 1.00 83.94 171 GLY A N 1
ATOM 1193 C CA . GLY A 1 171 ? -1.406 15.743 1.271 1.00 83.94 171 GLY A CA 1
ATOM 1194 C C . GLY A 1 171 ? -0.078 15.319 0.645 1.00 83.94 171 GLY A C 1
ATOM 1195 O O . GLY A 1 171 ? 0.940 15.932 0.940 1.00 83.94 171 GLY A O 1
ATOM 1196 N N . ALA A 1 172 ? -0.067 14.341 -0.265 1.00 82.81 172 ALA A N 1
ATOM 1197 C CA . ALA A 1 172 ? 1.147 13.930 -0.971 1.00 82.81 172 ALA A CA 1
ATOM 1198 C C . ALA A 1 172 ? 1.702 14.999 -1.935 1.00 82.81 172 ALA A C 1
ATOM 1200 O O . ALA A 1 172 ? 2.877 14.920 -2.283 1.00 82.81 172 ALA A O 1
ATOM 1201 N N . PHE A 1 173 ? 0.902 15.997 -2.331 1.00 81.94 173 PHE A N 1
ATOM 1202 C CA . PHE A 1 173 ? 1.377 17.159 -3.093 1.00 81.94 173 PHE A CA 1
ATOM 1203 C C . PHE A 1 173 ? 1.807 18.327 -2.200 1.00 81.94 173 PHE A C 1
ATOM 1205 O O . PHE A 1 173 ? 2.783 18.996 -2.509 1.00 81.94 173 PHE A O 1
ATOM 1212 N N . VAL A 1 174 ? 1.089 18.583 -1.101 1.00 85.19 174 VAL A N 1
ATOM 1213 C CA . VAL A 1 174 ? 1.299 19.792 -0.279 1.00 85.19 174 VAL A CA 1
ATOM 1214 C C . VAL A 1 174 ? 2.302 19.568 0.859 1.00 85.19 174 VAL A C 1
ATOM 1216 O O . VAL A 1 174 ? 3.132 20.430 1.141 1.00 85.19 174 VAL A O 1
ATOM 1219 N N . VAL A 1 175 ? 2.241 18.415 1.532 1.00 86.88 175 VAL A N 1
ATOM 1220 C CA . VAL A 1 175 ? 3.027 18.160 2.751 1.00 86.88 175 VAL A CA 1
ATOM 1221 C C . VAL A 1 175 ? 4.527 17.990 2.483 1.00 86.88 175 VAL A C 1
ATOM 1223 O O . VAL A 1 175 ? 5.287 18.539 3.277 1.00 86.88 175 VAL A O 1
ATOM 1226 N N . PRO A 1 176 ? 5.003 17.317 1.412 1.00 86.31 176 PRO A N 1
ATOM 1227 C CA . PRO A 1 176 ? 6.442 17.178 1.185 1.00 86.31 176 PRO A CA 1
ATOM 1228 C C . PRO A 1 176 ? 7.163 18.512 0.995 1.00 86.31 176 PRO A C 1
ATOM 1230 O O . PRO A 1 176 ? 8.235 18.695 1.565 1.00 86.31 176 PRO A O 1
ATOM 1233 N N . ASP A 1 177 ? 6.585 19.455 0.250 1.00 85.75 177 ASP A N 1
ATOM 1234 C CA . ASP A 1 177 ? 7.216 20.761 0.052 1.00 85.75 177 ASP A CA 1
ATOM 1235 C C . ASP A 1 177 ? 7.168 21.612 1.324 1.00 85.75 177 ASP A C 1
ATOM 1237 O O . ASP A 1 177 ? 8.217 22.071 1.771 1.00 85.75 177 ASP A O 1
ATOM 1241 N N . ALA A 1 178 ? 6.012 21.699 1.992 1.00 88.75 178 ALA A N 1
ATOM 1242 C CA . ALA A 1 178 ? 5.896 22.410 3.266 1.00 88.75 178 ALA A CA 1
ATOM 1243 C C . ALA A 1 178 ? 6.823 21.833 4.360 1.00 88.75 178 ALA A C 1
ATOM 1245 O O . ALA A 1 178 ? 7.434 22.582 5.121 1.00 88.75 178 ALA A O 1
ATOM 1246 N N . ALA A 1 179 ? 6.970 20.505 4.432 1.00 88.06 179 ALA A N 1
ATOM 1247 C CA . ALA A 1 179 ? 7.867 19.846 5.381 1.00 88.06 179 ALA A CA 1
ATOM 1248 C C . ALA A 1 179 ? 9.348 20.066 5.034 1.00 88.06 179 ALA A C 1
ATOM 1250 O O . ALA A 1 179 ? 10.156 20.276 5.935 1.00 88.06 179 ALA A O 1
ATOM 1251 N N . LYS A 1 180 ? 9.713 20.044 3.746 1.00 89.44 180 LYS A N 1
ATOM 1252 C CA . LYS A 1 180 ? 11.072 20.354 3.274 1.00 89.44 180 LYS A CA 1
ATOM 1253 C C . LYS A 1 180 ? 11.441 21.799 3.617 1.00 89.44 180 LYS A C 1
ATOM 1255 O O . LYS A 1 180 ? 12.503 22.018 4.192 1.00 89.44 180 LYS A O 1
ATOM 1260 N N . ASP A 1 181 ? 10.563 22.755 3.322 1.00 90.12 181 ASP A N 1
ATOM 1261 C CA . ASP A 1 181 ? 10.801 24.178 3.590 1.00 90.12 181 ASP A CA 1
ATOM 1262 C C . ASP A 1 181 ? 10.933 24.442 5.101 1.00 90.12 181 ASP A C 1
ATOM 1264 O O . ASP A 1 181 ? 11.858 25.135 5.526 1.00 90.12 181 ASP A O 1
ATOM 1268 N N . LEU A 1 182 ? 10.101 23.797 5.932 1.00 89.69 182 LEU A N 1
ATOM 1269 C CA . LEU A 1 182 ? 10.213 23.845 7.394 1.00 89.69 182 LEU A CA 1
ATOM 1270 C C . LEU A 1 182 ? 11.529 23.233 7.914 1.00 89.69 182 LEU A C 1
ATOM 1272 O O . LEU A 1 182 ? 12.160 23.804 8.800 1.00 89.69 182 LEU A O 1
ATOM 1276 N N . LEU A 1 183 ? 11.978 22.096 7.371 1.00 89.94 183 LEU A N 1
ATOM 1277 C CA . LEU A 1 183 ? 13.242 21.458 7.772 1.00 89.94 183 LEU A CA 1
ATOM 1278 C C . LEU A 1 183 ? 14.474 22.292 7.387 1.00 89.94 183 LEU A C 1
ATOM 1280 O O . LEU A 1 183 ? 15.451 22.328 8.139 1.00 89.94 183 LEU A O 1
ATOM 1284 N N . VAL A 1 184 ? 14.436 22.983 6.245 1.00 91.81 184 VAL A N 1
ATOM 1285 C CA . VAL A 1 184 ? 15.489 23.933 5.856 1.00 91.81 184 VAL A CA 1
ATOM 1286 C C . VAL A 1 184 ? 15.463 25.154 6.783 1.00 91.81 184 VAL A C 1
ATOM 1288 O O . VAL A 1 184 ? 16.491 25.491 7.367 1.00 91.81 184 VAL A O 1
ATOM 1291 N N . ALA A 1 185 ? 14.296 25.777 6.976 1.00 91.19 185 ALA A N 1
ATOM 1292 C CA . ALA A 1 185 ? 14.159 27.024 7.731 1.00 91.19 185 ALA A CA 1
ATOM 1293 C C . ALA A 1 185 ? 14.376 26.869 9.248 1.00 91.19 185 ALA A C 1
ATOM 1295 O O . ALA A 1 185 ? 14.991 27.732 9.868 1.00 91.19 185 ALA A O 1
ATOM 1296 N N . SER A 1 186 ? 13.875 25.790 9.859 1.00 88.94 186 SER A N 1
ATOM 1297 C CA . SER A 1 186 ? 13.887 25.601 11.320 1.00 88.94 186 SER A CA 1
ATOM 1298 C C . SER A 1 186 ? 14.953 24.632 11.828 1.00 88.94 186 SER A C 1
ATOM 1300 O O . SER A 1 186 ? 15.277 24.673 13.012 1.00 88.94 186 SER A O 1
ATOM 1302 N N . CYS A 1 187 ? 15.501 23.758 10.977 1.00 85.56 187 CYS A N 1
ATOM 1303 C CA . CYS A 1 187 ? 16.522 22.781 11.384 1.00 85.56 187 CYS A CA 1
ATOM 1304 C C . CYS A 1 187 ? 17.874 22.963 10.675 1.00 85.56 187 CYS A C 1
ATOM 1306 O O . CYS A 1 187 ? 18.783 22.174 10.925 1.00 85.56 187 CYS A O 1
ATOM 1308 N N . GLY A 1 188 ? 18.018 23.957 9.786 1.00 88.81 188 GLY A N 1
ATOM 1309 C CA . GLY A 1 188 ? 19.261 24.203 9.040 1.00 88.81 188 GLY A CA 1
ATOM 1310 C C . GLY A 1 188 ? 19.688 23.032 8.147 1.00 88.81 188 GLY A C 1
ATOM 1311 O O . GLY A 1 188 ? 20.866 22.886 7.823 1.00 88.81 188 GLY A O 1
ATOM 1312 N N . MET A 1 189 ? 18.750 22.150 7.791 1.00 89.38 189 MET A N 1
ATOM 1313 C CA . MET A 1 189 ? 19.040 20.918 7.065 1.00 89.38 189 MET A CA 1
ATOM 1314 C C . MET A 1 189 ? 19.382 21.218 5.600 1.00 89.38 189 MET A C 1
ATOM 1316 O O . MET A 1 189 ? 18.748 22.064 4.971 1.00 89.38 189 MET A O 1
ATOM 1320 N N . SER A 1 190 ? 20.353 20.500 5.020 1.00 91.88 190 SER A N 1
ATOM 1321 C CA . SER A 1 190 ? 20.680 20.672 3.598 1.00 91.88 190 SER A CA 1
ATOM 1322 C C . SER A 1 190 ? 19.464 20.342 2.714 1.00 91.88 190 SER A C 1
ATOM 1324 O O . SER A 1 190 ? 18.759 19.371 3.008 1.00 91.88 190 SER A O 1
ATOM 1326 N N . PRO A 1 191 ? 19.200 21.080 1.616 1.00 87.31 191 PRO A N 1
ATOM 1327 C CA . PRO A 1 191 ? 17.980 20.903 0.818 1.00 87.31 191 PRO A CA 1
ATOM 1328 C C . PRO A 1 191 ? 17.756 19.471 0.310 1.00 87.31 191 PRO A C 1
ATOM 1330 O O . PRO A 1 191 ? 16.621 19.005 0.218 1.00 87.31 191 PRO A O 1
ATOM 1333 N N . GLN A 1 192 ? 18.836 18.743 0.015 1.00 85.25 192 GLN A N 1
ATOM 1334 C CA . GLN A 1 192 ? 18.793 17.353 -0.440 1.00 85.25 192 GLN A CA 1
ATOM 1335 C C . GLN A 1 192 ? 18.376 16.395 0.686 1.00 85.25 192 GLN A C 1
ATOM 1337 O O . GLN A 1 192 ? 17.549 15.509 0.461 1.00 85.25 192 GLN A O 1
ATOM 1342 N N . LEU A 1 193 ? 18.909 16.582 1.900 1.00 86.88 193 LEU A N 1
ATOM 1343 C CA . LEU A 1 193 ? 18.524 15.781 3.063 1.00 86.88 193 LEU A CA 1
ATOM 1344 C C . LEU A 1 193 ? 17.112 16.148 3.535 1.00 86.88 193 LEU A C 1
ATOM 1346 O O . LEU A 1 193 ? 16.329 15.248 3.827 1.00 86.88 193 LEU A O 1
ATOM 1350 N N . ALA A 1 194 ? 16.755 17.436 3.511 1.00 88.06 194 ALA A N 1
ATOM 1351 C CA . ALA A 1 194 ? 15.414 17.928 3.815 1.00 88.06 194 ALA A CA 1
ATOM 1352 C C . ALA A 1 194 ? 14.367 17.351 2.854 1.00 88.06 194 ALA A C 1
ATOM 1354 O O . ALA A 1 194 ? 13.327 16.881 3.304 1.00 88.06 194 ALA A O 1
ATOM 1355 N N . GLY A 1 195 ? 14.656 17.292 1.549 1.00 85.56 195 GLY A N 1
ATOM 1356 C CA . GLY A 1 195 ? 13.770 16.667 0.562 1.00 85.56 195 GLY A CA 1
ATOM 1357 C C . GLY A 1 195 ? 13.586 15.161 0.788 1.00 85.56 195 GLY A C 1
ATOM 1358 O O . GLY A 1 195 ? 12.462 14.662 0.742 1.00 85.56 195 GLY A O 1
ATOM 1359 N N . ALA A 1 196 ? 14.667 14.434 1.089 1.00 84.06 196 ALA A N 1
ATOM 1360 C CA . ALA A 1 196 ? 14.597 13.004 1.401 1.00 84.06 196 ALA A CA 1
ATOM 1361 C C . ALA A 1 196 ? 13.839 12.729 2.715 1.00 84.06 196 ALA A C 1
ATOM 1363 O O . ALA A 1 196 ? 12.987 11.838 2.768 1.00 84.06 196 ALA A O 1
ATOM 1364 N N . ALA A 1 197 ? 14.104 13.520 3.758 1.00 85.69 197 ALA A N 1
ATOM 1365 C CA . ALA A 1 197 ? 13.406 13.450 5.036 1.00 85.69 197 ALA A CA 1
ATOM 1366 C C . ALA A 1 197 ? 11.916 13.779 4.871 1.00 85.69 197 ALA A C 1
ATOM 1368 O O . ALA A 1 197 ? 11.076 13.002 5.319 1.00 85.69 197 ALA A O 1
ATOM 1369 N N . ALA A 1 198 ? 11.575 14.855 4.157 1.00 88.62 198 ALA A N 1
ATOM 1370 C CA . ALA A 1 198 ? 10.199 15.249 3.869 1.00 88.62 198 ALA A CA 1
ATOM 1371 C C . ALA A 1 198 ? 9.414 14.145 3.145 1.00 88.62 198 ALA A C 1
ATOM 1373 O O . ALA A 1 198 ? 8.306 13.806 3.566 1.00 88.62 198 ALA A O 1
ATOM 1374 N N . GLN A 1 199 ? 9.995 13.515 2.116 1.00 84.62 199 GLN A N 1
ATOM 1375 C CA . GLN A 1 199 ? 9.374 12.371 1.431 1.00 84.62 199 GLN A CA 1
ATOM 1376 C C . GLN A 1 199 ? 9.146 11.170 2.365 1.00 84.62 199 GLN A C 1
ATOM 1378 O O . GLN A 1 199 ? 8.146 10.466 2.219 1.00 84.62 199 GLN A O 1
ATOM 1383 N N . LEU A 1 200 ? 10.032 10.947 3.341 1.00 83.94 200 LEU A N 1
ATOM 1384 C CA . LEU A 1 200 ? 9.911 9.863 4.318 1.00 83.94 200 LEU A CA 1
ATOM 1385 C C . LEU A 1 200 ? 8.864 10.150 5.411 1.00 83.94 200 LEU A C 1
ATOM 1387 O O . LEU A 1 200 ? 8.125 9.241 5.794 1.00 83.94 200 LEU A O 1
ATOM 1391 N N . VAL A 1 201 ? 8.778 11.390 5.912 1.00 84.62 201 VAL A N 1
ATOM 1392 C CA . VAL A 1 201 ? 7.876 11.759 7.025 1.00 84.62 201 VAL A CA 1
ATOM 1393 C C . VAL A 1 201 ? 6.473 12.176 6.581 1.00 84.62 201 VAL A C 1
ATOM 1395 O O . VAL A 1 201 ? 5.538 12.051 7.370 1.00 84.62 201 VAL A O 1
ATOM 1398 N N . SER A 1 202 ? 6.279 12.609 5.331 1.00 87.00 202 SER A N 1
ATOM 1399 C CA . SER A 1 202 ? 4.963 13.067 4.847 1.00 87.00 202 SER A CA 1
ATOM 1400 C C . SER A 1 202 ? 3.856 12.001 4.944 1.00 87.00 202 SER A C 1
ATOM 1402 O O . SER A 1 202 ? 2.776 12.329 5.443 1.00 87.00 202 SER A O 1
ATOM 1404 N N . PRO A 1 203 ? 4.066 10.719 4.559 1.00 84.00 203 PRO A N 1
ATOM 1405 C CA . PRO A 1 203 ? 3.013 9.709 4.683 1.00 84.00 203 PRO A CA 1
ATOM 1406 C C . PRO A 1 203 ? 2.621 9.392 6.146 1.00 84.00 203 PRO A C 1
ATOM 1408 O O . PRO A 1 203 ? 1.418 9.288 6.409 1.00 84.00 203 PRO A O 1
ATOM 1411 N N . PRO A 1 204 ? 3.564 9.285 7.113 1.00 87.19 204 PRO A N 1
ATOM 1412 C CA . PRO A 1 204 ? 3.253 9.284 8.546 1.00 87.19 204 PRO A CA 1
ATOM 1413 C C . PRO A 1 204 ? 2.518 10.533 9.052 1.00 87.19 204 PRO A C 1
ATOM 1415 O O . PRO A 1 204 ? 1.541 10.387 9.784 1.00 87.19 204 PRO A O 1
ATOM 1418 N N . LEU A 1 205 ? 2.928 11.747 8.657 1.00 86.88 205 LEU A N 1
ATOM 1419 C CA . LEU A 1 205 ? 2.265 12.993 9.078 1.00 86.88 205 LEU A CA 1
ATOM 1420 C C . LEU A 1 205 ? 0.793 13.019 8.645 1.00 86.88 205 LEU A C 1
ATOM 1422 O O . LEU A 1 205 ? -0.090 13.315 9.449 1.00 86.88 205 LEU A O 1
ATOM 1426 N N . MET A 1 206 ? 0.500 12.590 7.414 1.00 90.19 206 MET A N 1
ATOM 1427 C CA . MET A 1 206 ? -0.879 12.479 6.929 1.00 90.19 206 MET A CA 1
ATOM 1428 C C . MET A 1 206 ? -1.745 11.501 7.735 1.00 90.19 206 MET A C 1
ATOM 1430 O O . MET A 1 206 ? -2.969 11.661 7.768 1.00 90.19 206 MET A O 1
ATOM 1434 N N . GLN A 1 207 ? -1.159 10.524 8.444 1.00 90.50 207 GLN A N 1
ATOM 1435 C CA . GLN A 1 207 ? -1.937 9.635 9.313 1.00 90.50 207 GLN A CA 1
ATOM 1436 C C . GLN A 1 207 ? -2.578 10.359 10.504 1.00 90.50 207 GLN A C 1
ATOM 1438 O O . GLN A 1 207 ? -3.568 9.834 11.015 1.00 90.50 207 GLN A O 1
ATOM 1443 N N . VAL A 1 208 ? -2.102 11.546 10.908 1.00 90.81 208 VAL A N 1
ATOM 1444 C CA . VAL A 1 208 ? -2.720 12.353 11.982 1.00 90.81 208 VAL A CA 1
ATOM 1445 C C . VAL A 1 208 ? -4.165 12.726 11.632 1.00 90.81 208 VAL A C 1
ATOM 1447 O O . VAL A 1 208 ? -5.043 12.632 12.485 1.00 90.81 208 VAL A O 1
ATOM 1450 N N . VAL A 1 209 ? -4.437 13.059 10.365 1.00 91.00 209 VAL A N 1
ATOM 1451 C CA . VAL A 1 209 ? -5.791 13.369 9.863 1.00 91.00 209 VAL A CA 1
ATOM 1452 C C . VAL A 1 209 ? -6.496 12.109 9.344 1.00 91.00 209 VAL A C 1
ATOM 1454 O O . VAL A 1 209 ? -7.687 11.898 9.577 1.00 91.00 209 VAL A O 1
ATOM 1457 N N . CYS A 1 210 ? -5.760 11.224 8.668 1.00 91.88 210 CYS A N 1
ATOM 1458 C CA . CYS A 1 210 ? -6.335 10.053 8.004 1.00 91.88 210 CYS A CA 1
ATOM 1459 C C . CYS A 1 210 ? -6.759 8.933 8.970 1.00 91.88 210 CYS A C 1
ATOM 1461 O O . CYS A 1 210 ? -7.697 8.191 8.673 1.00 91.88 210 CYS A O 1
ATOM 1463 N N . THR A 1 211 ? -6.093 8.785 10.121 1.00 93.19 211 THR A N 1
ATOM 1464 C CA . THR A 1 211 ? -6.414 7.728 11.095 1.00 93.19 211 THR A CA 1
ATOM 1465 C C . THR A 1 211 ? -7.747 7.971 11.812 1.00 93.19 211 THR A C 1
ATOM 1467 O O . THR A 1 211 ? -8.556 7.042 11.802 1.00 93.19 211 THR A O 1
ATOM 1470 N N . PRO A 1 212 ? -8.050 9.171 12.355 1.00 92.81 212 PRO A N 1
ATOM 1471 C CA . PRO A 1 212 ? -9.370 9.473 12.914 1.00 92.81 212 PRO A CA 1
ATOM 1472 C C . PRO A 1 212 ? -10.523 9.195 11.942 1.00 92.81 212 PRO A C 1
ATOM 1474 O O . PRO A 1 212 ? -11.493 8.547 12.323 1.00 92.81 212 PRO A O 1
ATOM 1477 N N . LEU A 1 213 ? -10.400 9.611 10.673 1.00 92.50 213 LEU A N 1
ATOM 1478 C CA . LEU A 1 213 ? -11.424 9.374 9.644 1.00 92.50 213 LEU A CA 1
ATOM 1479 C C . LEU A 1 213 ? -11.640 7.880 9.372 1.00 92.50 213 LEU A C 1
ATOM 1481 O O . LEU A 1 213 ? -12.777 7.413 9.310 1.00 92.50 213 LEU A O 1
ATOM 1485 N N . HIS A 1 214 ? -10.554 7.113 9.254 1.00 92.69 214 HIS A N 1
ATOM 1486 C CA . HIS A 1 214 ? -10.623 5.667 9.057 1.00 92.69 214 HIS A CA 1
ATOM 1487 C C . HIS A 1 214 ? -11.237 4.944 10.270 1.00 92.69 214 HIS A C 1
ATOM 1489 O O . HIS A 1 214 ? -12.093 4.079 10.098 1.00 92.69 214 HIS A O 1
ATOM 1495 N N . LEU A 1 215 ? -10.859 5.319 11.496 1.00 91.69 215 LEU A N 1
ATOM 1496 C CA . LEU A 1 215 ? -11.445 4.750 12.712 1.00 91.69 215 LEU A CA 1
ATOM 1497 C C . LEU A 1 215 ? -12.917 5.142 12.889 1.00 91.69 215 LEU A C 1
ATOM 1499 O O . LEU A 1 215 ? -13.705 4.312 13.336 1.00 91.69 215 LEU A O 1
ATOM 1503 N N . LEU A 1 216 ? -13.316 6.358 12.501 1.00 91.88 216 LEU A N 1
ATOM 1504 C CA . LEU A 1 216 ? -14.716 6.789 12.520 1.00 91.88 216 LEU A CA 1
ATOM 1505 C C . LEU A 1 216 ? -15.548 5.958 11.536 1.00 91.88 216 LEU A C 1
ATOM 1507 O O . LEU A 1 216 ? -16.612 5.461 11.903 1.00 91.88 216 LEU A O 1
ATOM 1511 N N . ALA A 1 217 ? -15.032 5.732 10.325 1.00 90.31 217 ALA A N 1
ATOM 1512 C CA . ALA A 1 217 ? -15.668 4.877 9.327 1.00 90.31 217 ALA A CA 1
ATOM 1513 C C . ALA A 1 217 ? -15.869 3.438 9.836 1.00 90.31 217 ALA A C 1
ATOM 1515 O O . ALA A 1 217 ? -16.946 2.872 9.646 1.00 90.31 217 ALA A O 1
ATOM 1516 N N . LEU A 1 218 ? -14.875 2.866 10.528 1.00 89.06 218 LEU A N 1
ATOM 1517 C CA . LEU A 1 218 ? -14.986 1.553 11.178 1.00 89.06 218 LEU A CA 1
ATOM 1518 C C . LEU A 1 218 ? -15.969 1.568 12.357 1.00 89.06 218 LEU A C 1
ATOM 1520 O O . LEU A 1 218 ? -16.762 0.642 12.512 1.00 89.06 218 LEU A O 1
ATOM 1524 N N . ASN A 1 219 ? -15.968 2.625 13.170 1.00 89.88 219 ASN A N 1
ATOM 1525 C CA . ASN A 1 219 ? -16.883 2.781 14.298 1.00 89.88 219 ASN A CA 1
ATOM 1526 C C . ASN A 1 219 ? -18.354 2.890 13.848 1.00 89.88 219 ASN A C 1
ATOM 1528 O O . ASN A 1 219 ? -19.235 2.378 14.536 1.00 89.88 219 ASN A O 1
ATOM 1532 N N . MET A 1 220 ? -18.629 3.475 12.676 1.00 86.81 220 MET A N 1
ATOM 1533 C CA . MET A 1 220 ? -19.968 3.464 12.070 1.00 86.81 220 MET A CA 1
ATOM 1534 C C . MET A 1 220 ? -20.440 2.057 11.668 1.00 86.81 220 MET A C 1
ATOM 1536 O O . MET A 1 220 ? -21.636 1.791 11.751 1.00 86.81 220 MET A O 1
ATOM 1540 N N . VAL A 1 221 ? -19.528 1.144 11.305 1.00 85.88 221 VAL A N 1
ATOM 1541 C CA . VAL A 1 221 ? -19.851 -0.277 11.055 1.00 85.88 221 VAL A CA 1
ATOM 1542 C C . VAL A 1 221 ? -20.012 -1.050 12.369 1.00 85.88 221 VAL A C 1
ATOM 1544 O O . VAL A 1 221 ? -20.964 -1.807 12.532 1.00 85.88 221 VAL A O 1
ATOM 1547 N N . ASN A 1 222 ? -19.086 -0.864 13.315 1.00 86.00 222 ASN A N 1
ATOM 1548 C CA . ASN A 1 222 ? -19.024 -1.645 14.556 1.00 86.00 222 ASN A CA 1
ATOM 1549 C C . ASN A 1 222 ? -20.085 -1.244 15.591 1.00 86.00 222 ASN A C 1
ATOM 1551 O O . ASN A 1 222 ? -20.502 -2.078 16.389 1.00 86.00 222 ASN A O 1
ATOM 1555 N N . ALA A 1 223 ? -20.503 0.022 15.598 1.00 84.81 223 ALA A N 1
ATOM 1556 C CA . ALA A 1 223 ? -21.463 0.570 16.547 1.00 84.81 223 ALA A CA 1
ATOM 1557 C C . ALA A 1 223 ? -22.466 1.482 15.810 1.00 84.81 223 ALA A C 1
ATOM 1559 O O . ALA A 1 223 ? -22.371 2.712 15.898 1.00 84.81 223 ALA A O 1
ATOM 1560 N N . PRO A 1 224 ? -23.422 0.922 15.044 1.00 82.50 224 PRO A N 1
ATOM 1561 C CA . PRO A 1 224 ? -24.316 1.710 14.192 1.00 82.50 224 PRO A CA 1
ATOM 1562 C C . PRO A 1 224 ? -25.196 2.680 14.995 1.00 82.50 224 PRO A C 1
ATOM 1564 O O . PRO A 1 224 ? -25.368 3.822 14.585 1.00 82.50 224 PRO A O 1
ATOM 1567 N N . VAL A 1 225 ? -25.648 2.279 16.188 1.00 86.25 225 VAL A N 1
ATOM 1568 C CA . VAL A 1 225 ? -26.522 3.079 17.071 1.00 86.25 225 VAL A CA 1
ATOM 1569 C C . VAL A 1 225 ? -25.782 4.023 18.035 1.00 86.25 225 VAL A C 1
ATOM 1571 O O . VAL A 1 225 ? -26.422 4.692 18.839 1.00 86.25 225 VAL A O 1
ATOM 1574 N N . ALA A 1 226 ? -24.445 4.095 17.990 1.00 86.44 226 ALA A N 1
ATOM 1575 C CA . ALA A 1 226 ? -23.684 4.915 18.937 1.00 86.44 226 ALA A CA 1
ATOM 1576 C C . ALA A 1 226 ? -23.894 6.428 18.733 1.00 86.44 226 ALA A C 1
ATOM 1578 O O . ALA A 1 226 ? -23.829 6.941 17.608 1.00 86.44 226 ALA A O 1
ATOM 1579 N N . THR A 1 227 ? -24.069 7.148 19.843 1.00 90.50 227 THR A N 1
ATOM 1580 C CA . THR A 1 227 ? -24.190 8.614 19.870 1.00 90.50 227 THR A CA 1
ATOM 1581 C C . THR A 1 227 ? -22.853 9.281 19.551 1.00 90.50 227 THR A C 1
ATOM 1583 O O . THR A 1 227 ? -21.790 8.706 19.793 1.00 90.50 227 THR A O 1
ATOM 1586 N N . LEU A 1 228 ? -22.869 10.523 19.053 1.00 88.56 228 LEU A N 1
ATOM 1587 C CA . LEU A 1 228 ? -21.641 11.250 18.699 1.00 88.56 228 LEU A CA 1
ATOM 1588 C C . LEU A 1 228 ? -20.625 11.300 19.859 1.00 88.56 228 LEU A C 1
ATOM 1590 O O . LEU A 1 228 ? -19.434 11.089 19.636 1.00 88.56 228 LEU A O 1
ATOM 1594 N N . ALA A 1 229 ? -21.095 11.484 21.097 1.00 91.12 229 ALA A N 1
ATOM 1595 C CA . ALA A 1 229 ? -20.254 11.464 22.294 1.00 91.12 229 ALA A CA 1
ATOM 1596 C C . ALA A 1 229 ? -19.550 10.107 22.501 1.00 91.12 229 ALA A C 1
ATOM 1598 O O . ALA A 1 229 ? -18.344 10.071 22.747 1.00 91.12 229 ALA A O 1
ATOM 1599 N N . GLN A 1 230 ? -20.268 8.991 22.326 1.00 90.75 230 GLN A N 1
ATOM 1600 C CA . GLN A 1 230 ? -19.695 7.641 22.399 1.00 90.75 230 GLN A CA 1
ATOM 1601 C C . GLN A 1 230 ? -18.661 7.401 21.287 1.00 90.75 230 GLN A C 1
ATOM 1603 O O . GLN A 1 230 ? -17.605 6.822 21.548 1.00 90.75 230 GLN A O 1
ATOM 1608 N N . ARG A 1 231 ? -18.914 7.894 20.064 1.00 90.44 231 ARG A N 1
ATOM 1609 C CA . ARG A 1 231 ? -17.949 7.803 18.950 1.00 90.44 231 ARG A CA 1
ATOM 1610 C C . ARG A 1 231 ? -16.669 8.575 19.257 1.00 90.44 231 ARG A C 1
ATOM 1612 O O . ARG A 1 231 ? -15.580 8.029 19.112 1.00 90.44 231 ARG A O 1
ATOM 1619 N N . VAL A 1 232 ? -16.786 9.815 19.737 1.00 91.06 232 VAL A N 1
ATOM 1620 C CA . VAL A 1 232 ? -15.636 10.648 20.128 1.00 91.06 232 VAL A CA 1
ATOM 1621 C C . VAL A 1 232 ? -14.844 10.007 21.272 1.00 91.06 232 VAL A C 1
ATOM 1623 O O . VAL A 1 232 ? -13.615 9.984 21.216 1.00 91.06 232 VAL A O 1
ATOM 1626 N N . ALA A 1 233 ? -15.511 9.436 22.279 1.00 90.44 233 ALA A N 1
ATOM 1627 C CA . ALA A 1 233 ? -14.845 8.717 23.367 1.00 90.44 233 ALA A CA 1
ATOM 1628 C C . ALA A 1 233 ? -14.049 7.500 22.854 1.00 90.44 233 ALA A C 1
ATOM 1630 O O . ALA A 1 233 ? -12.866 7.361 23.168 1.00 90.44 233 ALA A O 1
ATOM 1631 N N . ALA A 1 234 ? -14.652 6.669 21.996 1.00 87.81 234 ALA A N 1
ATOM 1632 C CA . ALA A 1 234 ? -13.977 5.525 21.381 1.00 87.81 234 ALA A CA 1
ATOM 1633 C C . ALA A 1 234 ? -12.785 5.945 20.498 1.00 87.81 234 ALA A C 1
ATOM 1635 O O . ALA A 1 234 ? -11.728 5.307 20.527 1.00 87.81 234 ALA A O 1
ATOM 1636 N N . LEU A 1 235 ? -12.916 7.043 19.743 1.00 90.75 235 LEU A N 1
ATOM 1637 C CA . LEU A 1 235 ? -11.839 7.595 18.916 1.00 90.75 235 LEU A CA 1
ATOM 1638 C C . LEU A 1 235 ? -10.657 8.099 19.748 1.00 90.75 235 LEU A C 1
ATOM 1640 O O . LEU A 1 235 ? -9.517 7.827 19.375 1.00 90.75 235 LEU A O 1
ATOM 1644 N N . LYS A 1 236 ? -10.896 8.778 20.878 1.00 89.31 236 LYS A N 1
ATOM 1645 C CA . LYS A 1 236 ? -9.824 9.261 21.770 1.00 89.31 236 LYS A CA 1
ATOM 1646 C C . LYS A 1 236 ? -8.923 8.123 22.264 1.00 89.31 236 LYS A C 1
ATOM 1648 O O . LYS A 1 236 ? -7.709 8.287 22.297 1.00 89.31 236 LYS A O 1
ATOM 1653 N N . VAL A 1 237 ? -9.505 6.965 22.588 1.00 87.44 237 VAL A N 1
ATOM 1654 C CA . VAL A 1 237 ? -8.761 5.781 23.058 1.00 87.44 237 VAL A CA 1
ATOM 1655 C C . VAL A 1 237 ? -8.063 5.043 21.907 1.00 87.44 237 VAL A C 1
ATOM 1657 O O . VAL A 1 237 ? -6.913 4.629 22.039 1.00 87.44 237 VAL A O 1
ATOM 1660 N N . SER A 1 238 ? -8.735 4.878 20.764 1.00 87.25 238 SER A N 1
ATOM 1661 C CA . SER A 1 238 ? -8.229 4.058 19.649 1.00 87.25 238 SER A CA 1
ATOM 1662 C C . SER A 1 238 ? -7.266 4.783 18.699 1.00 87.25 238 SER A C 1
ATOM 1664 O O . SER A 1 238 ? -6.429 4.127 18.074 1.00 87.25 238 SER A O 1
ATOM 1666 N N . THR A 1 239 ? -7.329 6.116 18.602 1.00 91.00 239 THR A N 1
ATOM 1667 C CA . THR A 1 239 ? -6.526 6.893 17.639 1.00 91.00 239 THR A CA 1
ATOM 1668 C C . THR A 1 239 ? -5.019 6.824 17.898 1.00 91.00 239 THR A C 1
ATOM 1670 O O . THR A 1 239 ? -4.310 6.485 16.951 1.00 91.00 239 THR A O 1
ATOM 1673 N N . PRO A 1 240 ? -4.483 7.080 19.111 1.00 91.94 240 PRO A N 1
ATOM 1674 C CA . PRO A 1 240 ? -3.033 7.085 19.325 1.00 91.94 240 PRO A CA 1
ATOM 1675 C C . PRO A 1 240 ? -2.317 5.765 18.968 1.00 91.94 240 PRO A C 1
ATOM 1677 O O . PRO A 1 240 ? -1.351 5.816 18.201 1.00 91.94 240 PRO A O 1
ATOM 1680 N N . PRO A 1 241 ? -2.765 4.570 19.418 1.00 87.69 241 PRO A N 1
ATOM 1681 C CA . PRO A 1 241 ? -2.094 3.327 19.043 1.00 87.69 241 PRO A CA 1
ATOM 1682 C C . PRO A 1 241 ? -2.276 3.005 17.553 1.00 87.69 241 PRO A C 1
ATOM 1684 O O . PRO A 1 241 ? -1.326 2.562 16.904 1.00 87.69 241 PRO A O 1
ATOM 1687 N N . ALA A 1 242 ? -3.459 3.265 16.981 1.00 89.62 242 ALA A N 1
ATOM 1688 C CA . ALA A 1 242 ? -3.702 3.051 15.556 1.00 89.62 242 ALA A CA 1
ATOM 1689 C C . ALA A 1 242 ? -2.836 3.967 14.679 1.00 89.62 242 ALA A C 1
ATOM 1691 O O . ALA A 1 242 ? -2.337 3.509 13.655 1.00 89.62 242 ALA A O 1
ATOM 1692 N N . LEU A 1 243 ? -2.616 5.221 15.087 1.00 91.94 243 LEU A N 1
ATOM 1693 C CA . LEU A 1 243 ? -1.750 6.180 14.402 1.00 91.94 243 LEU A CA 1
ATOM 1694 C C . LEU A 1 243 ? -0.319 5.642 14.314 1.00 91.94 243 LEU A C 1
ATOM 1696 O O . LEU A 1 243 ? 0.228 5.544 13.218 1.00 91.94 243 LEU A O 1
ATOM 1700 N N . ILE A 1 244 ? 0.253 5.213 15.444 1.00 89.44 244 ILE A N 1
ATOM 1701 C CA . ILE A 1 244 ? 1.606 4.639 15.496 1.00 89.44 244 ILE A CA 1
ATOM 1702 C C . ILE A 1 244 ? 1.700 3.407 14.589 1.00 89.44 244 ILE A C 1
ATOM 1704 O O . ILE A 1 244 ? 2.576 3.339 13.727 1.00 89.44 244 ILE A O 1
ATOM 1708 N N . ALA A 1 245 ? 0.772 2.454 14.723 1.00 89.56 245 ALA A N 1
ATOM 1709 C CA . ALA A 1 245 ? 0.793 1.230 13.928 1.00 89.56 245 ALA A CA 1
ATOM 1710 C C . ALA A 1 245 ? 0.642 1.506 12.421 1.00 89.56 245 ALA A C 1
ATOM 1712 O O . ALA A 1 245 ? 1.381 0.945 11.613 1.00 89.56 245 ALA A O 1
ATOM 1713 N N . ARG A 1 246 ? -0.271 2.405 12.029 1.00 90.50 246 ARG A N 1
ATOM 1714 C CA . ARG A 1 246 ? -0.499 2.788 10.627 1.00 90.50 246 ARG A CA 1
ATOM 1715 C C . ARG A 1 246 ? 0.670 3.569 10.034 1.00 90.50 246 ARG A C 1
ATOM 1717 O O . ARG A 1 246 ? 0.959 3.367 8.859 1.00 90.50 246 ARG A O 1
ATOM 1724 N N . SER A 1 247 ? 1.360 4.393 10.820 1.00 88.50 247 SER A N 1
ATOM 1725 C CA . SER A 1 247 ? 2.581 5.085 10.395 1.00 88.50 247 SER A CA 1
ATOM 1726 C C . SER A 1 247 ? 3.754 4.118 10.226 1.00 88.50 247 SER A C 1
ATOM 1728 O O . SER A 1 247 ? 4.385 4.115 9.172 1.00 88.50 247 SER A O 1
ATOM 1730 N N . LEU A 1 248 ? 3.994 3.214 11.185 1.00 86.25 248 LEU A N 1
ATOM 1731 C CA . LEU A 1 248 ? 5.021 2.167 11.063 1.00 86.25 248 LEU A CA 1
ATOM 1732 C C . LEU A 1 248 ? 4.758 1.231 9.871 1.00 86.25 248 LEU A C 1
ATOM 1734 O O . LEU A 1 248 ? 5.694 0.805 9.192 1.00 86.25 248 LEU A O 1
ATOM 1738 N N . ARG A 1 249 ? 3.482 0.974 9.550 1.00 87.38 249 ARG A N 1
ATOM 1739 C CA . ARG A 1 249 ? 3.060 0.205 8.367 1.00 87.38 249 ARG A CA 1
ATOM 1740 C C . ARG A 1 249 ? 3.578 0.781 7.044 1.00 87.38 249 ARG A C 1
ATOM 1742 O O . ARG A 1 249 ? 3.760 0.032 6.086 1.00 87.38 249 ARG A O 1
ATOM 1749 N N . MET A 1 250 ? 3.830 2.091 6.981 1.00 83.62 250 MET A N 1
ATOM 1750 C CA . MET A 1 250 ? 4.306 2.759 5.766 1.00 83.62 250 MET A CA 1
ATOM 1751 C C . MET A 1 250 ? 5.735 2.340 5.383 1.00 83.62 250 MET A C 1
ATOM 1753 O O . MET A 1 250 ? 6.069 2.373 4.200 1.00 83.62 250 MET A O 1
ATOM 1757 N N . LEU A 1 251 ? 6.561 1.898 6.344 1.00 81.06 251 LEU A N 1
ATOM 1758 C CA . LEU A 1 251 ? 7.972 1.575 6.100 1.00 81.06 251 LEU A CA 1
ATOM 1759 C C . LEU A 1 251 ? 8.152 0.340 5.187 1.00 81.06 251 LEU A C 1
ATOM 1761 O O . LEU A 1 251 ? 8.828 0.475 4.163 1.00 81.06 251 LEU A O 1
ATOM 1765 N N . PRO A 1 252 ? 7.525 -0.834 5.429 1.00 81.19 252 PRO A N 1
ATOM 1766 C CA . PRO A 1 252 ? 7.601 -1.936 4.467 1.00 81.19 252 PRO A CA 1
ATOM 1767 C C . PRO A 1 252 ? 6.792 -1.674 3.197 1.00 81.19 252 PRO A C 1
ATOM 1769 O O . PRO A 1 252 ? 7.196 -2.131 2.131 1.00 81.19 252 PRO A O 1
ATOM 1772 N N . ALA A 1 253 ? 5.688 -0.923 3.296 1.00 77.44 253 ALA A N 1
ATOM 1773 C CA . ALA A 1 253 ? 4.858 -0.566 2.150 1.00 77.44 253 ALA A CA 1
ATOM 1774 C C . ALA A 1 253 ? 5.648 0.236 1.104 1.00 77.44 253 ALA A C 1
ATOM 1776 O O . ALA A 1 253 ? 5.823 -0.238 -0.011 1.00 77.44 253 ALA A O 1
ATOM 1777 N N . TYR A 1 254 ? 6.160 1.418 1.453 1.00 74.19 254 TYR A N 1
ATOM 1778 C CA . TYR A 1 254 ? 6.822 2.300 0.485 1.00 74.19 254 TYR A CA 1
ATOM 1779 C C . TYR A 1 254 ? 8.328 2.056 0.368 1.00 74.19 254 TYR A C 1
ATOM 1781 O O . TYR A 1 254 ? 8.872 2.165 -0.729 1.00 74.19 254 TYR A O 1
ATOM 1789 N N . GLY A 1 255 ? 8.993 1.671 1.462 1.00 79.62 255 GLY A N 1
ATOM 1790 C CA . GLY A 1 255 ? 10.410 1.314 1.461 1.00 79.62 255 GLY A CA 1
ATOM 1791 C C . GLY A 1 255 ? 10.648 -0.039 0.795 1.00 79.62 255 GLY A C 1
ATOM 1792 O O . GLY A 1 255 ? 11.000 -0.110 -0.381 1.00 79.62 255 GLY A O 1
ATOM 1793 N N . ILE A 1 256 ? 10.447 -1.130 1.540 1.00 86.06 256 ILE A N 1
ATOM 1794 C CA . ILE A 1 256 ? 10.807 -2.488 1.088 1.00 86.06 256 ILE A CA 1
ATOM 1795 C C . ILE A 1 256 ? 10.064 -2.864 -0.202 1.00 86.06 256 ILE A C 1
ATOM 1797 O O . ILE A 1 256 ? 10.697 -3.267 -1.178 1.00 86.06 256 ILE A O 1
ATOM 1801 N N . GLY A 1 257 ? 8.739 -2.694 -0.237 1.00 86.44 257 GLY A N 1
ATOM 1802 C CA . GLY A 1 257 ? 7.914 -3.022 -1.400 1.00 86.44 257 GLY A CA 1
ATOM 1803 C C . GLY A 1 257 ? 8.246 -2.171 -2.630 1.00 86.44 257 GLY A C 1
ATOM 1804 O O . GLY A 1 257 ? 8.394 -2.713 -3.726 1.00 86.44 257 GLY A O 1
ATOM 1805 N N . GLY A 1 258 ? 8.451 -0.861 -2.455 1.00 86.19 258 GLY A N 1
ATOM 1806 C CA . GLY A 1 258 ? 8.831 0.050 -3.539 1.00 86.19 258 GLY A CA 1
ATOM 1807 C C . GLY A 1 258 ? 10.213 -0.256 -4.132 1.00 86.19 258 GLY A C 1
ATOM 1808 O O . GLY A 1 258 ? 10.367 -0.315 -5.358 1.00 86.19 258 GLY A O 1
ATOM 1809 N N . ILE A 1 259 ? 11.209 -0.523 -3.279 1.00 88.81 259 ILE A N 1
ATOM 1810 C CA . ILE A 1 259 ? 12.567 -0.920 -3.688 1.00 88.81 259 ILE A CA 1
ATOM 1811 C C . ILE A 1 259 ? 12.541 -2.271 -4.412 1.00 88.81 259 ILE A C 1
ATOM 1813 O O . ILE A 1 259 ? 13.134 -2.407 -5.489 1.00 88.81 259 ILE A O 1
ATOM 1817 N N . LEU A 1 260 ? 11.831 -3.259 -3.857 1.00 91.25 260 LEU A N 1
ATOM 1818 C CA . LEU A 1 260 ? 11.714 -4.597 -4.435 1.00 91.25 260 LEU A CA 1
ATOM 1819 C C . LEU A 1 260 ? 11.010 -4.554 -5.797 1.00 91.25 260 LEU A C 1
ATOM 1821 O O . LEU A 1 260 ? 11.539 -5.104 -6.761 1.00 91.25 260 LEU A O 1
ATOM 1825 N N . ASN A 1 261 ? 9.893 -3.830 -5.916 1.00 93.50 261 ASN A N 1
ATOM 1826 C CA . ASN A 1 261 ? 9.196 -3.624 -7.187 1.00 93.50 261 ASN A CA 1
ATOM 1827 C C . ASN A 1 261 ? 10.118 -2.990 -8.244 1.00 93.50 261 ASN A C 1
ATOM 1829 O O . ASN A 1 261 ? 10.195 -3.464 -9.379 1.00 93.50 261 ASN A O 1
ATOM 1833 N N . THR A 1 262 ? 10.867 -1.951 -7.865 1.00 90.62 262 THR A N 1
ATOM 1834 C CA . THR A 1 262 ? 11.789 -1.248 -8.772 1.00 90.62 262 THR A CA 1
ATOM 1835 C C . THR A 1 262 ? 12.937 -2.157 -9.222 1.00 90.62 262 THR A C 1
ATOM 1837 O O . THR A 1 262 ? 13.257 -2.216 -10.410 1.00 90.62 262 THR A O 1
ATOM 1840 N N . THR A 1 263 ? 13.508 -2.935 -8.300 1.00 92.06 263 THR A N 1
ATOM 1841 C CA . THR A 1 263 ? 14.618 -3.861 -8.577 1.00 92.06 263 THR A CA 1
ATOM 1842 C C . THR A 1 263 ? 14.177 -5.039 -9.447 1.00 92.06 263 THR A C 1
ATOM 1844 O O . THR A 1 263 ? 14.879 -5.402 -10.392 1.00 92.06 263 THR A O 1
ATOM 1847 N N . LEU A 1 264 ? 13.007 -5.623 -9.170 1.00 94.06 264 LEU A N 1
ATOM 1848 C CA . LEU A 1 264 ? 12.428 -6.690 -9.989 1.00 94.06 264 LEU A CA 1
ATOM 1849 C C . LEU A 1 264 ? 12.055 -6.185 -11.386 1.00 94.06 264 LEU A C 1
ATOM 1851 O O . LEU A 1 264 ? 12.342 -6.869 -12.367 1.00 94.06 264 LEU A O 1
ATOM 1855 N N . SER A 1 265 ? 11.498 -4.974 -11.490 1.00 93.00 265 SER A N 1
ATOM 1856 C CA . SER A 1 265 ? 11.190 -4.340 -12.776 1.00 93.00 265 SER A CA 1
ATOM 1857 C C . SER A 1 265 ? 12.457 -4.140 -13.610 1.00 93.00 265 SER A C 1
ATOM 1859 O O . SER A 1 265 ? 12.500 -4.571 -14.760 1.00 93.00 265 SER A O 1
ATOM 1861 N N . ALA A 1 266 ? 13.519 -3.566 -13.033 1.00 91.62 266 ALA A N 1
ATOM 1862 C CA . ALA A 1 266 ? 14.794 -3.377 -13.726 1.00 91.62 266 ALA A CA 1
ATOM 1863 C C . ALA A 1 266 ? 15.391 -4.716 -14.202 1.00 91.62 266 ALA A C 1
ATOM 1865 O O . ALA A 1 266 ? 15.596 -4.914 -15.400 1.00 91.62 266 ALA A O 1
ATOM 1866 N N . ARG A 1 267 ? 15.560 -5.688 -13.291 1.00 92.62 267 ARG A N 1
ATOM 1867 C CA . ARG A 1 267 ? 16.110 -7.018 -13.618 1.00 92.62 267 ARG A CA 1
ATOM 1868 C C . ARG A 1 267 ? 15.274 -7.765 -14.660 1.00 92.62 267 ARG A C 1
ATOM 1870 O O . ARG A 1 267 ? 15.834 -8.416 -15.540 1.00 92.62 267 ARG A O 1
ATOM 1877 N N . GLY A 1 268 ? 13.947 -7.670 -14.584 1.00 92.81 268 GLY A N 1
ATOM 1878 C CA . GLY A 1 268 ? 13.040 -8.275 -15.557 1.00 92.81 268 GLY A CA 1
ATOM 1879 C C . GLY A 1 268 ? 13.149 -7.627 -16.939 1.00 92.81 268 GLY A C 1
ATOM 1880 O O . GLY A 1 268 ? 13.181 -8.336 -17.946 1.00 92.81 268 GLY A O 1
ATOM 1881 N N . ARG A 1 269 ? 13.291 -6.296 -17.010 1.00 92.19 269 ARG A N 1
ATOM 1882 C CA . ARG A 1 269 ? 13.492 -5.582 -18.279 1.00 92.19 269 ARG A CA 1
ATOM 1883 C C . ARG A 1 269 ? 14.864 -5.877 -18.890 1.00 92.19 269 ARG A C 1
ATOM 1885 O O . ARG A 1 269 ? 14.935 -6.045 -20.109 1.00 92.19 269 ARG A O 1
ATOM 1892 N N . ASP A 1 270 ? 15.908 -6.054 -18.084 1.00 90.81 270 ASP A N 1
ATOM 1893 C CA . ASP A 1 270 ? 17.230 -6.510 -18.544 1.00 90.81 270 ASP A CA 1
ATOM 1894 C C . ASP A 1 270 ? 17.221 -7.971 -19.024 1.00 90.81 270 ASP A C 1
ATOM 1896 O O . ASP A 1 270 ? 17.928 -8.327 -19.970 1.00 90.81 270 ASP A O 1
ATOM 1900 N N . ALA A 1 271 ? 16.418 -8.835 -18.398 1.00 90.00 271 ALA A N 1
ATOM 1901 C CA . ALA A 1 271 ? 16.214 -10.207 -18.859 1.00 90.00 271 ALA A CA 1
ATOM 1902 C C . ALA A 1 271 ? 15.435 -10.243 -20.186 1.00 90.00 271 ALA A C 1
ATOM 1904 O O . ALA A 1 271 ? 15.812 -10.973 -21.103 1.00 90.00 271 ALA A O 1
ATOM 1905 N N . ALA A 1 272 ? 14.399 -9.408 -20.331 1.00 91.06 272 ALA A N 1
ATOM 1906 C CA . ALA A 1 272 ? 13.691 -9.231 -21.597 1.00 91.06 272 ALA A CA 1
ATOM 1907 C C . ALA A 1 272 ? 14.622 -8.678 -22.692 1.00 91.06 272 ALA A C 1
ATOM 1909 O O . ALA A 1 272 ? 14.620 -9.210 -23.799 1.00 91.06 272 ALA A O 1
ATOM 1910 N N . ARG A 1 273 ? 15.486 -7.699 -22.371 1.00 91.44 273 ARG A N 1
ATOM 1911 C CA . ARG A 1 273 ? 16.521 -7.189 -23.289 1.00 91.44 273 ARG A CA 1
ATOM 1912 C C . ARG A 1 273 ? 17.362 -8.331 -23.842 1.00 91.44 273 ARG A C 1
ATOM 1914 O O . ARG A 1 273 ? 17.363 -8.547 -25.042 1.00 91.44 273 ARG A O 1
ATOM 1921 N N . ARG A 1 274 ? 17.992 -9.118 -22.965 1.00 87.38 274 ARG A N 1
ATOM 1922 C CA . ARG A 1 274 ? 18.861 -10.241 -23.360 1.00 87.38 274 ARG A CA 1
ATOM 1923 C C . ARG A 1 274 ? 18.132 -11.360 -24.110 1.00 87.38 274 ARG A C 1
ATOM 1925 O O . ARG A 1 274 ? 18.772 -12.117 -24.829 1.00 87.38 274 ARG A O 1
ATOM 1932 N N . LYS A 1 275 ? 16.806 -11.469 -23.966 1.00 88.06 275 LYS A N 1
ATOM 1933 C CA . LYS A 1 275 ? 15.981 -12.438 -24.703 1.00 88.06 275 LYS A CA 1
ATOM 1934 C C . LYS A 1 275 ? 15.696 -12.011 -26.149 1.00 88.06 275 LYS A C 1
ATOM 1936 O O . LYS A 1 275 ? 15.688 -12.875 -27.019 1.00 88.06 275 LYS A O 1
ATOM 1941 N N . PHE A 1 276 ? 15.422 -10.728 -26.394 1.00 88.38 276 PHE A N 1
ATOM 1942 C CA . PHE A 1 276 ? 15.034 -10.218 -27.722 1.00 88.38 276 PHE A CA 1
ATOM 1943 C C . PHE A 1 276 ? 16.191 -9.542 -28.483 1.00 88.38 276 PHE A C 1
ATOM 1945 O O . PHE A 1 276 ? 16.204 -9.558 -29.708 1.00 88.38 276 PHE A O 1
ATOM 1952 N N . LEU A 1 277 ? 17.178 -9.007 -27.762 1.00 86.62 277 LEU A N 1
ATOM 1953 C CA . LEU A 1 277 ? 18.426 -8.419 -28.256 1.00 86.62 277 LEU A CA 1
ATOM 1954 C C . LEU A 1 277 ? 19.620 -9.019 -27.481 1.00 86.62 277 LEU A C 1
ATOM 1956 O O . LEU A 1 277 ? 20.196 -8.357 -26.610 1.00 86.62 277 LEU A O 1
ATOM 1960 N N . PRO A 1 278 ? 19.972 -10.296 -27.727 1.00 83.25 278 PRO A N 1
ATOM 1961 C CA . PRO A 1 278 ? 21.131 -10.922 -27.099 1.00 83.25 278 PRO A CA 1
ATOM 1962 C C . PRO A 1 278 ? 22.431 -10.292 -27.617 1.00 83.25 278 PRO A C 1
ATOM 1964 O O . PRO A 1 278 ? 22.642 -10.180 -28.824 1.00 83.25 278 PRO A O 1
ATOM 1967 N N . SER A 1 279 ? 23.332 -9.918 -26.707 1.00 82.81 279 SER A N 1
ATOM 1968 C CA . SER A 1 279 ? 24.681 -9.475 -27.076 1.00 82.81 279 SER A CA 1
ATOM 1969 C C . SER A 1 279 ? 25.546 -10.641 -27.580 1.00 82.81 279 SER A C 1
ATOM 1971 O O . SER A 1 279 ? 25.227 -11.814 -27.367 1.00 82.81 279 SER A O 1
ATOM 1973 N N . ALA A 1 280 ? 26.692 -10.339 -28.198 1.00 81.06 280 ALA A N 1
ATOM 1974 C CA . ALA A 1 280 ? 27.673 -11.363 -28.573 1.00 81.06 280 ALA A CA 1
ATOM 1975 C C . ALA A 1 280 ? 28.131 -12.209 -27.362 1.00 81.06 280 ALA A C 1
ATOM 1977 O O . ALA A 1 280 ? 28.348 -13.416 -27.493 1.00 81.06 280 ALA A O 1
ATOM 1978 N N . GLU A 1 281 ? 28.207 -11.600 -26.175 1.00 81.94 281 GLU A N 1
ATOM 1979 C CA . GLU A 1 281 ? 28.516 -12.276 -24.913 1.00 81.94 281 GLU A CA 1
ATOM 1980 C C . GLU A 1 281 ? 27.371 -13.181 -24.442 1.00 81.94 281 GLU A C 1
ATOM 1982 O O . GLU A 1 281 ? 27.620 -14.329 -24.076 1.00 81.94 281 GLU A O 1
ATOM 1987 N N . ASP A 1 282 ? 26.114 -12.725 -24.524 1.00 79.56 282 ASP A N 1
ATOM 1988 C CA . ASP A 1 282 ? 24.942 -13.558 -24.214 1.00 79.56 282 ASP A CA 1
ATOM 1989 C C . ASP A 1 282 ? 24.887 -14.784 -25.141 1.00 79.56 282 ASP A C 1
ATOM 1991 O O . ASP A 1 282 ? 24.678 -15.910 -24.684 1.00 79.56 282 ASP A O 1
ATOM 1995 N N . LEU A 1 283 ? 25.142 -14.595 -26.442 1.00 79.12 283 LEU A N 1
ATOM 1996 C CA . LEU A 1 283 ? 25.214 -15.684 -27.420 1.00 79.12 283 LEU A CA 1
ATOM 1997 C C . LEU A 1 283 ? 26.366 -16.655 -27.116 1.00 79.12 283 LEU A C 1
ATOM 1999 O O . LEU A 1 283 ? 26.186 -17.870 -27.240 1.00 79.12 283 LEU A O 1
ATOM 2003 N N . LYS A 1 284 ? 27.532 -16.154 -26.684 1.00 82.81 284 LYS A N 1
ATOM 2004 C CA . LYS A 1 284 ? 28.671 -16.977 -26.243 1.00 82.81 284 LYS A CA 1
ATOM 2005 C C . LYS A 1 284 ? 28.316 -17.787 -24.990 1.00 82.81 284 LYS A C 1
ATOM 2007 O O . LYS A 1 284 ? 28.514 -19.000 -24.985 1.00 82.81 284 LYS A O 1
ATOM 2012 N N . ALA A 1 285 ? 27.708 -17.162 -23.983 1.00 79.50 285 ALA A N 1
ATOM 2013 C CA . ALA A 1 285 ? 27.282 -17.818 -22.746 1.00 79.50 285 ALA A CA 1
ATOM 2014 C C . ALA A 1 285 ? 26.170 -18.861 -22.976 1.00 79.50 285 ALA A C 1
ATOM 2016 O O . ALA A 1 285 ? 26.171 -19.927 -22.355 1.00 79.50 285 ALA A O 1
ATOM 2017 N N . VAL A 1 286 ? 25.232 -18.604 -23.895 1.00 76.88 286 VAL A N 1
ATOM 2018 C CA . VAL A 1 286 ? 24.218 -19.587 -24.311 1.00 76.88 286 VAL A CA 1
ATOM 2019 C C . VAL A 1 286 ? 24.867 -20.765 -25.040 1.00 76.88 286 VAL A C 1
ATOM 2021 O O . VAL A 1 286 ? 24.560 -21.910 -24.706 1.00 76.88 286 VAL A O 1
ATOM 2024 N N . LYS A 1 287 ? 25.801 -20.521 -25.972 1.00 77.12 287 LYS A N 1
ATOM 2025 C CA . LYS A 1 287 ? 26.569 -21.586 -26.645 1.00 77.12 287 LYS A CA 1
ATOM 2026 C C . LYS A 1 287 ? 27.361 -22.436 -25.650 1.00 77.12 287 LYS A C 1
ATOM 2028 O O . LYS A 1 287 ? 27.319 -23.657 -25.742 1.00 77.12 287 LYS A O 1
ATOM 2033 N N . GLU A 1 288 ? 28.011 -21.824 -24.663 1.00 79.69 288 GLU A N 1
ATOM 2034 C CA . GLU A 1 288 ? 28.760 -22.539 -23.624 1.00 79.69 288 GLU A CA 1
ATOM 2035 C C . GLU A 1 288 ? 27.843 -23.401 -22.735 1.00 79.69 288 GLU A C 1
ATOM 2037 O O . GLU A 1 288 ? 28.123 -24.576 -22.493 1.00 79.69 288 GLU A O 1
ATOM 2042 N N . ARG A 1 289 ? 26.687 -22.864 -22.313 1.00 73.31 289 ARG A N 1
ATOM 2043 C CA . ARG A 1 289 ? 25.665 -23.618 -21.562 1.00 73.31 289 ARG A CA 1
ATOM 2044 C C . ARG A 1 289 ? 25.072 -24.771 -22.373 1.00 73.31 289 ARG A C 1
ATOM 2046 O O . ARG A 1 289 ? 24.807 -25.832 -21.807 1.00 73.31 289 ARG A O 1
ATOM 2053 N N . LEU A 1 290 ? 24.869 -24.584 -23.678 1.00 69.06 290 LEU A N 1
ATOM 2054 C CA . LEU A 1 290 ? 24.423 -25.642 -24.587 1.00 69.06 290 LEU A CA 1
ATOM 2055 C C . LEU A 1 290 ? 25.519 -26.683 -24.837 1.00 69.06 290 LEU A C 1
ATOM 2057 O O . LEU A 1 290 ? 25.194 -27.861 -24.897 1.00 69.06 290 LEU A O 1
ATOM 2061 N N . GLY A 1 291 ? 26.796 -26.296 -24.892 1.00 67.44 291 GLY A N 1
ATOM 2062 C CA . GLY A 1 291 ? 27.925 -27.230 -24.915 1.00 67.44 291 GLY A CA 1
ATOM 2063 C C . GLY A 1 291 ? 27.976 -28.086 -23.646 1.00 67.44 291 GLY A C 1
ATOM 2064 O O . GLY A 1 291 ? 27.964 -29.313 -23.723 1.00 67.44 291 GLY A O 1
ATOM 2065 N N . ARG A 1 292 ? 27.896 -27.446 -22.470 1.00 59.91 292 ARG A N 1
ATOM 2066 C CA . ARG A 1 292 ? 27.872 -28.116 -21.155 1.00 59.91 292 ARG A CA 1
ATOM 2067 C C . ARG A 1 292 ? 26.664 -29.046 -20.956 1.00 59.91 292 ARG A C 1
ATOM 2069 O O . ARG A 1 292 ? 26.815 -30.095 -20.342 1.00 59.91 292 ARG A O 1
ATOM 2076 N N . ARG A 1 293 ? 25.477 -28.715 -21.487 1.00 54.34 293 ARG A N 1
ATOM 2077 C CA . ARG A 1 293 ? 24.280 -29.596 -21.450 1.00 54.34 293 ARG A CA 1
ATOM 2078 C C . ARG A 1 293 ? 24.170 -30.544 -22.655 1.00 54.34 293 ARG A C 1
ATOM 2080 O O . ARG A 1 293 ? 23.302 -31.413 -22.668 1.00 54.34 293 ARG A O 1
ATOM 2087 N N . GLY A 1 294 ? 25.013 -30.372 -23.671 1.00 50.19 294 GLY A N 1
ATOM 2088 C CA . GLY A 1 294 ? 24.880 -31.004 -24.985 1.00 50.19 294 GLY A CA 1
ATOM 2089 C C . GLY A 1 294 ? 25.652 -32.307 -25.167 1.00 50.19 294 GLY A C 1
ATOM 2090 O O . GLY A 1 294 ? 25.392 -32.995 -26.151 1.00 50.19 294 GLY A O 1
ATOM 2091 N N . GLY A 1 295 ? 26.542 -32.675 -24.237 1.00 52.16 295 GLY A N 1
ATOM 2092 C CA . GLY A 1 295 ? 27.512 -33.771 -24.402 1.00 52.16 295 GLY A CA 1
ATOM 2093 C C . GLY A 1 295 ? 26.945 -35.108 -24.906 1.00 52.16 295 GLY A C 1
ATOM 2094 O O . GLY A 1 295 ? 27.595 -35.775 -25.702 1.00 52.16 295 GLY A O 1
ATOM 2095 N N . ALA A 1 296 ? 25.713 -35.471 -24.527 1.00 51.97 296 ALA A N 1
ATOM 2096 C CA . ALA A 1 296 ? 25.042 -36.684 -25.018 1.00 51.97 296 ALA A CA 1
ATOM 2097 C C . ALA A 1 296 ? 23.962 -36.422 -26.093 1.00 51.97 296 ALA A C 1
ATOM 2099 O O . ALA A 1 296 ? 23.757 -37.236 -26.995 1.00 51.97 296 ALA A O 1
ATOM 2100 N N . ALA A 1 297 ? 23.248 -35.292 -26.016 1.00 49.16 297 ALA A N 1
ATOM 2101 C CA . ALA A 1 297 ? 22.112 -35.002 -26.897 1.00 49.16 297 ALA A CA 1
ATOM 2102 C C . ALA A 1 297 ? 22.534 -34.415 -28.256 1.00 49.16 297 ALA A C 1
ATOM 2104 O O . ALA A 1 297 ? 21.955 -34.768 -29.285 1.00 49.16 297 ALA A O 1
ATOM 2105 N N . ALA A 1 298 ? 23.565 -33.564 -28.285 1.00 48.78 298 ALA A N 1
ATOM 2106 C CA . ALA A 1 298 ? 24.063 -32.948 -29.514 1.00 48.78 298 ALA A CA 1
ATOM 2107 C C . ALA A 1 298 ? 24.680 -33.991 -30.463 1.00 48.78 298 ALA A C 1
ATOM 2109 O O . ALA A 1 298 ? 24.445 -33.936 -31.669 1.00 48.78 298 ALA A O 1
ATOM 2110 N N . ALA A 1 299 ? 25.370 -35.002 -29.921 1.00 51.81 299 ALA A N 1
ATOM 2111 C CA . ALA A 1 299 ? 25.912 -36.119 -30.696 1.00 51.81 299 ALA A CA 1
ATOM 2112 C C . ALA A 1 299 ? 24.811 -36.941 -31.402 1.00 51.81 299 ALA A C 1
ATOM 2114 O O . ALA A 1 299 ? 24.947 -37.285 -32.577 1.00 51.81 299 ALA A O 1
ATOM 2115 N N . LYS A 1 300 ? 23.670 -37.190 -30.736 1.00 48.31 300 LYS A N 1
ATOM 2116 C CA . LYS A 1 300 ? 22.497 -37.834 -31.366 1.00 48.31 300 LYS A CA 1
ATOM 2117 C C . LYS A 1 300 ? 21.845 -36.959 -32.445 1.00 48.31 300 LYS A C 1
ATOM 2119 O O . LYS A 1 300 ? 21.378 -37.491 -33.451 1.00 48.31 300 LYS A O 1
ATOM 2124 N N . LEU A 1 301 ? 21.830 -35.638 -32.260 1.00 48.56 301 LEU A N 1
ATOM 2125 C CA . LEU A 1 301 ? 21.266 -34.672 -33.213 1.00 48.56 301 LEU A CA 1
ATOM 2126 C C . LEU A 1 301 ? 22.142 -34.445 -34.458 1.00 48.56 301 LEU A C 1
ATOM 2128 O O . LEU A 1 301 ? 21.605 -34.166 -35.530 1.00 48.56 301 LEU A O 1
ATOM 2132 N N . ALA A 1 302 ? 23.463 -34.611 -34.348 1.00 51.88 302 ALA A N 1
ATOM 2133 C CA . ALA A 1 302 ? 24.399 -34.490 -35.470 1.00 51.88 302 ALA A CA 1
ATOM 2134 C C . ALA A 1 302 ? 24.238 -35.607 -36.526 1.00 51.88 302 ALA A C 1
ATOM 2136 O O . ALA A 1 302 ? 24.521 -35.407 -37.714 1.00 51.88 302 ALA A O 1
ATOM 2137 N N . ASN A 1 303 ? 23.742 -36.783 -36.127 1.00 54.97 303 ASN A N 1
ATOM 2138 C CA . ASN A 1 303 ? 23.566 -37.912 -37.037 1.00 54.97 303 ASN A CA 1
ATOM 2139 C C . ASN A 1 303 ? 22.429 -37.649 -38.057 1.00 54.97 303 ASN A C 1
ATOM 2141 O O . ASN A 1 303 ? 21.428 -36.993 -37.760 1.00 54.97 303 ASN A O 1
ATOM 2145 N N . ALA A 1 304 ? 22.565 -38.152 -39.288 1.00 51.69 304 ALA A N 1
ATOM 2146 C CA . ALA A 1 304 ? 21.689 -37.827 -40.421 1.00 51.69 304 ALA A CA 1
ATOM 2147 C C . ALA A 1 304 ? 20.196 -38.147 -40.179 1.00 51.69 304 ALA A C 1
ATOM 2149 O O . ALA A 1 304 ? 19.326 -37.429 -40.677 1.00 51.69 304 ALA A O 1
ATOM 2150 N N . LYS A 1 305 ? 19.884 -39.166 -39.360 1.00 53.50 305 LYS A N 1
ATOM 2151 C CA . LYS A 1 305 ? 18.504 -39.468 -38.926 1.00 53.50 305 LYS A CA 1
ATOM 2152 C C . LYS A 1 305 ? 17.896 -38.360 -38.047 1.00 53.50 305 LYS A C 1
ATOM 2154 O O . LYS A 1 305 ? 16.729 -38.028 -38.233 1.00 53.50 305 LYS A O 1
ATOM 2159 N N . GLY A 1 306 ? 18.674 -37.749 -37.147 1.00 51.78 306 GLY A N 1
ATOM 2160 C CA . GLY A 1 306 ? 18.209 -36.660 -36.275 1.00 51.78 306 GLY A CA 1
ATOM 2161 C C . GLY A 1 306 ? 17.859 -35.390 -37.056 1.00 51.78 306 GLY A C 1
ATOM 2162 O O . GLY A 1 306 ? 16.815 -34.781 -36.826 1.00 51.78 306 GLY A O 1
ATOM 2163 N N . ARG A 1 307 ? 18.675 -35.056 -38.065 1.00 56.06 307 ARG A N 1
ATOM 2164 C CA . ARG A 1 307 ? 18.426 -33.929 -38.981 1.00 56.06 307 ARG A CA 1
ATOM 2165 C C . ARG A 1 307 ? 17.126 -34.093 -39.784 1.00 56.06 307 ARG A C 1
ATOM 2167 O O . ARG A 1 307 ? 16.364 -33.136 -39.894 1.00 56.06 307 ARG A O 1
ATOM 2174 N N . LYS A 1 308 ? 16.817 -35.305 -40.273 1.00 54.25 308 LYS A N 1
ATOM 2175 C CA . LYS A 1 308 ? 15.542 -35.589 -40.968 1.00 54.25 308 LYS A CA 1
ATOM 2176 C C . LYS A 1 308 ? 14.318 -35.513 -40.040 1.00 54.25 308 LYS A C 1
ATOM 2178 O O . LYS A 1 308 ? 13.284 -35.007 -40.464 1.00 54.25 308 LYS A O 1
ATOM 2183 N N . ALA A 1 309 ? 14.431 -35.950 -38.783 1.00 51.44 309 ALA A N 1
ATOM 2184 C CA . ALA A 1 309 ? 13.338 -35.855 -37.808 1.00 51.44 309 ALA A CA 1
ATOM 2185 C C . ALA A 1 309 ? 13.004 -34.398 -37.422 1.00 51.44 309 ALA A C 1
ATOM 2187 O O . ALA A 1 309 ? 11.839 -34.033 -37.306 1.00 51.44 309 ALA A O 1
ATOM 2188 N N . LEU A 1 310 ? 14.011 -33.532 -37.273 1.00 50.09 310 LEU A N 1
ATOM 2189 C CA . LEU A 1 310 ? 13.786 -32.105 -37.001 1.00 50.09 310 LEU A CA 1
ATOM 2190 C C . LEU A 1 310 ? 13.102 -31.375 -38.167 1.00 50.09 310 LEU A C 1
ATOM 2192 O O . LEU A 1 310 ? 12.237 -30.528 -37.936 1.00 50.09 310 LEU A O 1
ATOM 2196 N N . ALA A 1 311 ? 13.441 -31.733 -39.409 1.00 52.69 311 ALA A N 1
ATOM 2197 C CA . ALA A 1 311 ? 12.804 -31.167 -40.596 1.00 52.69 311 ALA A CA 1
ATOM 2198 C C . ALA A 1 311 ? 11.291 -31.468 -40.650 1.00 52.69 311 ALA A C 1
ATOM 2200 O O . ALA A 1 311 ? 10.509 -30.578 -40.985 1.00 52.69 311 ALA A O 1
ATOM 2201 N N . SER A 1 312 ? 10.851 -32.673 -40.262 1.00 49.00 312 SER A N 1
ATOM 2202 C CA . SER A 1 312 ? 9.417 -33.009 -40.241 1.00 49.00 312 SER A CA 1
ATOM 2203 C C . SER A 1 312 ? 8.649 -32.292 -39.122 1.00 49.00 312 SER A C 1
ATOM 2205 O O . SER A 1 312 ? 7.526 -31.837 -39.350 1.00 49.00 312 SER A O 1
ATOM 2207 N N . ILE A 1 313 ? 9.263 -32.098 -37.949 1.00 48.88 313 ILE A N 1
ATOM 2208 C CA . ILE A 1 313 ? 8.661 -31.351 -36.828 1.00 48.88 313 ILE A CA 1
ATOM 2209 C C . ILE A 1 313 ? 8.469 -29.868 -37.193 1.00 48.88 313 ILE A C 1
ATOM 2211 O O . ILE A 1 313 ? 7.411 -29.299 -36.921 1.00 48.88 313 ILE A O 1
ATOM 2215 N N . GLY A 1 314 ? 9.446 -29.247 -37.866 1.00 42.53 314 GLY A N 1
ATOM 2216 C CA . GLY A 1 314 ? 9.340 -27.856 -38.327 1.00 42.53 314 GLY A CA 1
ATOM 2217 C C . GLY A 1 314 ? 8.213 -27.624 -39.345 1.00 42.53 314 GLY A C 1
ATOM 2218 O O . GLY A 1 314 ? 7.564 -26.577 -39.323 1.00 42.53 314 GLY A O 1
ATOM 2219 N N . VAL A 1 315 ? 7.932 -28.613 -40.201 1.00 44.22 315 VAL A N 1
ATOM 2220 C CA . VAL A 1 315 ? 6.817 -28.566 -41.162 1.00 44.22 315 VAL A CA 1
ATOM 2221 C C . VAL A 1 315 ? 5.467 -28.768 -40.464 1.00 44.22 315 VAL A C 1
ATOM 2223 O O . VAL A 1 315 ? 4.527 -28.024 -40.745 1.00 44.22 315 VAL A O 1
ATOM 2226 N N . ALA A 1 316 ? 5.370 -29.702 -39.511 1.00 40.09 316 ALA A N 1
ATOM 2227 C CA . ALA A 1 316 ? 4.154 -29.908 -38.719 1.00 40.09 316 ALA A CA 1
ATOM 2228 C C . ALA A 1 316 ? 3.778 -28.660 -37.895 1.00 40.09 316 ALA A C 1
ATOM 2230 O O . ALA A 1 316 ? 2.624 -28.229 -37.914 1.00 40.09 316 ALA A O 1
ATOM 2231 N N . ALA A 1 317 ? 4.762 -28.019 -37.253 1.00 38.91 317 ALA A N 1
ATOM 2232 C CA . ALA A 1 317 ? 4.558 -26.789 -36.488 1.00 38.91 317 ALA A CA 1
ATOM 2233 C C . ALA A 1 317 ? 4.090 -25.606 -37.359 1.00 38.91 317 ALA A C 1
ATOM 2235 O O . ALA A 1 317 ? 3.248 -24.823 -36.925 1.00 38.91 317 ALA A O 1
ATOM 2236 N N . ARG A 1 318 ? 4.574 -25.485 -38.606 1.00 41.75 318 ARG A N 1
ATOM 2237 C CA . ARG A 1 318 ? 4.097 -24.451 -39.546 1.00 41.75 318 ARG A CA 1
ATOM 2238 C C . ARG A 1 318 ? 2.674 -24.717 -40.048 1.00 41.75 318 ARG A C 1
ATOM 2240 O O . ARG A 1 318 ? 1.884 -23.779 -40.134 1.00 41.75 318 ARG A O 1
ATOM 2247 N N . ARG A 1 319 ? 2.317 -25.977 -40.327 1.00 37.75 319 ARG A N 1
ATOM 2248 C CA . ARG A 1 319 ? 0.965 -26.346 -40.795 1.00 37.75 319 ARG A CA 1
ATOM 2249 C C . ARG A 1 319 ? -0.123 -26.145 -39.734 1.00 37.75 319 ARG A C 1
ATOM 2251 O O . ARG A 1 319 ? -1.253 -25.845 -40.097 1.00 37.75 319 ARG A O 1
ATOM 2258 N N . GLY A 1 320 ? 0.217 -26.248 -38.446 1.00 38.50 320 GLY A N 1
ATOM 2259 C CA . GLY A 1 320 ? -0.704 -25.943 -37.343 1.00 38.50 320 GLY A CA 1
ATOM 2260 C C . GLY A 1 320 ? -1.001 -24.450 -37.137 1.00 38.50 320 GLY A C 1
ATOM 2261 O O . GLY A 1 320 ? -1.994 -24.121 -36.497 1.00 38.50 320 GLY A O 1
ATOM 2262 N N . ILE A 1 321 ? -0.167 -23.549 -37.673 1.00 44.00 321 ILE A N 1
ATOM 2263 C CA . ILE A 1 321 ? -0.297 -22.090 -37.484 1.00 44.00 321 ILE A CA 1
ATOM 2264 C C . ILE A 1 321 ? -0.957 -21.412 -38.699 1.00 44.00 321 ILE A C 1
ATOM 2266 O O . ILE A 1 321 ? -1.666 -20.424 -38.540 1.00 44.00 321 ILE A O 1
ATOM 2270 N N . VAL A 1 322 ? -0.790 -21.957 -39.910 1.00 39.00 322 VAL A N 1
ATOM 2271 C CA . VAL A 1 322 ? -1.361 -21.406 -41.159 1.00 39.00 322 VAL A CA 1
ATOM 2272 C C . VAL A 1 322 ? -2.501 -22.307 -41.654 1.00 39.00 322 VAL A C 1
ATOM 2274 O O . VAL A 1 322 ? -2.410 -22.933 -42.707 1.00 39.00 322 VAL A O 1
ATOM 2277 N N . GLY A 1 323 ? -3.545 -22.453 -40.825 1.00 31.52 323 GLY A N 1
ATOM 2278 C CA . GLY A 1 323 ? -4.480 -23.581 -40.936 1.00 31.52 323 GLY A CA 1
ATOM 2279 C C . GLY A 1 323 ? -5.957 -23.343 -40.610 1.00 31.52 323 GLY A C 1
ATOM 2280 O O . GLY A 1 323 ? -6.673 -24.334 -40.484 1.00 31.52 323 GLY A O 1
ATOM 2281 N N . LYS A 1 324 ? -6.454 -22.098 -40.480 1.00 32.69 324 LYS A N 1
ATOM 2282 C CA . LYS A 1 324 ? -7.917 -21.848 -40.494 1.00 32.69 324 LYS A CA 1
ATOM 2283 C C . LYS A 1 324 ? -8.367 -20.434 -40.902 1.00 32.69 324 LYS A C 1
ATOM 2285 O O . LYS A 1 324 ? -9.230 -19.843 -40.264 1.00 32.69 324 LYS A O 1
ATOM 2290 N N . THR A 1 325 ? -7.857 -19.933 -42.022 1.00 31.64 325 THR A N 1
ATOM 2291 C CA . THR A 1 325 ? -8.491 -18.844 -42.787 1.00 31.64 325 THR A CA 1
ATOM 2292 C C . THR A 1 325 ? -8.939 -19.377 -44.145 1.00 31.64 325 THR A C 1
ATOM 2294 O O . THR A 1 325 ? -8.217 -19.301 -45.134 1.00 31.64 325 THR A O 1
ATOM 2297 N N . LYS A 1 326 ? -10.151 -19.945 -44.192 1.00 31.47 326 LYS A N 1
ATOM 2298 C CA . LYS A 1 326 ? -10.912 -20.056 -45.441 1.00 31.47 326 LYS A CA 1
ATOM 2299 C C . LYS A 1 326 ? -11.892 -18.892 -45.481 1.00 31.47 326 LYS A C 1
ATOM 2301 O O . LYS A 1 326 ? -12.895 -18.923 -44.776 1.00 31.47 326 LYS A O 1
ATOM 2306 N N . GLY A 1 327 ? -11.575 -17.886 -46.288 1.00 27.20 327 GLY A N 1
ATOM 2307 C CA . GLY A 1 327 ? -12.603 -17.033 -46.866 1.00 27.20 327 GLY A CA 1
ATOM 2308 C C . GLY A 1 327 ? -13.257 -17.767 -48.037 1.00 27.20 327 GLY A C 1
ATOM 2309 O O . GLY A 1 327 ? -12.589 -18.513 -48.755 1.00 27.20 327 GLY A O 1
ATOM 2310 N N . SER A 1 328 ? -14.552 -17.555 -48.207 1.00 28.39 328 SER A N 1
ATOM 2311 C CA . SER A 1 328 ? -15.287 -17.819 -49.441 1.00 28.39 328 SER A CA 1
ATOM 2312 C C . SER A 1 328 ? -16.290 -16.684 -49.587 1.00 28.39 328 SER A C 1
ATOM 2314 O O . SER A 1 328 ? -17.191 -16.555 -48.759 1.00 28.39 328 SER A O 1
ATOM 2316 N N . GLU A 1 329 ? -16.081 -15.831 -50.581 1.00 28.33 329 GLU A N 1
ATOM 2317 C CA . GLU A 1 329 ? -17.009 -14.761 -50.942 1.00 28.33 329 GLU A CA 1
ATOM 2318 C C . GLU A 1 329 ? -18.279 -15.350 -51.570 1.00 28.33 329 GLU A C 1
ATOM 2320 O O . GLU A 1 329 ? -18.182 -16.347 -52.287 1.00 28.33 329 GLU A O 1
ATOM 2325 N N . LEU A 1 330 ? -19.439 -14.720 -51.327 1.00 26.31 330 LEU A N 1
ATOM 2326 C CA . LEU A 1 330 ? -20.360 -14.201 -52.363 1.00 26.31 330 LEU A CA 1
ATOM 2327 C C . LEU A 1 330 ? -21.735 -13.793 -51.779 1.00 26.31 330 LEU A C 1
ATOM 2329 O O . LEU A 1 330 ? -22.684 -14.562 -51.839 1.00 26.31 330 LEU A O 1
ATOM 2333 N N . ASN A 1 331 ? -21.803 -12.545 -51.296 1.00 27.67 331 ASN A N 1
ATOM 2334 C CA . ASN A 1 331 ? -22.832 -11.524 -51.603 1.00 27.67 331 ASN A CA 1
ATOM 2335 C C . ASN A 1 331 ? -24.354 -11.832 -51.351 1.00 27.67 331 ASN A C 1
ATOM 2337 O O . ASN A 1 331 ? -24.658 -12.853 -50.743 1.00 27.67 331 ASN A O 1
ATOM 2341 N N . PRO A 1 332 ? -25.318 -10.897 -51.572 1.00 42.16 332 PRO A N 1
ATOM 2342 C CA . PRO A 1 332 ? -26.167 -10.452 -50.452 1.00 42.16 332 PRO A CA 1
ATOM 2343 C C . PRO A 1 332 ? -27.692 -10.491 -50.699 1.00 42.16 332 PRO A C 1
ATOM 2345 O O . PRO A 1 332 ? -28.124 -10.351 -51.838 1.00 42.16 332 PRO A O 1
ATOM 2348 N N . SER A 1 333 ? -28.493 -10.530 -49.623 1.00 26.64 333 SER A N 1
ATOM 2349 C CA . SER A 1 333 ? -29.795 -9.826 -49.506 1.00 26.64 333 SER A CA 1
ATOM 2350 C C . SER A 1 333 ? -30.516 -10.141 -48.180 1.00 26.64 333 SER A C 1
ATOM 2352 O O . SER A 1 333 ? -30.484 -11.275 -47.713 1.00 26.64 333 SER A O 1
ATOM 2354 N N . ASP A 1 334 ? -31.190 -9.118 -47.651 1.00 26.38 334 ASP A N 1
ATOM 2355 C CA . ASP A 1 334 ? -32.488 -9.128 -46.955 1.00 26.38 334 ASP A CA 1
ATOM 2356 C C . ASP A 1 334 ? -32.695 -9.854 -45.597 1.00 26.38 334 ASP A C 1
ATOM 2358 O O . ASP A 1 334 ? -32.932 -11.052 -45.498 1.00 26.38 334 ASP A O 1
ATOM 2362 N N . ASP A 1 335 ? -32.730 -8.999 -44.566 1.00 26.05 335 ASP A N 1
ATOM 2363 C CA . ASP A 1 335 ? -33.902 -8.690 -43.719 1.00 26.05 335 ASP A CA 1
ATOM 2364 C C . ASP A 1 335 ? -34.281 -9.509 -42.457 1.00 26.05 335 ASP A C 1
ATOM 2366 O O . ASP A 1 335 ? -34.436 -10.726 -42.455 1.00 26.05 335 ASP A O 1
ATOM 2370 N N . THR A 1 336 ? -34.596 -8.739 -41.402 1.00 26.30 336 THR A N 1
ATOM 2371 C CA . THR A 1 336 ? -35.333 -9.064 -40.154 1.00 26.30 336 THR A CA 1
ATOM 2372 C C . THR A 1 336 ? -34.877 -10.195 -39.208 1.00 26.30 336 THR A C 1
ATOM 2374 O O . THR A 1 336 ? -34.429 -11.262 -39.608 1.00 26.30 336 THR A O 1
ATOM 2377 N N . GLY A 1 337 ? -35.151 -10.009 -37.906 1.00 24.44 337 GLY A N 1
ATOM 2378 C CA . GLY A 1 337 ? -35.509 -11.135 -37.026 1.00 24.44 337 GLY A CA 1
ATOM 2379 C C . GLY A 1 337 ? -34.739 -11.262 -35.710 1.00 24.44 337 GLY A C 1
ATOM 2380 O O . GLY A 1 337 ? -33.556 -11.576 -35.679 1.00 24.44 337 GLY A O 1
ATOM 2381 N N . ASP A 1 338 ? -35.477 -11.078 -34.622 1.00 25.98 338 ASP A N 1
ATOM 2382 C CA . ASP A 1 338 ? -35.110 -11.155 -33.208 1.00 25.98 338 ASP A CA 1
ATOM 2383 C C . ASP A 1 338 ? -34.349 -12.405 -32.694 1.00 25.98 338 ASP A C 1
ATOM 2385 O O . ASP A 1 338 ? -34.274 -13.473 -33.298 1.00 25.98 338 ASP A O 1
ATOM 2389 N N . ALA A 1 339 ? -33.829 -12.257 -31.471 1.00 24.30 339 ALA A N 1
ATOM 2390 C CA . ALA A 1 339 ? -33.299 -13.316 -30.600 1.00 24.30 339 ALA A CA 1
ATOM 2391 C C . ALA A 1 339 ? -34.420 -14.301 -30.122 1.00 24.30 339 ALA A C 1
ATOM 2393 O O . ALA A 1 339 ? -35.588 -14.019 -30.382 1.00 24.30 339 ALA A O 1
ATOM 2394 N N . PRO A 1 340 ? -34.158 -15.395 -29.347 1.00 33.72 340 PRO A N 1
ATOM 2395 C CA . PRO A 1 340 ? -32.901 -15.753 -28.683 1.00 33.72 340 PRO A CA 1
ATOM 2396 C C . PRO A 1 340 ? -32.485 -17.251 -28.652 1.00 33.72 340 PRO A C 1
ATOM 2398 O O . PRO A 1 340 ? -33.233 -18.188 -28.914 1.00 33.72 340 PRO A O 1
ATOM 2401 N N . PHE A 1 341 ? -31.245 -17.436 -28.194 1.00 23.53 341 PHE A N 1
ATOM 2402 C CA . PHE A 1 341 ? -30.678 -18.580 -27.462 1.00 23.53 341 PHE A CA 1
ATOM 2403 C C . PHE A 1 341 ? -31.644 -19.692 -26.977 1.00 23.53 341 PHE A C 1
ATOM 2405 O O . PHE A 1 341 ? -32.388 -19.503 -26.016 1.00 23.53 341 PHE A O 1
ATOM 2412 N N . THR A 1 342 ? -31.490 -20.913 -27.508 1.00 26.55 342 THR A N 1
ATOM 2413 C CA . THR A 1 342 ? -31.864 -22.164 -26.814 1.00 26.55 342 THR A CA 1
ATOM 2414 C C . THR A 1 342 ? -30.831 -23.273 -27.056 1.00 26.55 342 THR A C 1
ATOM 2416 O O . THR A 1 342 ? -30.430 -23.540 -28.187 1.00 26.55 342 THR A O 1
ATOM 2419 N N . LEU A 1 343 ? -30.396 -23.949 -25.984 1.00 23.53 343 LEU A N 1
ATOM 2420 C CA . LEU A 1 343 ? -29.638 -25.204 -26.075 1.00 23.53 343 LEU A CA 1
ATOM 2421 C C . LEU A 1 343 ? -30.612 -26.374 -26.273 1.00 23.53 343 LEU A C 1
ATOM 2423 O O . LEU A 1 343 ? -31.528 -26.543 -25.469 1.00 23.53 343 LEU A O 1
ATOM 2427 N N . ARG A 1 344 ? -30.364 -27.240 -27.265 1.00 22.73 344 ARG A N 1
ATOM 2428 C CA . ARG A 1 344 ? -31.077 -28.518 -27.419 1.00 22.73 344 ARG A CA 1
ATOM 2429 C C . ARG A 1 344 ? -30.116 -29.705 -27.505 1.00 22.73 344 ARG A C 1
ATOM 2431 O O . ARG A 1 344 ? -29.059 -29.637 -28.122 1.00 22.73 344 ARG A O 1
ATOM 2438 N N . THR A 1 345 ? -30.517 -30.789 -26.852 1.00 26.41 345 THR A N 1
ATOM 2439 C CA . THR A 1 345 ? -29.828 -32.078 -26.730 1.00 26.41 345 THR A CA 1
ATOM 2440 C C . THR A 1 345 ? -30.217 -33.078 -27.832 1.00 26.41 345 THR A C 1
ATOM 2442 O O . THR A 1 345 ? -31.300 -32.995 -28.411 1.00 26.41 345 THR A O 1
ATOM 2445 N N . GLY A 1 346 ? -29.339 -34.063 -28.068 1.00 24.98 346 GLY A N 1
ATOM 2446 C CA . GLY A 1 346 ? -29.512 -35.217 -28.972 1.00 24.98 346 GLY A CA 1
ATOM 2447 C C . GLY A 1 346 ? -28.139 -35.628 -29.534 1.00 24.98 346 GLY A C 1
ATOM 2448 O O . GLY A 1 346 ? -27.515 -34.810 -30.191 1.00 24.98 346 GLY A O 1
ATOM 2449 N N . ALA A 1 347 ? -27.479 -36.746 -29.206 1.00 23.97 347 ALA A N 1
ATOM 2450 C CA . ALA A 1 347 ? -27.874 -38.152 -29.012 1.00 23.97 347 ALA A CA 1
ATOM 2451 C C . ALA A 1 347 ? -28.195 -38.899 -30.326 1.00 23.97 347 ALA A C 1
ATOM 2453 O O . ALA A 1 347 ? -29.218 -38.624 -30.942 1.00 23.97 347 ALA A O 1
ATOM 2454 N N . GLY A 1 348 ? -27.365 -39.894 -30.693 1.00 23.98 348 GLY A N 1
ATOM 2455 C CA . GLY A 1 348 ? -27.723 -40.930 -31.681 1.00 23.98 348 GLY A CA 1
ATOM 2456 C C . GLY A 1 348 ? -26.585 -41.519 -32.541 1.00 23.98 348 GLY A C 1
ATOM 2457 O O . GLY A 1 348 ? -26.228 -40.905 -33.532 1.00 23.98 348 GLY A O 1
ATOM 2458 N N . ALA A 1 349 ? -26.143 -42.746 -32.200 1.00 25.09 349 ALA A N 1
ATOM 2459 C CA . ALA A 1 349 ? -25.516 -43.793 -33.051 1.00 25.09 349 ALA A CA 1
ATOM 2460 C C . ALA A 1 349 ? -24.226 -43.493 -33.880 1.00 25.09 349 ALA A C 1
ATOM 2462 O O . ALA A 1 349 ? -23.985 -42.383 -34.324 1.00 25.09 349 ALA A O 1
ATOM 2463 N N . GLY A 1 350 ? -23.342 -44.466 -34.166 1.00 23.78 350 GLY A N 1
ATOM 2464 C CA . GLY A 1 350 ? -23.254 -45.862 -33.700 1.00 23.78 350 GLY A CA 1
ATOM 2465 C C . GLY A 1 350 ? -22.191 -46.693 -34.462 1.00 23.78 350 GLY A C 1
ATOM 2466 O O . GLY A 1 350 ? -21.928 -46.416 -35.625 1.00 23.78 350 GLY A O 1
ATOM 2467 N N . GLY A 1 351 ? -21.628 -47.731 -33.815 1.00 23.77 351 GLY A N 1
ATOM 2468 C CA . GLY A 1 351 ? -20.736 -48.761 -34.406 1.00 23.77 351 GLY A CA 1
ATOM 2469 C C . GLY A 1 351 ? -19.278 -48.335 -34.700 1.00 23.77 351 GLY A C 1
ATOM 2470 O O . GLY A 1 351 ? -19.030 -47.207 -35.096 1.00 23.77 351 GLY A O 1
ATOM 2471 N N . GLY A 1 352 ? -18.243 -49.172 -34.538 1.00 22.88 352 GLY A N 1
ATOM 2472 C CA . GLY A 1 352 ? -18.148 -50.511 -33.931 1.00 22.88 352 GLY A CA 1
ATOM 2473 C C . GLY A 1 352 ? -16.807 -51.205 -34.268 1.00 22.88 352 GLY A C 1
ATOM 2474 O O . GLY A 1 352 ? -16.271 -50.979 -35.346 1.00 22.88 352 GLY A O 1
ATOM 2475 N N . GLY A 1 353 ? -16.291 -52.078 -33.382 1.00 23.20 353 GLY A N 1
ATOM 2476 C CA . GLY A 1 353 ? -15.297 -53.119 -33.737 1.00 23.20 353 GLY A CA 1
ATOM 2477 C C . GLY A 1 353 ? -13.871 -53.043 -33.144 1.00 23.20 353 GLY A C 1
ATOM 2478 O O . GLY A 1 353 ? -13.025 -52.349 -33.685 1.00 23.20 353 GLY A O 1
ATOM 2479 N N . GLY A 1 354 ? -13.595 -53.883 -32.127 1.00 24.12 354 GLY A N 1
ATOM 2480 C CA . GLY A 1 354 ? -12.289 -54.528 -31.824 1.00 24.12 354 GLY A CA 1
ATOM 2481 C C . GLY A 1 354 ? -11.080 -53.670 -31.365 1.00 24.12 354 GLY A C 1
ATOM 2482 O O . GLY A 1 354 ? -10.775 -52.641 -31.939 1.00 24.12 354 GLY A O 1
ATOM 2483 N N . GLY A 1 355 ? -10.275 -54.059 -30.367 1.00 24.48 355 GLY A N 1
ATOM 2484 C CA . GLY A 1 355 ? -10.385 -55.200 -29.457 1.00 24.48 355 GLY A CA 1
ATOM 2485 C C . GLY A 1 355 ? -9.261 -55.265 -28.399 1.00 24.48 355 GLY A C 1
ATOM 2486 O O . GLY A 1 355 ? -8.086 -55.230 -28.733 1.00 24.48 355 GLY A O 1
ATOM 2487 N N . ALA A 1 356 ? -9.681 -55.447 -27.140 1.00 28.31 356 ALA A N 1
ATOM 2488 C CA . ALA A 1 356 ? -9.079 -56.277 -26.081 1.00 28.31 356 ALA A CA 1
ATOM 2489 C C . ALA A 1 356 ? -7.650 -56.020 -25.529 1.00 28.31 356 ALA A C 1
ATOM 2491 O O . ALA A 1 356 ? -6.655 -56.290 -26.196 1.00 28.31 356 ALA A O 1
ATOM 2492 N N . ARG A 1 357 ? -7.572 -55.761 -24.204 1.00 28.30 357 ARG A N 1
ATOM 2493 C CA . ARG A 1 357 ? -7.080 -56.694 -23.138 1.00 28.30 357 ARG A CA 1
ATOM 2494 C C . ARG A 1 357 ? -7.020 -55.978 -21.764 1.00 28.30 357 ARG A C 1
ATOM 2496 O O 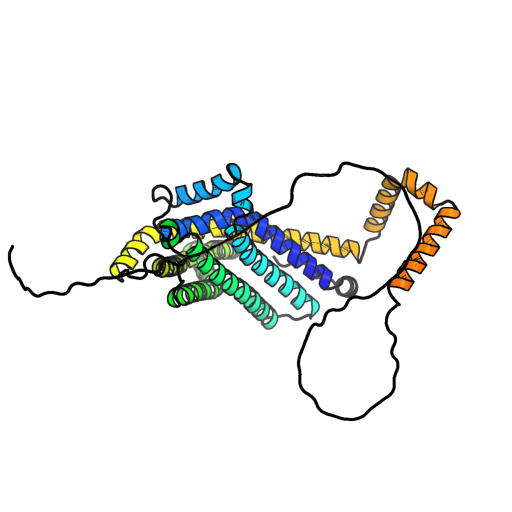. ARG A 1 357 ? -6.311 -54.993 -21.640 1.00 28.30 357 ARG A O 1
ATOM 2503 N N . THR A 1 358 ? -7.934 -56.299 -20.824 1.00 27.78 358 THR A N 1
ATOM 2504 C CA . THR A 1 358 ? -7.733 -57.062 -19.541 1.00 27.78 358 THR A CA 1
ATOM 2505 C C . THR A 1 358 ? -6.838 -56.383 -18.485 1.00 27.78 358 THR A C 1
ATOM 2507 O O . THR A 1 358 ? -5.828 -55.814 -18.860 1.00 27.78 358 THR A O 1
ATOM 2510 N N . LEU A 1 359 ? -7.065 -56.422 -17.157 1.00 27.81 359 LEU A N 1
ATOM 2511 C CA . LEU A 1 359 ? -7.988 -57.110 -16.203 1.00 27.81 359 LEU A CA 1
ATOM 2512 C C . LEU A 1 359 ? -8.129 -56.180 -14.948 1.00 27.81 359 LEU A C 1
ATOM 2514 O O . LEU A 1 359 ? -7.328 -55.261 -14.827 1.00 27.81 359 LEU A O 1
ATOM 2518 N N . GLY A 1 360 ? -9.039 -56.298 -13.964 1.00 26.14 360 GLY A N 1
ATOM 2519 C CA . GLY A 1 360 ? -10.136 -57.231 -13.630 1.00 26.14 360 GLY A CA 1
ATOM 2520 C C . GLY A 1 360 ? -11.177 -56.545 -12.692 1.00 26.14 360 GLY A C 1
ATOM 2521 O O . GLY A 1 360 ? -11.051 -55.355 -12.437 1.00 26.14 360 GLY A O 1
ATOM 2522 N N . ARG A 1 361 ? -12.348 -57.133 -12.378 1.00 26.00 361 ARG A N 1
ATOM 2523 C CA . ARG A 1 361 ? -12.707 -58.086 -11.279 1.00 26.00 361 ARG A CA 1
ATOM 2524 C C . ARG A 1 361 ? -12.595 -57.512 -9.847 1.00 26.00 361 ARG A C 1
ATOM 2526 O O . ARG A 1 361 ? -11.534 -57.015 -9.507 1.00 26.00 361 ARG A O 1
ATOM 2533 N N . PHE A 1 362 ? -13.593 -57.586 -8.949 1.00 25.06 362 PHE A N 1
ATOM 2534 C CA . PHE A 1 362 ? -14.916 -58.273 -8.867 1.00 25.06 362 PHE A CA 1
ATOM 2535 C C . PHE A 1 362 ? -15.951 -57.262 -8.301 1.00 25.06 362 PHE A C 1
ATOM 2537 O O . PHE A 1 362 ? -15.607 -56.530 -7.382 1.00 25.06 362 PHE A O 1
ATOM 2544 N N . ASP A 1 363 ? -17.104 -56.978 -8.920 1.00 26.86 363 ASP A N 1
ATOM 2545 C CA . ASP A 1 363 ? -18.404 -57.698 -9.001 1.00 26.86 363 ASP A CA 1
ATOM 2546 C C . ASP A 1 363 ? -19.217 -57.827 -7.686 1.00 26.86 363 ASP A C 1
ATOM 2548 O O . ASP A 1 363 ? -18.687 -58.034 -6.599 1.00 26.86 363 ASP A O 1
ATOM 2552 N N . ALA A 1 364 ? -20.535 -57.657 -7.821 1.00 27.14 364 ALA A N 1
ATOM 2553 C CA . ALA A 1 364 ? -21.522 -57.432 -6.769 1.00 27.14 364 ALA A CA 1
ATOM 2554 C C . ALA A 1 364 ? -22.452 -58.640 -6.546 1.00 27.14 364 ALA A C 1
ATOM 2556 O O . ALA A 1 364 ? -22.536 -59.519 -7.404 1.00 27.14 364 ALA A O 1
ATOM 2557 N N . ARG A 1 365 ? -23.242 -58.615 -5.452 1.00 25.45 365 ARG A N 1
ATOM 2558 C CA . ARG A 1 365 ? -24.703 -58.907 -5.429 1.00 25.45 365 ARG A CA 1
ATOM 2559 C C . ARG A 1 365 ? -25.278 -59.023 -4.008 1.00 25.45 365 ARG A C 1
ATOM 2561 O O . ARG A 1 365 ? -24.807 -59.845 -3.234 1.00 25.45 365 ARG A O 1
ATOM 2568 N N . ARG A 1 366 ? -26.355 -58.262 -3.749 1.00 27.11 366 ARG A N 1
ATOM 2569 C CA . ARG A 1 366 ? -27.501 -58.430 -2.805 1.00 27.11 366 ARG A CA 1
ATOM 2570 C C . ARG A 1 366 ? -27.975 -57.016 -2.406 1.00 27.11 366 ARG A C 1
ATOM 2572 O O . ARG A 1 366 ? -27.133 -56.196 -2.078 1.00 27.11 366 ARG A O 1
ATOM 2579 N N . LEU A 1 367 ? -29.253 -56.627 -2.415 1.00 27.97 367 LEU A N 1
ATOM 2580 C CA . LEU A 1 367 ? -30.521 -57.243 -2.844 1.00 27.97 367 LEU A CA 1
ATOM 2581 C C . LEU A 1 367 ? -31.449 -56.124 -3.374 1.00 27.97 367 LEU A C 1
ATOM 2583 O O . LEU A 1 367 ? -31.288 -54.964 -3.005 1.00 27.97 367 LEU A O 1
ATOM 2587 N N . LYS A 1 368 ? -32.440 -56.470 -4.204 1.00 27.84 368 LYS A N 1
ATOM 2588 C CA . LYS A 1 368 ? -33.547 -55.585 -4.620 1.00 27.84 368 LYS A CA 1
ATOM 2589 C C . LYS A 1 368 ? -34.875 -56.321 -4.383 1.00 27.84 368 LYS A C 1
ATOM 2591 O O . LYS A 1 368 ? -34.891 -57.539 -4.530 1.00 27.84 368 LYS A O 1
ATOM 2596 N N . ALA A 1 369 ? -35.942 -55.553 -4.124 1.00 28.64 369 ALA A N 1
ATOM 2597 C CA . ALA A 1 369 ? -37.319 -55.933 -3.736 1.00 28.64 369 ALA A CA 1
ATOM 2598 C C . ALA A 1 369 ? -37.556 -56.014 -2.207 1.00 28.64 369 ALA A C 1
ATOM 2600 O O . ALA A 1 369 ? -36.697 -56.508 -1.488 1.00 28.64 369 ALA A O 1
ATOM 2601 N N . GLY A 1 370 ? -38.688 -55.531 -1.669 1.00 24.83 370 GLY A N 1
ATOM 2602 C CA . GLY A 1 370 ? -39.794 -54.790 -2.309 1.00 24.83 370 GLY A CA 1
ATOM 2603 C C . GLY A 1 370 ? -40.978 -54.506 -1.356 1.00 24.83 370 GLY A C 1
ATOM 2604 O O . GLY A 1 370 ? -41.035 -55.089 -0.281 1.00 24.83 370 GLY A O 1
ATOM 2605 N N . GLY A 1 371 ? -41.925 -53.648 -1.777 1.00 24.98 371 GLY A N 1
ATOM 2606 C CA . GLY A 1 371 ? -43.178 -53.310 -1.055 1.00 24.98 371 GLY A CA 1
ATOM 2607 C C . GLY A 1 371 ? -43.026 -52.296 0.102 1.00 24.98 371 GLY A C 1
ATOM 2608 O O . GLY A 1 371 ? -41.957 -52.190 0.685 1.00 24.98 371 GLY A O 1
ATOM 2609 N N . GLY A 1 372 ? -44.031 -51.492 0.482 1.00 25.17 372 GLY A N 1
ATOM 2610 C CA . GLY A 1 372 ? -45.353 -51.250 -0.123 1.00 25.17 372 GLY A CA 1
ATOM 2611 C C . GLY A 1 372 ? -46.364 -50.645 0.879 1.00 25.17 372 GLY A C 1
ATOM 2612 O O . GLY A 1 372 ? -46.722 -51.315 1.838 1.00 25.17 372 GLY A O 1
ATOM 2613 N N . GLY A 1 373 ? -46.860 -49.418 0.632 1.00 25.50 373 GLY A N 1
ATOM 2614 C CA . GLY A 1 373 ? -47.871 -48.711 1.459 1.00 25.50 373 GLY A CA 1
ATOM 2615 C C . GLY A 1 373 ? -47.322 -48.039 2.739 1.00 25.50 373 GLY A C 1
ATOM 2616 O O . GLY A 1 373 ? -46.305 -48.462 3.266 1.00 25.50 373 GLY A O 1
ATOM 2617 N N . GLY A 1 374 ? -47.911 -46.968 3.294 1.00 25.59 374 GLY A N 1
ATOM 2618 C CA . GLY A 1 374 ? -49.006 -46.098 2.833 1.00 25.59 374 GLY A CA 1
ATOM 2619 C C . GLY A 1 374 ? -49.483 -45.146 3.957 1.00 25.59 374 GLY A C 1
ATOM 2620 O O . GLY A 1 374 ? -49.471 -45.549 5.112 1.00 25.59 374 GLY A O 1
ATOM 2621 N N . ALA A 1 375 ? -49.957 -43.929 3.618 1.00 28.61 375 ALA A N 1
ATOM 2622 C CA . ALA A 1 375 ? -50.558 -42.923 4.537 1.00 28.61 375 ALA A CA 1
ATOM 2623 C C . ALA A 1 375 ? -49.620 -42.352 5.654 1.00 28.61 375 ALA A C 1
ATOM 2625 O O . ALA A 1 375 ? -48.616 -42.954 5.992 1.00 28.61 375 ALA A O 1
ATOM 2626 N N . ARG A 1 376 ? -49.826 -41.171 6.272 1.00 28.92 376 ARG A N 1
ATOM 2627 C CA . ARG A 1 376 ? -50.868 -40.115 6.199 1.00 28.92 376 ARG A CA 1
ATOM 2628 C C . ARG A 1 376 ? -50.266 -38.761 6.652 1.00 28.92 376 ARG A C 1
ATOM 2630 O O . ARG A 1 376 ? -49.294 -38.735 7.398 1.00 28.92 376 ARG A O 1
ATOM 2637 N N . ARG A 1 377 ? -50.875 -37.631 6.263 1.00 33.81 377 ARG A N 1
ATOM 2638 C CA . ARG A 1 377 ? -50.547 -36.280 6.784 1.00 33.81 377 ARG A CA 1
ATOM 2639 C C . ARG A 1 377 ? -50.888 -36.145 8.279 1.00 33.81 377 ARG A C 1
ATOM 2641 O O . ARG A 1 377 ? -51.934 -36.643 8.690 1.00 33.81 377 ARG A O 1
ATOM 2648 N N . ARG A 1 378 ? -50.150 -35.301 9.017 1.00 27.97 378 ARG A N 1
ATOM 2649 C CA . ARG A 1 378 ? -50.706 -34.518 10.143 1.00 27.97 378 ARG A CA 1
ATOM 2650 C C . ARG A 1 378 ? -50.084 -33.119 10.239 1.00 27.97 378 ARG A C 1
ATOM 2652 O O . ARG A 1 378 ? -49.050 -32.904 10.854 1.00 27.97 378 ARG A O 1
ATOM 2659 N N . LEU A 1 379 ? -50.780 -32.176 9.612 1.00 27.44 379 LEU A N 1
ATOM 2660 C CA . LEU A 1 379 ? -50.879 -30.793 10.071 1.00 27.44 379 LEU A CA 1
ATOM 2661 C C . LEU A 1 379 ? -51.721 -30.788 11.361 1.00 27.44 379 LEU A C 1
ATOM 2663 O O . LEU A 1 379 ? -52.684 -31.553 11.420 1.00 27.44 379 LEU A O 1
ATOM 2667 N N . LEU A 1 380 ? -51.415 -29.930 12.335 1.00 28.39 380 LEU A N 1
ATOM 2668 C CA . LEU A 1 380 ? -52.386 -29.338 13.271 1.00 28.39 380 LEU A CA 1
ATOM 2669 C C . LEU A 1 380 ? -51.710 -28.192 14.041 1.00 28.39 380 LEU A C 1
ATOM 2671 O O . LEU A 1 380 ? -50.536 -28.288 14.385 1.00 28.39 380 LEU A O 1
ATOM 2675 N N . GLY A 1 381 ? -52.454 -27.113 14.277 1.00 25.36 381 GLY A N 1
ATOM 2676 C CA . GLY A 1 381 ? -52.033 -25.963 15.081 1.00 25.36 381 GLY A CA 1
ATOM 2677 C C . GLY A 1 381 ? -53.117 -25.589 16.094 1.00 25.36 381 GLY A C 1
ATOM 2678 O O . GLY A 1 381 ? -53.879 -26.460 16.504 1.00 25.36 381 GLY A O 1
ATOM 2679 N N . PHE A 1 382 ? -53.225 -24.287 16.386 1.00 27.41 382 PHE A N 1
ATOM 2680 C CA . PHE A 1 382 ? -54.049 -23.651 17.431 1.00 27.41 382 PHE A CA 1
ATOM 2681 C C . PHE A 1 382 ? -53.520 -23.809 18.876 1.00 27.41 382 PHE A C 1
ATOM 2683 O O . PHE A 1 382 ? -52.847 -24.781 19.194 1.00 27.41 382 PHE A O 1
ATOM 2690 N N . GLY A 1 383 ? -53.758 -22.844 19.775 1.00 27.02 383 GLY A N 1
ATOM 2691 C CA . GLY A 1 383 ? -54.666 -21.690 19.650 1.00 27.02 383 GLY A CA 1
ATOM 2692 C C . GLY A 1 383 ? -54.202 -20.418 20.364 1.00 27.02 383 GLY A C 1
ATOM 2693 O O . GLY A 1 383 ? -53.208 -20.410 21.083 1.00 27.02 383 GLY A O 1
ATOM 2694 N N . ALA A 1 384 ? -54.949 -19.339 20.132 1.00 32.00 384 ALA A N 1
ATOM 2695 C CA . ALA A 1 384 ? -54.793 -18.050 20.799 1.00 32.00 384 ALA A CA 1
ATOM 2696 C C . ALA A 1 384 ? -55.792 -17.910 21.958 1.00 32.00 384 ALA A C 1
ATOM 2698 O O . ALA A 1 384 ? -56.904 -18.429 21.874 1.00 32.00 384 ALA A O 1
ATOM 2699 N N . THR A 1 385 ? -55.438 -17.124 22.976 1.00 29.59 385 THR A N 1
ATOM 2700 C CA . THR A 1 385 ? -56.382 -16.587 23.970 1.00 29.59 385 THR A CA 1
ATOM 2701 C C . THR A 1 385 ? -56.078 -15.119 24.255 1.00 29.59 385 THR A C 1
ATOM 2703 O O . THR A 1 385 ? -54.921 -14.703 24.277 1.00 29.59 385 THR A O 1
ATOM 2706 N N . THR A 1 386 ? -57.140 -14.340 24.431 1.00 30.69 386 THR A N 1
ATOM 2707 C CA . THR A 1 386 ? -57.173 -12.875 24.526 1.00 30.69 386 THR A CA 1
ATOM 2708 C C . THR A 1 386 ? -57.233 -12.359 25.970 1.00 30.69 386 THR A C 1
ATOM 2710 O O . THR A 1 386 ? -57.594 -13.091 26.887 1.00 30.69 386 THR A O 1
ATOM 2713 N N . GLY A 1 387 ? -56.963 -11.056 26.142 1.00 26.75 387 GLY A N 1
ATOM 2714 C CA . GLY A 1 387 ? -57.153 -10.296 27.390 1.00 26.75 387 GLY A CA 1
ATOM 2715 C C . GLY A 1 387 ? -55.837 -9.978 28.119 1.00 26.75 387 GLY A C 1
ATOM 2716 O O . GLY A 1 387 ? -54.918 -10.783 28.117 1.00 26.75 387 GLY A O 1
ATOM 2717 N N . GLY A 1 388 ? -55.656 -8.816 28.749 1.00 27.08 388 GLY A N 1
ATOM 2718 C CA . GLY A 1 388 ? -56.517 -7.632 28.834 1.00 27.08 388 GLY A CA 1
ATOM 2719 C C . GLY A 1 388 ? -55.964 -6.653 29.884 1.00 27.08 388 GLY A C 1
ATOM 2720 O O . GLY A 1 388 ? -55.565 -7.089 30.953 1.00 27.08 388 GLY A O 1
ATOM 2721 N N . SER A 1 389 ? -55.913 -5.357 29.554 1.00 28.92 389 SER A N 1
ATOM 2722 C CA . SER A 1 389 ? -55.706 -4.175 30.428 1.00 28.92 389 SER A CA 1
ATOM 2723 C C . SER A 1 389 ? -55.153 -4.341 31.865 1.00 28.92 389 SER A C 1
ATOM 2725 O O . SER A 1 389 ? -55.841 -4.902 32.718 1.00 28.92 389 SER A O 1
ATOM 2727 N N . ARG A 1 390 ? -54.095 -3.583 32.214 1.00 30.05 390 ARG A N 1
ATOM 2728 C CA . ARG A 1 390 ? -54.159 -2.557 33.289 1.00 30.05 390 ARG A CA 1
ATOM 2729 C C . ARG A 1 390 ? -52.925 -1.646 33.354 1.00 30.05 390 ARG A C 1
ATOM 2731 O O . ARG A 1 390 ? -51.857 -1.983 32.861 1.00 30.05 390 ARG A O 1
ATOM 2738 N N . SER A 1 391 ? -53.139 -0.475 33.953 1.00 30.14 391 SER A N 1
ATOM 2739 C CA . SER A 1 391 ? -52.174 0.606 34.185 1.00 30.14 391 SER A CA 1
ATOM 2740 C C . SER A 1 391 ? -51.725 0.637 35.653 1.00 30.14 391 SER A C 1
ATOM 2742 O O . SER A 1 391 ? -52.564 0.442 36.530 1.00 30.14 391 SER A O 1
ATOM 2744 N N . ALA A 1 392 ? -50.440 0.920 35.890 1.00 31.80 392 ALA A N 1
ATOM 2745 C CA . ALA A 1 392 ? -49.852 1.602 37.058 1.00 31.80 392 ALA A CA 1
ATOM 2746 C C . ALA A 1 392 ? -48.368 1.880 36.699 1.00 31.80 392 ALA A C 1
ATOM 2748 O O . ALA A 1 392 ? -47.732 0.999 36.130 1.00 31.80 392 ALA A O 1
ATOM 2749 N N . ALA A 1 393 ? -47.736 3.050 36.832 1.00 29.03 393 ALA A N 1
ATOM 2750 C CA . ALA A 1 393 ? -47.884 4.228 37.696 1.00 29.03 393 ALA A CA 1
ATOM 2751 C C . ALA A 1 393 ? -47.244 4.112 39.103 1.00 29.03 393 ALA A C 1
ATOM 2753 O O . ALA A 1 393 ? -47.844 3.559 40.015 1.00 29.03 393 ALA A O 1
ATOM 2754 N N . ALA A 1 394 ? -46.098 4.803 39.233 1.00 28.89 394 ALA A N 1
ATOM 2755 C CA . ALA A 1 394 ? -45.527 5.453 40.427 1.00 28.89 394 ALA A CA 1
ATOM 2756 C C . ALA A 1 394 ? -44.803 4.641 41.531 1.00 28.89 394 ALA A C 1
ATOM 2758 O O . ALA A 1 394 ? -45.138 3.501 41.827 1.00 28.89 394 ALA A O 1
ATOM 2759 N N . ALA A 1 395 ? -43.859 5.362 42.168 1.00 30.88 395 ALA A N 1
ATOM 2760 C CA . ALA A 1 395 ? -42.988 5.028 43.309 1.00 30.88 395 ALA A CA 1
ATOM 2761 C C . ALA A 1 395 ? -41.967 3.888 43.071 1.00 30.88 395 ALA A C 1
ATOM 2763 O O . ALA A 1 395 ? -42.314 2.824 42.576 1.00 30.88 395 ALA A O 1
ATOM 2764 N N . SER A 1 396 ? -40.680 4.049 43.393 1.00 33.94 396 SER A N 1
ATOM 2765 C CA . SER A 1 396 ? -40.012 4.994 44.317 1.00 33.94 396 SER A CA 1
ATOM 2766 C C . SER A 1 396 ? -38.617 5.388 43.833 1.00 33.94 396 SER A C 1
ATOM 2768 O O . SER A 1 396 ? -37.957 4.492 43.261 1.00 33.94 396 SER A O 1
#

Secondary structure (DSSP, 8-state):
-PPPPPPHHHHHHS-HHHHHHHHHHHHHHHHHHHHHHHHHHHHHHHHHHTT-SGGG-HHHHHHHHHHHHHH-HHHHHH-HHHHHHHHHHHHHHHHHHHHHHHHHHHT--SHHHHHHHHHHHHHHHHHHHHHHHHHHHHHHSHHHHTTPSPPPPPHHHHHHHHHHHHHHHHHHHHHHHHHHHHHHHHH---HHHHHHHHHHHHHHHHHHHHHHHHHHHHHHHH-TT--HHHHHHHHHHHHHHHHHHHHHTHIIIIIIHHHHHHHHHHHHHHHHHHHHS--HHHHHHHHHHHHHHHTTHHHHHHSHHHHHHHHHHHHHHHHTTS--------------------------------------------------------------------------

Radius of gyration: 33.35 Å; chains: 1; bounding box: 86×86×97 Å